Protein AF-0000000067282678 (afdb_homodimer)

Secondary structure (DSSP, 8-state):
---PEEEE-HHHHHHHTT--HHHHHHHHTS-HHHHHHHHHTSS---HHHHHHHHHHHTS-HHHHEEEE-PPPEEEEEESSPPPSSS-EEEEEEEETTEEEEEE--GGGGEEEEEPPPSEEEE--TT-SSEEEEESS-GGGGGGEEEEEES-HHHHHHHHHHHHHSTT-EEEEEE--HHHHHHHHHTTS-SEEEE--EETTTTEESHHHHHHHSTTS-EEEEEEEEEEEEEEE-TT-TT---SGGGGGSTT--EEEEPTT-HHHHHHHHHHHHTT--GGGSTTTT-EESSHHHHHHHHHTTS-SEEEEEHHHHHHTT-EEEEEEEEEEEEEEEGGGTTSHHHHHHHTTTTSHHHHHHHHHH-SEE-TTTT-EEEEE---------/---PEEEE-HHHHHHHTT--HHHHHHHHTS-HHHHHHHHHTSS---HHHHHHHHHHHTS-HHHHEEEE-PPPEEEEEESSPPPSSS-EEEEEEEETTEEEEEE--GGGGEEEEEPPPSEEEE--TT-SSEEEEESS-GGGGGGEEEEEES-HHHHHHHHHHHHHSTT-EEEEEE--HHHHHHHHHTTS-SEEEE--EETTTTEESHHHHHHHSTTS-EEEEEEEEEEEEEEE-TT-TT---SGGGGGSTT--EEEEPTT-HHHHHHHHHHHHTT--GGGSTTTT-EESSHHHHHHHHHTTS-SEEEEEHHHHHHTT-EEEEEEEEEEEEEEEGGGTTSHHHHHHHTTTTSHHHHHHHHHH-SEE-TTTT-EEEEE---------

InterPro domains:
  IPR001387 Cro/C1-type, helix-turn-helix domain [PF01381] (10-64)
  IPR001387 Cro/C1-type, helix-turn-helix domain [PS50943] (10-64)
  IPR001387 Cro/C1-type, helix-turn-helix domain [SM00530] (9-64)
  IPR001387 Cro/C1-type, helix-turn-helix domain [cd00093] (8-64)
  IPR010982 Lambda repressor-like, DNA-binding domain superfamily [G3DSA:1.10.260.40] (5-70)
  IPR010982 Lambda repressor-like, DNA-binding domain superfamily [SSF47413] (5-71)
  IPR024370 PBP domain [PF12727] (159-348)

Sequence (768 aa):
MKQEVLRNNLKQIRTRLGMNQQDLANLAGVTRQTISGVESGQYAPSTTISLRLAKALGCQVEDLFWLEEDLPEIAAVPAQNLPIGQDLRVILARVGGQWVAHPLIGTDAFRTEMIPADGAANHLSLMDTVLVKLLDDPKKLYNTAVLAGCSPALSLWARAAERWHPELRVHLTFANSMTALERLYRGEVHIAGMHLYCPQTKEHNTPFVHRVLKDKAAVLINLGVWEEGILVQPGNPKRLKTIADLAQPGVTIVNREQGSGSRELLERKLQEEKISFTAVQGFDQIVNGHQDVALAVATGKADAGVSSASIATAFGLEFIPLHQSRYDLVILKQYLEEAPVQRLLGTLGHRQVISQLQALGGYDTSLTGEVVATVEAVSNGKHNMKQEVLRNNLKQIRTRLGMNQQDLANLAGVTRQTISGVESGQYAPSTTISLRLAKALGCQVEDLFWLEEDLPEIAAVPAQNLPIGQDLRVILARVGGQWVAHPLIGTDAFRTEMIPADGAANHLSLMDTVLVKLLDDPKKLYNTAVLAGCSPALSLWARAAERWHPELRVHLTFANSMTALERLYRGEVHIAGMHLYCPQTKEHNTPFVHRVLKDKAAVLINLGVWEEGILVQPGNPKRLKTIADLAQPGVTIVNREQGSGSRELLERKLQEEKISFTAVQGFDQIVNGHQDVALAVATGKADAGVSSASIATAFGLEFIPLHQSRYDLVILKQYLEEAPVQRLLGTLGHRQVISQLQALGGYDTSLTGEVVATVEAVSNGKHN

Organism: NCBI:txid741277

Nearest PDB structures (foldseek):
  2xj3-assembly1_B  TM=9.365E-01  e=9.852E-05  Enterococcus faecalis
  2xj3-assembly1_A  TM=9.228E-01  e=1.239E-04  Enterococcus faecalis
  1utx-assembly1_B  TM=9.101E-01  e=1.170E-04  Enterococcus faecalis
  2lyk-assembly1_B  TM=8.660E-01  e=1.746E-04  Enterococcus faecalis
  2b5a-assembly1_A  TM=9.315E-01  e=1.030E-03  [Bacillus] caldolyticus

Structure (mmCIF, N/CA/C/O backbone):
data_AF-0000000067282678-model_v1
#
loop_
_entity.id
_entity.type
_entity.pdbx_description
1 polymer 'Transcriptional regulator of molybdate metabolism, XRE family'
#
loop_
_atom_site.group_PDB
_atom_site.id
_atom_site.type_symbol
_atom_site.label_atom_id
_atom_site.label_alt_id
_atom_site.label_comp_id
_atom_site.label_asym_id
_atom_site.label_entity_id
_atom_site.label_seq_id
_atom_site.pdbx_PDB_ins_code
_atom_site.Cartn_x
_atom_site.Cartn_y
_atom_site.Cartn_z
_atom_site.occupancy
_atom_site.B_iso_or_equiv
_atom_site.auth_seq_id
_atom_site.auth_comp_id
_atom_site.auth_asym_id
_atom_site.auth_atom_id
_atom_site.pdbx_PDB_model_num
ATOM 1 N N . MET A 1 1 ? -0.895 22.562 -30.75 1 38.31 1 MET A N 1
ATOM 2 C CA . MET A 1 1 ? 0.221 22.281 -29.859 1 38.31 1 MET A CA 1
ATOM 3 C C . MET A 1 1 ? -0.209 22.422 -28.406 1 38.31 1 MET A C 1
ATOM 5 O O . MET A 1 1 ? -0.728 23.453 -27.984 1 38.31 1 MET A O 1
ATOM 9 N N . LYS A 1 2 ? -0.539 21.359 -27.75 1 51.81 2 LYS A N 1
ATOM 10 C CA . LYS A 1 2 ? -1.084 21.5 -26.391 1 51.81 2 LYS A CA 1
ATOM 11 C C . LYS A 1 2 ? -0.24 22.453 -25.562 1 51.81 2 LYS A C 1
ATOM 13 O O . LYS A 1 2 ? 0.99 22.375 -25.562 1 51.81 2 LYS A O 1
ATOM 18 N N . GLN A 1 3 ? -0.689 23.625 -25.266 1 61.19 3 GLN A N 1
ATOM 19 C CA . GLN A 1 3 ? -0.014 24.719 -24.594 1 61.19 3 GLN A CA 1
ATOM 20 C C . GLN A 1 3 ? 0.533 24.281 -23.234 1 61.19 3 GLN A C 1
ATOM 22 O O . GLN A 1 3 ? -0.2 23.734 -22.406 1 61.19 3 GLN A O 1
ATOM 27 N N . GLU A 1 4 ? 1.836 24.047 -23.109 1 72.81 4 GLU A N 1
ATOM 28 C CA . GLU A 1 4 ? 2.533 23.766 -21.859 1 72.81 4 GLU A CA 1
ATOM 29 C C . GLU A 1 4 ? 2.715 25.031 -21.016 1 72.81 4 GLU A C 1
ATOM 31 O O . GLU A 1 4 ? 2.984 26.094 -21.562 1 72.81 4 GLU A O 1
ATOM 36 N N . VAL A 1 5 ? 2.207 25.031 -19.828 1 79.5 5 VAL A N 1
ATOM 37 C CA . VAL A 1 5 ? 2.375 26.141 -18.891 1 79.5 5 VAL A CA 1
ATOM 38 C C . VAL A 1 5 ? 3.475 25.797 -17.891 1 79.5 5 VAL A C 1
ATOM 40 O O . VAL A 1 5 ? 3.506 24.703 -17.344 1 79.5 5 VAL A O 1
ATOM 43 N N . LEU A 1 6 ? 4.422 26.734 -17.672 1 83.88 6 LEU A N 1
ATOM 44 C CA . LEU A 1 6 ? 5.488 26.547 -16.703 1 83.88 6 LEU A CA 1
ATOM 45 C C . LEU A 1 6 ? 4.965 26.781 -15.281 1 83.88 6 LEU A C 1
ATOM 47 O O . LEU A 1 6 ? 4.281 27.766 -15.016 1 83.88 6 LEU A O 1
ATOM 51 N N . ARG A 1 7 ? 5.227 25.781 -14.43 1 84.31 7 ARG A N 1
ATOM 52 C CA . ARG A 1 7 ? 4.875 25.875 -13.016 1 84.31 7 ARG A CA 1
ATOM 53 C C . ARG A 1 7 ? 6.113 25.797 -12.133 1 84.31 7 ARG A C 1
ATOM 55 O O . ARG A 1 7 ? 7.18 25.359 -12.586 1 84.31 7 ARG A O 1
ATOM 62 N N . ASN A 1 8 ? 6.031 26.406 -10.883 1 83.25 8 ASN A N 1
ATOM 63 C CA . ASN A 1 8 ? 7.176 26.328 -9.977 1 83.25 8 ASN A CA 1
ATOM 64 C C . ASN A 1 8 ? 6.738 26.266 -8.516 1 83.25 8 ASN A C 1
ATOM 66 O O . ASN A 1 8 ? 5.594 26.594 -8.195 1 83.25 8 ASN A O 1
ATOM 70 N N . ASN A 1 9 ? 7.598 25.797 -7.645 1 80.44 9 ASN A N 1
ATOM 71 C CA . ASN A 1 9 ? 7.359 25.766 -6.203 1 80.44 9 ASN A CA 1
ATOM 72 C C . ASN A 1 9 ? 8.422 26.562 -5.445 1 80.44 9 ASN A C 1
ATOM 74 O O . ASN A 1 9 ? 8.797 26.188 -4.332 1 80.44 9 ASN A O 1
ATOM 78 N N . LEU A 1 10 ? 8.914 27.547 -6.066 1 86.31 10 LEU A N 1
ATOM 79 C CA . LEU A 1 10 ? 9.992 28.344 -5.496 1 86.31 10 LEU A CA 1
ATOM 80 C C . LEU A 1 10 ? 9.57 28.969 -4.168 1 86.31 10 LEU A C 1
ATOM 82 O O . LEU A 1 10 ? 10.312 28.906 -3.186 1 86.31 10 LEU A O 1
ATOM 86 N N . LYS A 1 11 ? 8.414 29.516 -4.086 1 85.62 11 LYS A N 1
ATOM 87 C CA . LYS A 1 11 ? 7.91 30.141 -2.865 1 85.62 11 LYS A CA 1
ATOM 88 C C . LYS A 1 11 ? 7.832 29.141 -1.721 1 85.62 11 LYS A C 1
ATOM 90 O O . LYS A 1 11 ? 8.281 29.422 -0.608 1 85.62 11 LYS A O 1
ATOM 95 N N . GLN A 1 12 ? 7.301 28 -1.975 1 80.94 12 GLN A N 1
ATOM 96 C CA . GLN A 1 12 ? 7.129 26.969 -0.951 1 80.94 12 GLN A CA 1
ATOM 97 C C . GLN A 1 12 ? 8.477 26.516 -0.396 1 80.94 12 GLN A C 1
ATOM 99 O O . GLN A 1 12 ? 8.641 26.375 0.818 1 80.94 12 GLN A O 1
ATOM 104 N N . ILE A 1 13 ? 9.398 26.281 -1.298 1 81.62 13 ILE A N 1
ATOM 105 C CA . ILE A 1 13 ? 10.719 25.828 -0.873 1 81.62 13 ILE A CA 1
ATOM 106 C C . ILE A 1 13 ? 11.406 26.922 -0.065 1 81.62 13 ILE A C 1
ATOM 108 O O . ILE A 1 13 ? 11.961 26.656 1.002 1 81.62 13 ILE A O 1
ATOM 112 N N . ARG A 1 14 ? 11.32 28.125 -0.567 1 84.62 14 ARG A N 1
ATOM 113 C CA . ARG A 1 14 ? 11.922 29.281 0.102 1 84.62 14 ARG A CA 1
ATOM 114 C C . ARG A 1 14 ? 11.359 29.438 1.511 1 84.62 14 ARG A C 1
ATOM 116 O O . ARG A 1 14 ? 12.117 29.594 2.473 1 84.62 14 ARG A O 1
ATOM 123 N N . THR A 1 15 ? 10.055 29.344 1.641 1 82.56 15 THR A N 1
ATOM 124 C CA . THR A 1 15 ? 9.398 29.594 2.918 1 82.56 15 THR A CA 1
ATOM 125 C C . THR A 1 15 ? 9.664 28.453 3.893 1 82.56 15 THR A C 1
ATOM 127 O O . THR A 1 15 ? 9.828 28.672 5.094 1 82.56 15 THR A O 1
ATOM 130 N N . ARG A 1 16 ? 9.75 27.281 3.393 1 75.44 16 ARG A N 1
ATOM 131 C CA . ARG A 1 16 ? 10.031 26.125 4.246 1 75.44 16 ARG A CA 1
ATOM 132 C C . ARG A 1 16 ? 11.422 26.234 4.863 1 75.44 16 ARG A C 1
ATOM 134 O O . ARG A 1 16 ? 11.648 25.766 5.984 1 75.44 16 ARG A O 1
ATOM 141 N N . LEU A 1 17 ? 12.273 26.828 4.109 1 76.69 17 LEU A N 1
ATOM 142 C CA . LEU A 1 17 ? 13.656 26.984 4.562 1 76.69 17 LEU A CA 1
ATOM 143 C C . LEU A 1 17 ? 13.828 28.25 5.371 1 76.69 17 LEU A C 1
ATOM 145 O O . LEU A 1 17 ? 14.953 28.625 5.723 1 76.69 17 LEU A O 1
ATOM 149 N N . GLY A 1 18 ? 12.711 28.969 5.574 1 77.12 18 GLY A N 1
ATOM 150 C CA . GLY A 1 18 ? 12.711 30.141 6.434 1 77.12 18 GLY A CA 1
ATOM 151 C C . GLY A 1 18 ? 13.258 31.375 5.754 1 77.12 18 GLY A C 1
ATOM 152 O O . GLY A 1 18 ? 13.711 32.312 6.422 1 77.12 18 GLY A O 1
ATOM 153 N N . MET A 1 19 ? 13.328 31.422 4.492 1 85.62 19 MET A N 1
ATOM 154 C CA . MET A 1 19 ? 13.906 32.531 3.766 1 85.62 19 MET A CA 1
ATOM 155 C C . MET A 1 19 ? 12.812 33.469 3.26 1 85.62 19 MET A C 1
ATOM 157 O O . MET A 1 19 ? 11.758 33.031 2.822 1 85.62 19 MET A O 1
ATOM 161 N N . ASN A 1 20 ? 13.016 34.781 3.439 1 91.75 20 ASN A N 1
ATOM 162 C CA . ASN A 1 20 ? 12.195 35.719 2.697 1 91.75 20 ASN A CA 1
ATOM 163 C C . ASN A 1 20 ? 12.711 35.938 1.277 1 91.75 20 ASN A C 1
ATOM 165 O O . ASN A 1 20 ? 13.719 35.344 0.891 1 91.75 20 ASN A O 1
ATOM 169 N N . GLN A 1 21 ? 12.047 36.688 0.465 1 93.69 21 GLN A N 1
ATOM 170 C CA . GLN A 1 21 ? 12.398 36.844 -0.941 1 93.69 21 GLN A CA 1
ATOM 171 C C . GLN A 1 21 ? 13.766 37.5 -1.095 1 93.69 21 GLN A C 1
ATOM 173 O O . GLN A 1 21 ? 14.539 37.156 -1.981 1 93.69 21 GLN A O 1
ATOM 178 N N . GLN A 1 22 ? 14.07 38.438 -0.206 1 94.56 22 GLN A N 1
ATOM 179 C CA . GLN A 1 22 ? 15.359 39.125 -0.264 1 94.56 22 GLN A CA 1
ATOM 180 C C . GLN A 1 22 ? 16.5 38.188 0.077 1 94.56 22 GLN A C 1
ATOM 182 O O . GLN A 1 22 ? 17.562 38.219 -0.551 1 94.56 22 GLN A O 1
ATOM 187 N N . ASP A 1 23 ? 16.25 37.344 1.047 1 93.31 23 ASP A N 1
ATOM 188 C CA . ASP A 1 23 ? 17.266 36.344 1.437 1 93.31 23 ASP A CA 1
ATOM 189 C C . ASP A 1 23 ? 17.641 35.469 0.259 1 93.31 23 ASP A C 1
ATOM 191 O O . ASP A 1 23 ? 18.812 35.25 -0.018 1 93.31 23 ASP A O 1
ATOM 195 N N . LEU A 1 24 ? 16.641 34.969 -0.391 1 94.25 24 LEU A N 1
ATOM 196 C CA . LEU A 1 24 ? 16.891 34.062 -1.524 1 94.25 24 LEU A CA 1
ATOM 197 C C . LEU A 1 24 ? 17.562 34.844 -2.668 1 94.25 24 LEU A C 1
ATOM 199 O O . LEU A 1 24 ? 18.438 34.281 -3.346 1 94.25 24 LEU A O 1
ATOM 203 N N . ALA A 1 25 ? 17.125 36.031 -2.891 1 94.75 25 ALA A N 1
ATOM 204 C CA . ALA A 1 25 ? 17.719 36.875 -3.93 1 94.75 25 ALA A CA 1
ATOM 205 C C . ALA A 1 25 ? 19.219 37.031 -3.707 1 94.75 25 ALA A C 1
ATOM 207 O O . ALA A 1 25 ? 20 36.875 -4.641 1 94.75 25 ALA A O 1
ATOM 208 N N . ASN A 1 26 ? 19.531 37.25 -2.488 1 94.25 26 ASN A N 1
ATOM 209 C CA . ASN A 1 26 ? 20.938 37.438 -2.129 1 94.25 26 ASN A CA 1
ATOM 210 C C . ASN A 1 26 ? 21.719 36.156 -2.355 1 94.25 26 ASN A C 1
ATOM 212 O O . ASN A 1 26 ? 22.828 36.188 -2.916 1 94.25 26 ASN A O 1
ATOM 216 N N . LEU A 1 27 ? 21.203 35.125 -1.941 1 92.25 27 LEU A N 1
ATOM 217 C CA . LEU A 1 27 ? 21.875 33.844 -2.035 1 92.25 27 LEU A CA 1
ATOM 218 C C . LEU A 1 27 ? 22.062 33.438 -3.492 1 92.25 27 LEU A C 1
ATOM 220 O O . LEU A 1 27 ? 23.078 32.812 -3.842 1 92.25 27 LEU A O 1
ATOM 224 N N . ALA A 1 28 ? 21.062 33.688 -4.289 1 92.56 28 ALA A N 1
ATOM 225 C CA . ALA A 1 28 ? 21.062 33.25 -5.684 1 92.56 28 ALA A CA 1
ATOM 226 C C . ALA A 1 28 ? 21.75 34.281 -6.578 1 92.56 28 ALA A C 1
ATOM 228 O O . ALA A 1 28 ? 22.016 34.031 -7.754 1 92.56 28 ALA A O 1
ATOM 229 N N . GLY A 1 29 ? 22.016 35.406 -6.09 1 92.75 29 GLY A N 1
ATOM 230 C CA . GLY A 1 29 ? 22.641 36.469 -6.871 1 92.75 29 GLY A CA 1
ATOM 231 C C . GLY A 1 29 ? 21.703 37.094 -7.895 1 92.75 29 GLY A C 1
ATOM 232 O O . GLY A 1 29 ? 22.078 37.312 -9.047 1 92.75 29 GLY A O 1
ATOM 233 N N . VAL A 1 30 ? 20.5 37.281 -7.555 1 93.06 30 VAL A N 1
ATOM 234 C CA . VAL A 1 30 ? 19.5 37.906 -8.414 1 93.06 30 VAL A CA 1
ATOM 235 C C . VAL A 1 30 ? 18.766 39 -7.629 1 93.06 30 VAL A C 1
ATOM 237 O O . VAL A 1 30 ? 19.062 39.25 -6.461 1 93.06 30 VAL A O 1
ATOM 240 N N . THR A 1 31 ? 17.906 39.719 -8.312 1 93.31 31 THR A N 1
ATOM 241 C CA . THR A 1 31 ? 17.156 40.75 -7.637 1 93.31 31 THR A CA 1
ATOM 242 C C . THR A 1 31 ? 15.906 40.156 -6.969 1 93.31 31 THR A C 1
ATOM 244 O O . THR A 1 31 ? 15.43 39.094 -7.359 1 93.31 31 THR A O 1
ATOM 247 N N . ARG A 1 32 ? 15.445 40.906 -5.957 1 94.94 32 ARG A N 1
ATOM 248 C CA . ARG A 1 32 ? 14.203 40.5 -5.293 1 94.94 32 ARG A CA 1
ATOM 249 C C . ARG A 1 32 ? 13.039 40.5 -6.273 1 94.94 32 ARG A C 1
ATOM 251 O O . ARG A 1 32 ? 12.141 39.656 -6.168 1 94.94 32 ARG A O 1
ATOM 258 N N . GLN A 1 33 ? 13.039 41.375 -7.203 1 93.06 33 GLN A N 1
ATOM 259 C CA . GLN A 1 33 ? 12 41.438 -8.227 1 93.06 33 GLN A CA 1
ATOM 260 C C . GLN A 1 33 ? 11.992 40.188 -9.078 1 93.06 33 GLN A C 1
ATOM 262 O O . GLN A 1 33 ? 10.922 39.688 -9.461 1 93.06 33 GLN A O 1
ATOM 267 N N . THR A 1 34 ? 13.18 39.719 -9.312 1 92.31 34 THR A N 1
ATOM 268 C CA . THR A 1 34 ? 13.297 38.469 -10.07 1 92.31 34 THR A CA 1
ATOM 269 C C . THR A 1 34 ? 12.641 37.312 -9.32 1 92.31 34 THR A C 1
ATOM 271 O O . TH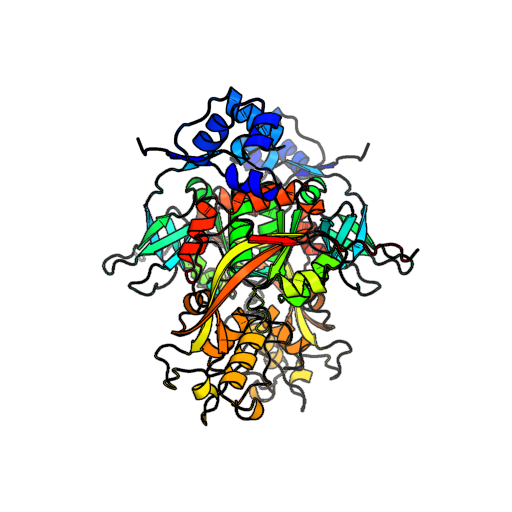R A 1 34 ? 11.891 36.531 -9.906 1 92.31 34 THR A O 1
ATOM 274 N N . ILE A 1 35 ? 12.898 37.219 -8.016 1 94.38 35 ILE A N 1
ATOM 275 C CA . ILE A 1 35 ? 12.328 36.156 -7.191 1 94.38 35 ILE A CA 1
ATOM 276 C C . ILE A 1 35 ? 10.797 36.25 -7.223 1 94.38 35 ILE A C 1
ATOM 278 O O . ILE A 1 35 ? 10.117 35.25 -7.465 1 94.38 35 ILE A O 1
ATOM 282 N N . SER A 1 36 ? 10.273 37.438 -7.008 1 94 36 SER A N 1
ATOM 283 C CA . SER A 1 36 ? 8.836 37.656 -6.988 1 94 36 SER A CA 1
ATOM 284 C C . SER A 1 36 ? 8.203 37.312 -8.328 1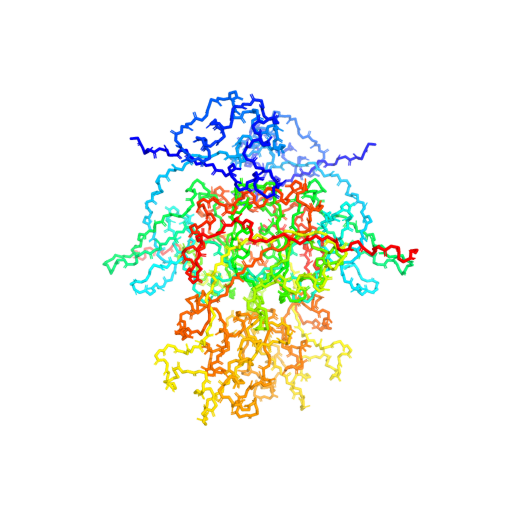 94 36 SER A C 1
ATOM 286 O O . SER A 1 36 ? 7.145 36.688 -8.375 1 94 36 SER A O 1
ATOM 288 N N . GLY A 1 37 ? 8.773 37.719 -9.398 1 92.12 37 GLY A N 1
ATOM 289 C CA . GLY A 1 37 ? 8.266 37.406 -10.727 1 92.12 37 GLY A CA 1
ATOM 290 C C . GLY A 1 37 ? 8.242 35.938 -11.055 1 92.12 37 GLY A C 1
ATOM 291 O O . GLY A 1 37 ? 7.297 35.438 -11.672 1 92.12 37 GLY A O 1
ATOM 292 N N . VAL A 1 38 ? 9.289 35.25 -10.672 1 91.69 38 VAL A N 1
ATOM 293 C CA . VAL A 1 38 ? 9.375 33.812 -10.93 1 91.69 38 VAL A CA 1
ATOM 294 C C . VAL A 1 38 ? 8.336 33.094 -10.086 1 91.69 38 VAL A C 1
ATOM 296 O O . VAL A 1 38 ? 7.629 32.219 -10.594 1 91.69 38 VAL A O 1
ATOM 299 N N . GLU A 1 39 ? 8.227 33.469 -8.828 1 92.31 39 GLU A N 1
ATOM 300 C CA . GLU A 1 39 ? 7.301 32.812 -7.914 1 92.31 39 GLU A CA 1
ATOM 301 C C . GLU A 1 39 ? 5.855 32.969 -8.375 1 92.31 39 GLU A C 1
ATOM 303 O O . GLU A 1 39 ? 5.047 32.062 -8.234 1 92.31 39 GLU A O 1
ATOM 308 N N . SER A 1 40 ? 5.551 34.156 -9.008 1 89.94 40 SER A N 1
ATOM 309 C CA . SER A 1 40 ? 4.184 34.438 -9.422 1 89.94 40 SER A CA 1
ATOM 310 C C . SER A 1 40 ? 3.898 33.875 -10.812 1 89.94 40 SER A C 1
ATOM 312 O O . SER A 1 40 ? 2.762 33.906 -11.289 1 89.94 40 SER A O 1
ATOM 314 N N . GLY A 1 41 ? 4.875 33.375 -11.445 1 86.5 41 GLY A N 1
ATOM 315 C CA . GLY A 1 41 ? 4.699 32.812 -12.773 1 86.5 41 GLY A CA 1
ATOM 316 C C . GLY A 1 41 ? 4.695 33.875 -13.875 1 86.5 41 GLY A C 1
ATOM 317 O O . GLY A 1 41 ? 4.367 33.562 -15.023 1 86.5 41 GLY A O 1
ATOM 318 N N . GLN A 1 42 ? 4.938 35.094 -13.531 1 83.88 42 GLN A N 1
ATOM 319 C CA . GLN A 1 42 ? 4.914 36.188 -14.492 1 83.88 42 GLN A CA 1
ATOM 320 C C . GLN A 1 42 ? 5.941 35.969 -15.594 1 83.88 42 GLN A C 1
ATOM 322 O O . GLN A 1 42 ? 5.68 36.281 -16.766 1 83.88 42 GLN A O 1
ATOM 327 N N . TYR A 1 43 ? 7.031 35.531 -15.289 1 79.38 43 TYR A N 1
ATOM 328 C CA . TYR A 1 43 ? 7.973 35.219 -16.359 1 79.38 43 TYR A CA 1
ATOM 329 C C . TYR A 1 43 ? 8.711 33.906 -16.078 1 79.38 43 TYR A C 1
ATOM 331 O O . TYR A 1 43 ? 8.953 33.562 -14.922 1 79.38 43 TYR A O 1
ATOM 339 N N . ALA A 1 44 ? 9.016 33.25 -17.188 1 85.69 44 ALA A N 1
ATOM 340 C CA . ALA A 1 44 ? 9.859 32.062 -17.172 1 85.69 44 ALA A CA 1
ATOM 341 C C . ALA A 1 44 ? 11.336 32.438 -17.094 1 85.69 44 ALA A C 1
ATOM 343 O O . ALA A 1 44 ? 11.867 33.094 -17.969 1 85.69 44 ALA A O 1
ATOM 344 N N . PRO A 1 45 ? 11.914 32.031 -15.953 1 89.5 45 PRO A N 1
ATOM 345 C CA . PRO A 1 45 ? 13.32 32.406 -15.805 1 89.5 45 PRO A CA 1
ATOM 346 C C . PRO A 1 45 ? 14.211 31.797 -16.859 1 89.5 45 PRO A C 1
ATOM 348 O O . PRO A 1 45 ? 13.852 30.781 -17.469 1 89.5 45 PRO A O 1
ATOM 351 N N . SER A 1 46 ? 15.367 32.469 -17.125 1 86.94 46 SER A N 1
ATOM 352 C CA . SER A 1 46 ? 16.375 31.922 -18.031 1 86.94 46 SER A CA 1
ATOM 353 C C . SER A 1 46 ? 17.047 30.703 -17.391 1 86.94 46 SER A C 1
ATOM 355 O O . SER A 1 46 ? 16.938 30.484 -16.188 1 86.94 46 SER A O 1
ATOM 357 N N . THR A 1 47 ? 17.688 29.938 -18.266 1 84.75 47 THR A N 1
ATOM 358 C CA . THR A 1 47 ? 18.422 28.766 -17.797 1 84.75 47 THR A CA 1
ATOM 359 C C . THR A 1 47 ? 19.438 29.156 -16.734 1 84.75 47 THR A C 1
ATOM 361 O O . THR A 1 47 ? 19.578 28.469 -15.711 1 84.75 47 THR A O 1
ATOM 364 N N . THR A 1 48 ? 20.078 30.234 -16.922 1 84.94 48 THR A N 1
ATOM 365 C CA . THR A 1 48 ? 21.078 30.703 -15.969 1 84.94 48 THR A CA 1
ATOM 366 C C . THR A 1 48 ? 20.438 30.984 -14.617 1 84.94 48 THR A C 1
ATOM 368 O O . THR A 1 48 ? 20.938 30.547 -13.578 1 84.94 48 THR A O 1
ATOM 371 N N . ILE A 1 49 ? 19.375 31.688 -14.562 1 89.38 49 ILE A N 1
ATOM 372 C CA . ILE A 1 49 ? 18.688 32.031 -13.328 1 89.38 49 ILE A CA 1
ATOM 373 C C . ILE A 1 49 ? 18.172 30.766 -12.648 1 89.38 49 ILE A C 1
ATOM 375 O O . ILE A 1 49 ? 18.281 30.609 -11.43 1 89.38 49 ILE A O 1
ATOM 379 N N . SER A 1 50 ? 17.625 29.859 -13.508 1 90.5 50 SER A N 1
ATOM 380 C CA . SER A 1 50 ? 17.109 28.594 -12.969 1 90.5 50 SER A CA 1
ATOM 381 C C . SER A 1 50 ? 18.219 27.812 -12.258 1 90.5 50 SER A C 1
ATOM 383 O O . SER A 1 50 ? 18 27.25 -11.18 1 90.5 50 SER A O 1
ATOM 385 N N . LEU A 1 51 ? 19.297 27.828 -12.812 1 84.81 51 LEU A N 1
ATOM 386 C CA . LEU A 1 51 ? 20.438 27.109 -12.242 1 84.81 51 LEU A CA 1
ATOM 387 C C . LEU A 1 51 ? 20.922 27.797 -10.961 1 84.81 51 LEU A C 1
ATOM 389 O O . LEU A 1 51 ? 21.281 27.125 -9.992 1 84.81 51 LEU A O 1
ATOM 393 N N . ARG A 1 52 ? 20.938 29.031 -10.883 1 87.19 52 ARG A N 1
ATOM 394 C CA . ARG A 1 52 ? 21.328 29.766 -9.688 1 87.19 52 ARG A CA 1
ATOM 395 C C . ARG A 1 52 ? 20.375 29.5 -8.539 1 87.19 52 ARG A C 1
ATOM 397 O O . ARG A 1 52 ? 20.797 29.297 -7.398 1 87.19 52 ARG A O 1
ATOM 404 N N . LEU A 1 53 ? 19.156 29.516 -8.883 1 90.75 53 LEU A N 1
ATOM 405 C CA . LEU A 1 53 ? 18.125 29.266 -7.875 1 90.75 53 LEU A CA 1
ATOM 406 C C . LEU A 1 53 ? 18.25 27.859 -7.32 1 90.75 53 LEU A C 1
ATOM 408 O O . LEU A 1 53 ? 18.203 27.656 -6.105 1 90.75 53 LEU A O 1
ATOM 412 N N . ALA A 1 54 ? 18.406 26.906 -8.258 1 86.94 54 ALA A N 1
ATOM 413 C CA . ALA A 1 54 ? 18.562 25.5 -7.852 1 86.94 54 ALA A CA 1
ATOM 414 C C . ALA A 1 54 ? 19.781 25.328 -6.957 1 86.94 54 ALA A C 1
ATOM 416 O O . ALA A 1 54 ? 19.719 24.641 -5.938 1 86.94 54 ALA A O 1
ATOM 417 N N . LYS A 1 55 ? 20.828 25.953 -7.281 1 83.19 55 LYS A N 1
ATOM 418 C CA . LYS A 1 55 ? 22.062 25.906 -6.492 1 83.19 55 LYS A CA 1
ATOM 419 C C . LYS A 1 55 ? 21.859 26.516 -5.117 1 83.19 55 LYS A C 1
ATOM 421 O O . LYS A 1 55 ? 22.266 25.953 -4.102 1 83.19 55 LYS A O 1
ATOM 426 N N . ALA A 1 56 ? 21.25 27.656 -5.062 1 87.81 56 ALA A N 1
ATOM 427 C CA . ALA A 1 56 ? 21 28.359 -3.812 1 87.81 56 ALA A CA 1
ATOM 428 C C . ALA A 1 56 ? 20.156 27.516 -2.861 1 87.81 56 ALA A C 1
ATOM 430 O O . ALA A 1 56 ? 20.344 27.578 -1.644 1 87.81 56 ALA A O 1
ATOM 431 N N . LEU A 1 57 ? 19.344 26.75 -3.418 1 86.06 57 LEU A N 1
ATOM 432 C CA . LEU A 1 57 ? 18.391 26 -2.613 1 86.06 57 LEU A CA 1
ATOM 433 C C . LEU A 1 57 ? 18.844 24.547 -2.451 1 86.06 57 LEU A C 1
ATOM 435 O O . LEU A 1 57 ? 18.156 23.75 -1.815 1 86.06 57 LEU A O 1
ATOM 439 N N . GLY A 1 58 ? 19.906 24.203 -3.131 1 74.19 58 GLY A N 1
ATOM 440 C CA . GLY A 1 58 ? 20.484 22.875 -2.996 1 74.19 58 GLY A CA 1
ATOM 441 C C . GLY A 1 58 ? 19.641 21.797 -3.654 1 74.19 58 GLY A C 1
ATOM 442 O O . GLY A 1 58 ? 19.484 20.703 -3.102 1 74.19 58 GLY A O 1
ATOM 443 N N . CYS A 1 59 ? 19.094 22.172 -4.73 1 76.56 59 CYS A N 1
ATOM 444 C CA . CYS A 1 59 ? 18.25 21.203 -5.426 1 76.56 59 CYS A CA 1
ATOM 445 C C . CYS A 1 59 ? 18.484 21.266 -6.934 1 76.56 59 CYS A C 1
ATOM 447 O O . CYS A 1 59 ? 19.422 21.922 -7.395 1 76.56 59 CYS A O 1
ATOM 449 N N . GLN A 1 60 ? 17.719 20.406 -7.723 1 76.25 60 GLN A N 1
ATOM 450 C CA . GLN A 1 60 ? 17.797 20.422 -9.18 1 76.25 60 GLN A CA 1
ATOM 451 C C . GLN A 1 60 ? 16.75 21.344 -9.781 1 76.25 60 GLN A C 1
ATOM 453 O O . GLN A 1 60 ? 15.758 21.672 -9.117 1 76.25 60 GLN A O 1
ATOM 458 N N . VAL A 1 61 ? 17.047 21.828 -10.992 1 79.88 61 VAL A N 1
ATOM 459 C CA . VAL A 1 61 ? 16.125 22.719 -11.68 1 79.88 61 VAL A CA 1
ATOM 460 C C . VAL A 1 61 ? 14.75 22.062 -11.789 1 79.88 61 VAL A C 1
ATOM 462 O O . VAL A 1 61 ? 13.719 22.719 -11.578 1 79.88 61 VAL A O 1
ATOM 465 N N . GLU A 1 62 ? 14.734 20.75 -11.977 1 77.38 62 GLU A N 1
ATOM 466 C CA . GLU A 1 62 ? 13.484 20.016 -12.164 1 77.38 62 GLU A CA 1
ATOM 467 C C . GLU A 1 62 ? 12.695 19.922 -10.859 1 77.38 62 GLU A C 1
ATOM 469 O O . GLU A 1 62 ? 11.508 19.609 -10.867 1 77.38 62 GLU A O 1
ATOM 474 N N . ASP A 1 63 ? 13.398 20.234 -9.789 1 76 63 ASP A N 1
ATOM 475 C CA . ASP A 1 63 ? 12.727 20.266 -8.492 1 76 63 ASP A CA 1
ATOM 476 C C . ASP A 1 63 ? 11.938 21.562 -8.32 1 76 63 ASP A C 1
ATOM 478 O O . ASP A 1 63 ? 10.984 21.609 -7.535 1 76 63 ASP A O 1
ATOM 482 N N . LEU A 1 64 ? 12.344 22.547 -9 1 82.38 64 LEU A N 1
ATOM 483 C CA . LEU A 1 64 ? 11.766 23.875 -8.844 1 82.38 64 LEU A CA 1
ATOM 484 C C . LEU A 1 64 ? 10.695 24.141 -9.898 1 82.38 64 LEU A C 1
ATOM 486 O O . LEU A 1 64 ? 9.695 24.797 -9.617 1 82.38 64 LEU A O 1
ATOM 490 N N . PHE A 1 65 ? 11.023 23.594 -11.133 1 82.88 65 PHE A N 1
ATOM 491 C CA . PHE A 1 65 ? 10.211 23.969 -12.281 1 82.88 65 PHE A CA 1
ATOM 492 C C . PHE A 1 65 ? 9.727 22.719 -13.023 1 82.88 65 PHE A C 1
ATOM 494 O O . PHE A 1 65 ? 10.453 21.734 -13.141 1 82.88 65 PHE A O 1
ATOM 501 N N . TRP A 1 66 ? 8.445 22.797 -13.539 1 74.44 66 TRP A N 1
ATOM 502 C CA . TRP A 1 66 ? 7.934 21.734 -14.406 1 74.44 66 TRP A CA 1
ATOM 503 C C . TRP A 1 66 ? 6.887 22.281 -15.375 1 74.44 66 TRP A C 1
ATOM 505 O O . TRP A 1 66 ? 6.344 23.375 -15.164 1 74.44 66 TRP A O 1
ATOM 515 N N . LEU A 1 67 ? 6.766 21.578 -16.5 1 74.38 67 LEU A N 1
ATOM 516 C CA . LEU A 1 67 ? 5.777 21.953 -17.5 1 74.38 67 LEU A CA 1
ATOM 517 C C . LEU A 1 67 ? 4.469 21.203 -17.281 1 74.38 67 LEU A C 1
ATOM 519 O O . LEU A 1 67 ? 4.48 20 -17.031 1 74.38 67 LEU A O 1
ATOM 523 N N . GLU A 1 68 ? 3.404 21.891 -17.219 1 73.31 68 GLU A N 1
ATOM 524 C CA . GLU A 1 68 ? 2.09 21.266 -17.109 1 73.31 68 GLU A CA 1
ATOM 525 C C . GLU A 1 68 ? 1.363 21.281 -18.453 1 73.31 68 GLU A C 1
ATOM 527 O O . GLU A 1 68 ? 1.38 22.297 -19.156 1 73.31 68 GLU A O 1
ATOM 532 N N . GLU A 1 69 ? 0.977 20.094 -18.922 1 72.56 69 GLU A N 1
ATOM 533 C CA . GLU A 1 69 ? 0.176 19.969 -20.141 1 72.56 69 GLU A CA 1
ATOM 534 C C . GLU A 1 69 ? -1.246 19.516 -19.812 1 72.56 69 GLU A C 1
ATOM 536 O O . GLU A 1 69 ? -1.499 18.969 -18.734 1 72.56 69 GLU A O 1
ATOM 541 N N . ASP A 1 70 ? -2.197 19.984 -20.719 1 75.44 70 ASP A N 1
ATOM 542 C CA . ASP A 1 70 ? -3.541 19.438 -20.578 1 75.44 70 ASP A CA 1
ATOM 543 C C . ASP A 1 70 ? -3.529 17.922 -20.734 1 75.44 70 ASP A C 1
ATOM 545 O O . ASP A 1 70 ? -2.812 17.391 -21.578 1 75.44 70 ASP A O 1
ATOM 549 N N . LEU A 1 71 ? -4.16 17.344 -19.812 1 76.38 71 LEU A N 1
ATOM 550 C CA . LEU A 1 71 ? -4.168 15.875 -19.859 1 76.38 71 LEU A CA 1
ATOM 551 C C . LEU A 1 71 ? -5.305 15.367 -20.734 1 76.38 71 LEU A C 1
ATOM 553 O O . LEU A 1 71 ? -6.402 15.93 -20.734 1 76.38 71 LEU A O 1
ATOM 557 N N . PRO A 1 72 ? -4.984 14.383 -21.5 1 80.06 72 PRO A N 1
ATOM 558 C CA . PRO A 1 72 ? -5.992 13.828 -22.422 1 80.06 72 PRO A CA 1
ATOM 559 C C . PRO A 1 72 ? -7.059 13.016 -21.688 1 80.06 72 PRO A C 1
ATOM 561 O O . PRO A 1 72 ? -6.961 12.805 -20.469 1 80.06 72 PRO A O 1
ATOM 564 N N . GLU A 1 73 ? -8.102 12.812 -22.469 1 86.75 73 GLU A N 1
ATOM 565 C CA . GLU A 1 73 ? -9.117 11.859 -22.031 1 86.75 73 GLU A CA 1
ATOM 566 C C . GLU A 1 73 ? -8.938 10.508 -22.719 1 86.75 73 GLU A C 1
ATOM 568 O O . GLU A 1 73 ? -8.586 10.453 -23.906 1 86.75 73 GLU A O 1
ATOM 573 N N . ILE A 1 74 ? -9.156 9.453 -21.953 1 88.31 74 ILE A N 1
ATOM 574 C CA . ILE A 1 74 ? -9.016 8.102 -22.484 1 88.31 74 ILE A CA 1
ATOM 575 C C . ILE A 1 74 ? -10.352 7.359 -22.344 1 88.31 74 ILE A C 1
ATOM 577 O O . ILE A 1 74 ? -10.992 7.402 -21.297 1 88.31 74 ILE A O 1
ATOM 581 N N . ALA A 1 75 ? -10.727 6.773 -23.438 1 87.94 75 ALA A N 1
ATOM 582 C CA . ALA A 1 75 ? -11.875 5.871 -23.375 1 87.94 75 ALA A CA 1
ATOM 583 C C . ALA A 1 75 ? -11.453 4.492 -22.875 1 87.94 75 ALA A C 1
ATOM 585 O O . ALA A 1 75 ? -10.484 3.914 -23.359 1 87.94 75 ALA A O 1
ATOM 586 N N . ALA A 1 76 ? -12.109 3.98 -21.844 1 90.5 76 ALA A N 1
ATOM 587 C CA . ALA A 1 76 ? -11.75 2.693 -21.25 1 90.5 76 ALA A CA 1
ATOM 588 C C . ALA A 1 76 ? -12.992 1.869 -20.938 1 90.5 76 ALA A C 1
ATOM 590 O O . ALA A 1 76 ? -14.086 2.42 -20.766 1 90.5 76 ALA A O 1
ATOM 591 N N . VAL A 1 77 ? -12.812 0.525 -20.922 1 88.88 77 VAL A N 1
ATOM 592 C CA . VAL A 1 77 ? -13.867 -0.384 -20.484 1 88.88 77 VAL A CA 1
ATOM 593 C C . VAL A 1 77 ? -13.82 -0.541 -18.969 1 88.88 77 VAL A C 1
ATOM 595 O O . VAL A 1 77 ? -12.758 -0.804 -18.391 1 88.88 77 VAL A O 1
ATOM 598 N N . PRO A 1 78 ? -14.961 -0.36 -18.312 1 87.5 78 PRO A N 1
ATOM 599 C CA . PRO A 1 78 ? -14.938 -0.562 -16.859 1 87.5 78 PRO A CA 1
ATOM 600 C C . PRO A 1 78 ? -14.773 -2.029 -16.484 1 87.5 78 PRO A C 1
ATOM 602 O O . PRO A 1 78 ? -15.398 -2.904 -17.078 1 87.5 78 PRO A O 1
ATOM 605 N N . ALA A 1 79 ? -13.836 -2.365 -15.562 1 84.81 79 ALA A N 1
ATOM 606 C CA . ALA A 1 79 ? -13.625 -3.727 -15.078 1 84.81 79 ALA A CA 1
ATOM 607 C C . ALA A 1 79 ? -14.844 -4.234 -14.312 1 84.81 79 ALA A C 1
ATOM 609 O O . ALA A 1 79 ? -15.055 -5.445 -14.211 1 84.81 79 ALA A O 1
ATOM 610 N N . GLN A 1 80 ? -15.539 -3.404 -13.703 1 77.56 80 GLN A N 1
ATOM 611 C CA . GLN A 1 80 ? -16.781 -3.715 -13 1 77.56 80 GLN A CA 1
ATOM 612 C C . GLN A 1 80 ? -17.844 -2.65 -13.266 1 77.56 80 GLN A C 1
ATOM 614 O O . GLN A 1 80 ? -17.547 -1.6 -13.836 1 77.56 80 GLN A O 1
ATOM 619 N N . ASN A 1 81 ? -19.016 -3.113 -12.953 1 68.25 81 ASN A N 1
ATOM 620 C CA . ASN A 1 81 ? -20.094 -2.152 -13.148 1 68.25 81 ASN A CA 1
ATOM 621 C C . ASN A 1 81 ? -19.875 -0.89 -12.312 1 68.25 81 ASN A C 1
ATOM 623 O O . ASN A 1 81 ? -19.578 -0.97 -11.125 1 68.25 81 ASN A O 1
ATOM 627 N N . LEU A 1 82 ? -19.828 0.151 -13.039 1 70.38 82 LEU A N 1
ATOM 628 C CA . LEU A 1 82 ? -19.609 1.433 -12.383 1 70.38 82 LEU A CA 1
ATOM 629 C C . LEU A 1 82 ? -20.938 2.111 -12.055 1 70.38 82 LEU A C 1
ATOM 631 O O . LEU A 1 82 ? -21.875 2.051 -12.852 1 70.38 82 LEU A O 1
ATOM 635 N N . PRO A 1 83 ? -20.969 2.631 -10.82 1 66.75 83 PRO A N 1
ATOM 636 C CA . PRO A 1 83 ? -22.141 3.467 -10.555 1 66.75 83 PRO A CA 1
ATOM 637 C C . PRO A 1 83 ? -22.25 4.656 -11.508 1 66.75 83 PRO A C 1
ATOM 639 O O . PRO A 1 83 ? -21.234 5.164 -11.984 1 66.75 83 PRO A O 1
ATOM 642 N N . ILE A 1 84 ? -23.469 5 -11.969 1 62.06 84 ILE A N 1
ATOM 643 C CA . ILE A 1 84 ? -23.734 6.09 -12.906 1 62.06 84 ILE A CA 1
ATOM 644 C C . ILE A 1 84 ? -23.641 7.426 -12.172 1 62.06 84 ILE A C 1
ATOM 646 O O . ILE A 1 84 ? -24.078 7.543 -11.023 1 62.06 84 ILE A O 1
ATOM 650 N N . GLY A 1 85 ? -23.094 8.562 -12.852 1 59.5 85 GLY A N 1
ATOM 651 C CA . GLY A 1 85 ? -23.25 9.961 -12.469 1 59.5 85 GLY A CA 1
ATOM 652 C C . GLY A 1 85 ? -22.031 10.531 -11.773 1 59.5 85 GLY A C 1
ATOM 653 O O . GLY A 1 85 ? -21.875 11.75 -11.68 1 59.5 85 GLY A O 1
ATOM 654 N N . GLN A 1 86 ? -21.281 9.852 -10.984 1 65.75 86 GLN A N 1
ATOM 655 C CA . GLN A 1 86 ? -20.219 10.484 -10.188 1 65.75 86 GLN A CA 1
ATOM 656 C C . GLN A 1 86 ? -18.844 10.172 -10.758 1 65.75 86 GLN A C 1
ATOM 658 O O . GLN A 1 86 ? -18.641 9.125 -11.383 1 65.75 86 GLN A O 1
ATOM 663 N N . ASP A 1 87 ? -18.094 11.383 -10.758 1 78.94 87 ASP A N 1
ATOM 664 C CA . ASP A 1 87 ? -16.688 11.164 -11.102 1 78.94 87 ASP A CA 1
ATOM 665 C C . ASP A 1 87 ? -16.047 10.148 -10.164 1 78.94 87 ASP A C 1
ATOM 667 O O . ASP A 1 87 ? -15.945 10.383 -8.961 1 78.94 87 ASP A O 1
ATOM 671 N N . LEU A 1 88 ? -15.781 9.078 -10.828 1 84.62 88 LEU A N 1
ATOM 672 C CA . LEU A 1 88 ? -15.203 7.996 -10.039 1 84.62 88 LEU A CA 1
ATOM 673 C C . LEU A 1 88 ? -13.695 7.906 -10.25 1 84.62 88 LEU A C 1
ATOM 675 O O . LEU A 1 88 ? -13.219 7.973 -11.391 1 84.62 88 LEU A O 1
ATOM 679 N N . ARG A 1 89 ? -13.031 7.902 -9.156 1 89 89 ARG A N 1
ATOM 680 C CA . ARG A 1 89 ? -11.594 7.648 -9.234 1 89 89 ARG A CA 1
ATOM 681 C C . ARG A 1 89 ? -11.312 6.266 -9.82 1 89 89 ARG A C 1
ATOM 683 O O . ARG A 1 89 ? -11.945 5.281 -9.422 1 89 89 ARG A O 1
ATOM 690 N N . VAL A 1 90 ? -10.391 6.227 -10.844 1 89.56 90 VAL A N 1
ATOM 691 C CA . VAL A 1 90 ? -10.117 4.934 -11.469 1 89.56 90 VAL A CA 1
ATOM 692 C C . VAL A 1 90 ? -8.609 4.781 -11.688 1 89.56 90 VAL A C 1
ATOM 694 O O . VAL A 1 90 ? -7.887 5.773 -11.758 1 89.56 90 VAL A O 1
ATOM 697 N N . ILE A 1 91 ? -8.211 3.482 -11.727 1 90.62 91 ILE A N 1
ATOM 698 C CA . ILE A 1 91 ? -6.91 3.113 -12.258 1 90.62 91 ILE A CA 1
ATOM 699 C C . ILE A 1 91 ? -7.066 2.592 -13.688 1 90.62 91 ILE A C 1
ATOM 701 O O . ILE A 1 91 ? -8.039 1.904 -14 1 90.62 91 ILE A O 1
ATOM 705 N N . LEU A 1 92 ? -6.09 2.99 -14.523 1 91.31 92 LEU A N 1
ATOM 706 C CA . LEU A 1 92 ? -6.129 2.555 -15.914 1 91.31 92 LEU A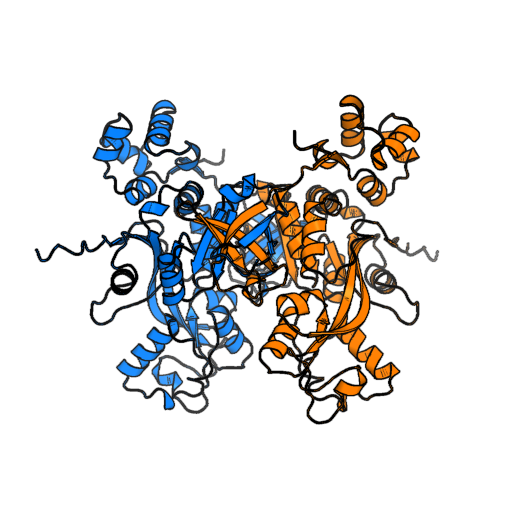 CA 1
ATOM 707 C C . LEU A 1 92 ? -4.992 1.586 -16.219 1 91.31 92 LEU A C 1
ATOM 709 O O . LEU A 1 92 ? -3.869 1.775 -15.742 1 91.31 92 LEU A O 1
ATOM 713 N N . ALA A 1 93 ? -5.301 0.542 -16.891 1 92.75 93 ALA A N 1
ATOM 714 C CA . ALA A 1 93 ? -4.305 -0.379 -17.438 1 92.75 93 ALA A CA 1
ATOM 715 C C . ALA A 1 93 ? -4.703 -0.858 -18.828 1 92.75 93 ALA A C 1
ATOM 717 O O . ALA A 1 93 ? -5.891 -1.002 -19.125 1 92.75 93 ALA A O 1
ATOM 718 N N . ARG A 1 94 ? -3.691 -0.997 -19.641 1 92.94 94 ARG A N 1
ATOM 719 C CA . ARG A 1 94 ? -3.943 -1.567 -20.953 1 92.94 94 ARG A CA 1
ATOM 720 C C . ARG A 1 94 ? -3.77 -3.082 -20.938 1 92.94 94 ARG A C 1
ATOM 722 O O . ARG A 1 94 ? -2.65 -3.584 -20.812 1 92.94 94 ARG A O 1
ATOM 729 N N . VAL A 1 95 ? -4.902 -3.791 -21.062 1 92.69 95 VAL A N 1
ATOM 730 C CA . VAL A 1 95 ? -4.898 -5.25 -21.016 1 92.69 95 VAL A CA 1
ATOM 731 C C . VAL A 1 95 ? -5.367 -5.809 -22.359 1 92.69 95 VAL A C 1
ATOM 733 O O . VAL A 1 95 ? -6.496 -5.551 -22.781 1 92.69 95 VAL A O 1
ATOM 736 N N . GLY A 1 96 ? -4.512 -6.617 -22.969 1 90.56 96 GLY A N 1
ATOM 737 C CA . GLY A 1 96 ? -4.871 -7.16 -24.266 1 90.56 96 GLY A CA 1
ATOM 738 C C . GLY A 1 96 ? -5.188 -6.086 -25.297 1 90.56 96 GLY A C 1
ATOM 739 O O . GLY A 1 96 ? -6.156 -6.207 -26.047 1 90.56 96 GLY A O 1
ATOM 740 N N . GLY A 1 97 ? -4.551 -5.043 -25.219 1 88 97 GLY A N 1
ATOM 741 C CA . GLY A 1 97 ? -4.719 -3.967 -26.188 1 88 97 GLY A CA 1
ATOM 742 C C . GLY A 1 97 ? -5.875 -3.043 -25.844 1 88 97 GLY A C 1
ATOM 743 O O . GLY A 1 97 ? -6.102 -2.051 -26.547 1 88 97 GLY A O 1
ATOM 744 N N . GLN A 1 98 ? -6.555 -3.281 -24.781 1 89.62 98 GLN A N 1
ATOM 745 C CA . GLN A 1 98 ? -7.711 -2.479 -24.391 1 89.62 98 GLN A CA 1
ATOM 746 C C . GLN A 1 98 ? -7.488 -1.797 -23.047 1 89.62 98 GLN A C 1
ATOM 748 O O . GLN A 1 98 ? -6.957 -2.406 -22.125 1 89.62 98 GLN A O 1
ATOM 753 N N . TRP A 1 99 ? -7.949 -0.489 -23.078 1 91.5 99 TRP A N 1
ATOM 754 C CA . TRP A 1 99 ? -7.898 0.205 -21.797 1 91.5 99 TRP A CA 1
ATOM 755 C C . TRP A 1 99 ? -9.008 -0.281 -20.859 1 91.5 99 TRP A C 1
ATOM 757 O O . TRP A 1 99 ? -10.18 -0.329 -21.25 1 91.5 99 TRP A O 1
ATOM 767 N N . VAL A 1 100 ? -8.609 -0.653 -19.75 1 92.38 100 VAL A N 1
ATOM 768 C CA . VAL A 1 100 ? -9.539 -1.104 -18.719 1 92.38 100 VAL A CA 1
ATOM 769 C C . VAL A 1 100 ? -9.492 -0.155 -17.531 1 92.38 100 VAL A C 1
ATOM 771 O O . VAL A 1 100 ? -8.406 0.18 -17.031 1 92.38 100 VAL A O 1
ATOM 774 N N . ALA A 1 101 ? -10.641 0.349 -17.094 1 91.06 101 ALA A N 1
ATOM 775 C CA . ALA A 1 101 ? -10.742 1.221 -15.922 1 91.06 101 ALA A CA 1
ATOM 776 C C . ALA A 1 101 ? -11.18 0.435 -14.688 1 91.06 101 ALA A C 1
ATOM 778 O O . ALA A 1 101 ? -12.234 -0.201 -14.695 1 91.06 101 ALA A O 1
ATOM 779 N N . HIS A 1 102 ? -10.336 0.41 -13.688 1 90.06 102 HIS A N 1
ATOM 780 C CA . HIS A 1 102 ? -10.656 -0.218 -12.414 1 90.06 102 HIS A CA 1
ATOM 781 C C . HIS A 1 102 ? -11.133 0.812 -11.398 1 90.06 102 HIS A C 1
ATOM 783 O O . HIS A 1 102 ? -10.352 1.66 -10.953 1 90.06 102 HIS A O 1
ATOM 789 N N . PRO A 1 103 ? -12.391 0.742 -11 1 87.25 103 PRO A N 1
ATOM 790 C CA . PRO A 1 103 ? -12.898 1.73 -10.047 1 87.25 103 PRO A CA 1
ATOM 791 C C . PRO A 1 103 ? -12.25 1.606 -8.664 1 87.25 103 PRO A C 1
ATOM 793 O O . PRO A 1 103 ? -11.992 0.495 -8.203 1 87.25 103 PRO A O 1
ATOM 796 N N . LEU A 1 104 ? -12 2.758 -8.094 1 87.5 104 LEU A N 1
ATOM 797 C CA . LEU A 1 104 ? -11.453 2.836 -6.746 1 87.5 104 LEU A CA 1
ATOM 798 C C . LEU A 1 104 ? -12.539 3.18 -5.734 1 87.5 104 LEU A C 1
ATOM 800 O O . LEU A 1 104 ? -12.578 4.297 -5.215 1 87.5 104 LEU A O 1
ATOM 804 N N . ILE A 1 105 ? -13.297 2.184 -5.414 1 79.75 105 ILE A N 1
ATOM 805 C CA . ILE A 1 105 ? -14.43 2.365 -4.516 1 79.75 105 ILE A CA 1
ATOM 806 C C . ILE A 1 105 ? -14.367 1.342 -3.387 1 79.75 105 ILE A C 1
ATOM 808 O O . ILE A 1 105 ? -13.906 0.214 -3.588 1 79.75 105 ILE A O 1
ATOM 812 N N . GLY A 1 106 ? -14.867 1.829 -2.215 1 77.44 106 GLY A N 1
ATOM 813 C CA . GLY A 1 106 ? -14.867 0.92 -1.08 1 77.44 106 GLY A CA 1
ATOM 814 C C . GLY A 1 106 ? -13.492 0.408 -0.718 1 77.44 106 GLY A C 1
ATOM 815 O O . GLY A 1 106 ? -12.547 1.191 -0.583 1 77.44 106 GLY A O 1
ATOM 816 N N . THR A 1 107 ? -13.406 -0.929 -0.544 1 74.44 107 THR A N 1
ATOM 817 C CA . THR A 1 107 ? -12.141 -1.534 -0.149 1 74.44 107 THR A CA 1
ATOM 818 C C . THR A 1 107 ? -11.133 -1.486 -1.298 1 74.44 107 THR A C 1
ATOM 820 O O . THR A 1 107 ? -9.922 -1.474 -1.07 1 74.44 107 THR A O 1
ATOM 823 N N . ASP A 1 108 ? -11.727 -1.312 -2.537 1 78.75 108 ASP A N 1
ATOM 824 C CA . ASP A 1 108 ? -10.852 -1.266 -3.705 1 78.75 108 ASP A CA 1
ATOM 825 C C . ASP A 1 108 ? -10.164 0.09 -3.82 1 78.75 108 ASP A C 1
ATOM 827 O O . ASP A 1 108 ? -9.219 0.247 -4.594 1 78.75 108 ASP A O 1
ATOM 831 N N . ALA A 1 109 ? -10.648 0.989 -3.027 1 83.44 109 ALA A N 1
ATOM 832 C CA . ALA A 1 109 ? -9.977 2.287 -3.002 1 83.44 109 ALA A CA 1
ATOM 833 C C . ALA A 1 109 ? -8.695 2.223 -2.184 1 83.44 109 ALA A C 1
ATOM 835 O O . ALA A 1 109 ? -7.863 3.135 -2.248 1 83.44 109 ALA A O 1
ATOM 836 N N . PHE A 1 110 ? -8.625 1.155 -1.431 1 81.31 110 PHE A N 1
ATOM 837 C CA . PHE A 1 110 ? -7.473 0.968 -0.556 1 81.31 110 PHE A CA 1
ATOM 838 C C . PHE A 1 110 ? -6.734 -0.319 -0.902 1 81.31 110 PHE A C 1
ATOM 840 O O . PHE A 1 110 ? -7.344 -1.289 -1.354 1 81.31 110 PHE A O 1
ATOM 847 N N . ARG A 1 111 ? -5.453 -0.241 -0.762 1 79.88 111 ARG A N 1
ATOM 848 C CA . ARG A 1 111 ? -4.621 -1.417 -0.992 1 79.88 111 ARG A CA 1
ATOM 849 C C . ARG A 1 111 ? -3.891 -1.829 0.281 1 79.88 111 ARG A C 1
ATOM 851 O O . ARG A 1 111 ? -3.238 -1.003 0.923 1 79.88 111 ARG A O 1
ATOM 858 N N . THR A 1 112 ? -4.227 -3.053 0.689 1 77.81 112 THR A N 1
ATOM 859 C CA . THR A 1 112 ? -3.436 -3.635 1.768 1 77.81 112 THR A CA 1
ATOM 860 C C . THR A 1 112 ? -2.322 -4.516 1.207 1 77.81 112 THR A C 1
ATOM 862 O O . THR A 1 112 ? -2.592 -5.488 0.499 1 77.81 112 THR A O 1
ATOM 865 N N . GLU A 1 113 ? -1.16 -4.125 1.437 1 84.25 113 GLU A N 1
ATOM 866 C CA . GLU A 1 113 ? -0.023 -4.855 0.886 1 84.25 113 GLU A CA 1
ATOM 867 C C . GLU A 1 113 ? 1.001 -5.18 1.97 1 84.25 113 GLU A C 1
ATOM 869 O O . GLU A 1 113 ? 1.238 -4.371 2.869 1 84.25 113 GLU A O 1
ATOM 874 N N . MET A 1 114 ? 1.466 -6.367 1.856 1 84.94 114 MET A N 1
ATOM 875 C CA . MET A 1 114 ? 2.615 -6.684 2.699 1 84.94 114 MET A CA 1
ATOM 876 C C . MET A 1 114 ? 3.842 -5.887 2.275 1 84.94 114 MET A C 1
ATOM 878 O O . MET A 1 114 ? 4.121 -5.754 1.082 1 84.94 114 MET A O 1
ATOM 882 N N . ILE A 1 115 ? 4.547 -5.359 3.221 1 87.25 115 ILE A N 1
ATOM 883 C CA . ILE A 1 115 ? 5.672 -4.465 2.965 1 87.25 115 ILE A CA 1
ATOM 884 C C . ILE A 1 115 ? 6.945 -5.281 2.762 1 87.25 115 ILE A C 1
ATOM 886 O O . ILE A 1 115 ? 7.301 -6.113 3.602 1 87.25 115 ILE A O 1
ATOM 890 N N . PRO A 1 116 ? 7.602 -5.074 1.614 1 88 116 PRO A N 1
ATOM 891 C CA . PRO A 1 116 ? 8.906 -5.719 1.475 1 88 116 PRO A CA 1
ATOM 892 C C . PRO A 1 116 ? 9.922 -5.238 2.514 1 88 116 PRO A C 1
ATOM 894 O O . PRO A 1 116 ? 9.93 -4.059 2.867 1 88 116 PRO A O 1
ATOM 897 N N . ALA A 1 117 ? 10.688 -6.152 2.957 1 88.38 117 ALA A N 1
ATOM 898 C CA . ALA A 1 117 ? 11.672 -5.812 3.979 1 88.38 117 ALA A CA 1
ATOM 899 C C . ALA A 1 117 ? 12.969 -5.305 3.344 1 88.38 117 ALA A C 1
ATOM 901 O O . ALA A 1 117 ? 13.336 -5.73 2.248 1 88.38 117 ALA A O 1
ATOM 902 N N . ASP A 1 118 ? 13.578 -4.387 4.043 1 89.75 118 ASP A N 1
ATOM 903 C CA . ASP A 1 118 ? 14.922 -3.967 3.658 1 89.75 118 ASP A CA 1
ATOM 904 C C . ASP A 1 118 ? 15.977 -4.941 4.184 1 89.75 118 ASP A C 1
ATOM 906 O O . ASP A 1 118 ? 17.078 -5.039 3.629 1 89.75 118 ASP A O 1
ATOM 910 N N . GLY A 1 119 ? 15.617 -5.57 5.227 1 88.25 119 GLY A N 1
ATOM 911 C CA . GLY A 1 119 ? 16.547 -6.512 5.824 1 88.25 119 GLY A CA 1
ATOM 912 C C . GLY A 1 119 ? 15.945 -7.336 6.941 1 88.25 119 GLY A C 1
ATOM 913 O O . GLY A 1 119 ? 14.758 -7.18 7.254 1 88.25 119 GLY A O 1
ATOM 914 N N . ALA A 1 120 ? 16.75 -8.242 7.352 1 86.06 120 ALA A N 1
ATOM 915 C CA . ALA A 1 120 ? 16.422 -9.086 8.5 1 86.06 120 ALA A CA 1
ATOM 916 C C . ALA A 1 120 ? 17.25 -8.703 9.719 1 86.06 120 ALA A C 1
ATOM 918 O O . ALA A 1 120 ? 18.484 -8.695 9.664 1 86.06 120 ALA A O 1
ATOM 919 N N . ALA A 1 121 ? 16.516 -8.328 10.719 1 85.81 121 ALA A N 1
ATOM 920 C CA . ALA A 1 121 ? 17.188 -7.891 11.938 1 85.81 121 ALA A CA 1
ATOM 921 C C . ALA A 1 121 ? 17.344 -9.039 12.93 1 85.81 121 ALA A C 1
ATOM 923 O O . ALA A 1 121 ? 16.391 -9.789 13.164 1 85.81 121 ALA A O 1
ATOM 924 N N . ASN A 1 122 ? 18.516 -9.258 13.352 1 75.81 122 ASN A N 1
ATOM 925 C CA . ASN A 1 122 ? 18.781 -10.219 14.422 1 75.81 122 ASN A CA 1
ATOM 926 C C . ASN A 1 122 ? 19.141 -9.508 15.727 1 75.81 122 ASN A C 1
ATOM 928 O O . ASN A 1 122 ? 20.016 -8.656 15.758 1 75.81 122 ASN A O 1
ATOM 932 N N . HIS A 1 123 ? 18.094 -9.43 16.656 1 64.44 123 HIS A N 1
ATOM 933 C CA . HIS A 1 123 ? 18.344 -8.758 17.922 1 64.44 123 HIS A CA 1
ATOM 934 C C . HIS A 1 123 ? 19.406 -9.492 18.734 1 64.44 123 HIS A C 1
ATOM 936 O O . HIS A 1 123 ? 19.234 -10.664 19.078 1 64.44 123 HIS A O 1
ATOM 942 N N . LEU A 1 124 ? 20.562 -8.891 18.719 1 56.91 124 LEU A N 1
ATOM 943 C CA . LEU A 1 124 ? 21.516 -9.398 19.688 1 56.91 124 LEU A CA 1
ATOM 944 C C . LEU A 1 124 ? 21.344 -8.711 21.047 1 56.91 124 LEU A C 1
ATOM 946 O O . LEU A 1 124 ? 20.953 -7.543 21.094 1 56.91 124 LEU A O 1
ATOM 950 N N . SER A 1 125 ? 20.875 -9.305 22.109 1 53.12 125 SER A N 1
ATOM 951 C CA . SER A 1 125 ? 20.578 -8.961 23.5 1 53.12 125 SER A CA 1
ATOM 952 C C . SER A 1 125 ? 21.266 -7.656 23.906 1 53.12 125 SER A C 1
ATOM 954 O O . SER A 1 125 ? 20.781 -6.957 24.797 1 53.12 125 SER A O 1
ATOM 956 N N . LEU A 1 126 ? 22.531 -7.418 23.562 1 50.78 126 LEU A N 1
ATOM 957 C CA . LEU A 1 126 ? 23.297 -6.598 24.5 1 50.78 126 LEU A CA 1
ATOM 958 C C . LEU A 1 126 ? 23.172 -5.121 24.141 1 50.78 126 LEU A C 1
ATOM 960 O O . LEU A 1 126 ? 23.578 -4.258 24.922 1 50.78 126 LEU A O 1
ATOM 964 N N . MET A 1 127 ? 22.75 -4.746 22.875 1 57.69 127 MET A N 1
ATOM 965 C CA . MET A 1 127 ? 22.969 -3.334 22.578 1 57.69 127 MET A CA 1
ATOM 966 C C . MET A 1 127 ? 21.688 -2.666 22.109 1 57.69 127 MET A C 1
ATOM 968 O O . MET A 1 127 ? 20.719 -3.346 21.75 1 57.69 127 MET A O 1
ATOM 972 N N . ASP A 1 128 ? 21.562 -1.267 22.375 1 73.69 128 ASP A N 1
ATOM 973 C CA . ASP A 1 128 ? 20.5 -0.361 21.938 1 73.69 128 ASP A CA 1
ATOM 974 C C . ASP A 1 128 ? 20.359 -0.362 20.422 1 73.69 128 ASP A C 1
ATOM 976 O O . ASP A 1 128 ? 19.531 0.348 19.859 1 73.69 128 ASP A O 1
ATOM 980 N N . THR A 1 129 ? 21.188 -1.213 19.812 1 82.19 129 THR A N 1
ATOM 981 C CA . THR A 1 129 ? 21.188 -1.249 18.359 1 82.19 129 THR A CA 1
ATOM 982 C C . THR A 1 129 ? 20.984 -2.674 17.859 1 82.19 129 THR A C 1
ATOM 984 O O . THR A 1 129 ? 21.203 -3.637 18.594 1 82.19 129 THR A O 1
ATOM 987 N N . VAL A 1 130 ? 20.422 -2.818 16.688 1 84.81 130 VAL A N 1
ATOM 988 C CA . VAL A 1 130 ? 20.234 -4.109 16.047 1 84.81 130 VAL A CA 1
ATOM 989 C C . VAL A 1 130 ? 21.047 -4.16 14.75 1 84.81 130 VAL A C 1
ATOM 991 O O . VAL A 1 130 ? 21.266 -3.131 14.109 1 84.81 130 VAL A O 1
ATOM 994 N N . LEU A 1 131 ? 21.516 -5.352 14.508 1 86.44 131 LEU A N 1
ATOM 995 C CA . LEU A 1 131 ? 22.203 -5.57 13.234 1 86.44 131 LEU A CA 1
ATOM 996 C C . LEU A 1 131 ? 21.219 -6.074 12.18 1 86.44 131 LEU A C 1
ATOM 998 O O . LEU A 1 131 ? 20.531 -7.078 12.391 1 86.44 131 LEU A O 1
ATOM 1002 N N . VAL A 1 132 ? 21.172 -5.336 11.055 1 88.44 132 VAL A N 1
ATOM 1003 C CA . VAL A 1 132 ? 20.234 -5.668 9.992 1 88.44 132 VAL A CA 1
ATOM 1004 C C . VAL A 1 132 ? 20.984 -6.211 8.781 1 88.44 132 VAL A C 1
ATOM 1006 O O . VAL A 1 132 ? 21.812 -5.508 8.195 1 88.44 132 VAL A O 1
ATOM 1009 N N . LYS A 1 133 ? 20.766 -7.434 8.484 1 87.31 133 LYS A N 1
ATOM 1010 C CA . LYS A 1 133 ? 21.25 -8 7.23 1 87.31 133 LYS A CA 1
ATOM 1011 C C . LYS A 1 133 ? 20.391 -7.562 6.051 1 87.31 133 LYS A C 1
ATOM 1013 O O . LYS A 1 133 ? 19.219 -7.934 5.957 1 87.31 133 LYS A O 1
ATOM 1018 N N . LEU A 1 134 ? 20.984 -6.867 5.16 1 87.94 134 LEU A N 1
ATOM 1019 C CA . LEU A 1 134 ? 20.219 -6.258 4.074 1 87.94 134 LEU A CA 1
ATOM 1020 C C . LEU A 1 134 ? 19.766 -7.309 3.068 1 87.94 134 LEU A C 1
ATOM 1022 O O . LEU A 1 134 ? 20.469 -8.305 2.842 1 87.94 134 LEU A O 1
ATOM 1026 N N . LEU A 1 135 ? 18.625 -7.027 2.527 1 82.44 135 LEU A N 1
ATOM 1027 C CA . LEU A 1 135 ? 18.062 -7.898 1.501 1 82.44 135 LEU A CA 1
ATOM 1028 C C . LEU A 1 135 ? 18.062 -7.207 0.142 1 82.44 135 LEU A C 1
ATOM 1030 O O . LEU A 1 135 ? 17.797 -7.844 -0.882 1 82.44 135 LEU A O 1
ATOM 1034 N N . ASP A 1 136 ? 18.266 -5.891 0.23 1 76.62 136 ASP A N 1
ATOM 1035 C CA . ASP A 1 136 ? 18.188 -5.098 -0.994 1 76.62 136 ASP A CA 1
ATOM 1036 C C . ASP A 1 136 ? 19.359 -4.117 -1.081 1 76.62 136 ASP A C 1
ATOM 1038 O O . ASP A 1 136 ? 20.156 -4.004 -0.144 1 76.62 136 ASP A O 1
ATOM 1042 N N . ASP A 1 137 ? 19.391 -3.447 -2.232 1 73.81 137 ASP A N 1
ATOM 1043 C CA . ASP A 1 137 ? 20.438 -2.471 -2.498 1 73.81 137 ASP A CA 1
ATOM 1044 C C . ASP A 1 137 ? 20.406 -1.331 -1.482 1 73.81 137 ASP A C 1
ATOM 1046 O O . ASP A 1 137 ? 19.391 -0.626 -1.37 1 73.81 137 ASP A O 1
ATOM 1050 N N . PRO A 1 138 ? 21.5 -1.17 -0.841 1 76.31 138 PRO A N 1
ATOM 1051 C CA . PRO A 1 138 ? 21.562 -0.121 0.181 1 76.31 138 PRO A CA 1
ATOM 1052 C C . PRO A 1 138 ? 21.406 1.281 -0.406 1 76.31 138 PRO A C 1
ATOM 1054 O O . PRO A 1 138 ? 21 2.207 0.296 1 76.31 138 PRO A O 1
ATOM 1057 N N . LYS A 1 139 ? 21.75 1.459 -1.652 1 76.25 139 LYS A N 1
ATOM 1058 C CA . LYS A 1 139 ? 21.703 2.787 -2.254 1 76.25 139 LYS A CA 1
ATOM 1059 C C . LYS A 1 139 ? 20.281 3.357 -2.215 1 76.25 139 LYS A C 1
ATOM 1061 O O . LYS A 1 139 ? 20.094 4.566 -2.055 1 76.25 139 LYS A O 1
ATOM 1066 N N . LYS A 1 140 ? 19.375 2.543 -2.232 1 81.31 140 LYS A N 1
ATOM 1067 C CA . LYS A 1 140 ? 17.984 2.979 -2.25 1 81.31 140 LYS A CA 1
ATOM 1068 C C . LYS A 1 140 ? 17.516 3.375 -0.854 1 81.31 140 LYS A C 1
ATOM 1070 O O . LYS A 1 140 ? 16.562 4.148 -0.708 1 81.31 140 LYS A O 1
ATOM 1075 N N . LEU A 1 141 ? 18.219 2.91 0.101 1 86.62 141 LEU A N 1
ATOM 1076 C CA . LEU A 1 141 ? 17.812 3.137 1.481 1 86.62 141 LEU A CA 1
ATOM 1077 C C . LEU A 1 141 ? 18.047 4.586 1.889 1 86.62 141 LEU A C 1
ATOM 1079 O O . LEU A 1 141 ? 17.312 5.133 2.719 1 86.62 141 LEU A O 1
ATOM 1083 N N . TYR A 1 142 ? 19.016 5.277 1.196 1 86.56 142 TYR A N 1
ATOM 1084 C CA . TYR A 1 142 ? 19.375 6.648 1.54 1 86.56 142 TYR A CA 1
ATOM 1085 C C . TYR A 1 142 ? 18.312 7.629 1.058 1 86.56 142 TYR A C 1
ATOM 1087 O O . TYR A 1 142 ? 18.297 8.797 1.46 1 86.56 142 TYR A O 1
ATOM 1095 N N . ASN A 1 143 ? 17.438 7.176 0.248 1 90.44 143 ASN A N 1
ATOM 1096 C CA . ASN A 1 143 ? 16.406 8.031 -0.323 1 90.44 143 ASN A CA 1
ATOM 1097 C C . ASN A 1 143 ? 15.039 7.754 0.296 1 90.44 143 ASN A C 1
ATOM 1099 O O . ASN A 1 143 ? 14.008 7.969 -0.344 1 90.44 143 ASN A O 1
ATOM 1103 N N . THR A 1 144 ? 15.062 7.352 1.569 1 92.88 144 THR A N 1
ATOM 1104 C CA . THR A 1 144 ? 13.82 6.957 2.221 1 92.88 144 THR A CA 1
ATOM 1105 C C . THR A 1 144 ? 13.344 8.047 3.178 1 92.88 144 THR A C 1
ATOM 1107 O O . THR A 1 144 ? 14.102 8.508 4.031 1 92.88 144 THR A O 1
ATOM 1110 N N . ALA A 1 145 ? 12.156 8.57 2.994 1 95.31 145 ALA A N 1
ATOM 1111 C CA . ALA A 1 145 ? 11.453 9.414 3.957 1 95.31 145 ALA A CA 1
ATOM 1112 C C . ALA A 1 145 ? 10.398 8.625 4.723 1 95.31 145 ALA A C 1
ATOM 1114 O O . ALA A 1 145 ? 9.672 7.82 4.137 1 95.31 145 ALA A O 1
ATOM 1115 N N . VAL A 1 146 ? 10.32 8.758 6.035 1 95.62 146 VAL A N 1
ATOM 1116 C CA . VAL A 1 146 ? 9.367 8.031 6.867 1 95.62 146 VAL A CA 1
ATOM 1117 C C . VAL A 1 146 ? 8.336 9 7.441 1 95.62 146 VAL A C 1
ATOM 1119 O O . VAL A 1 146 ? 8.688 10.016 8.031 1 95.62 146 VAL A O 1
ATOM 1122 N N . LEU A 1 147 ? 7.086 8.633 7.262 1 96.06 147 LEU A N 1
ATOM 1123 C CA . LEU A 1 147 ? 5.961 9.422 7.742 1 96.06 147 LEU A CA 1
ATOM 1124 C C . LEU A 1 147 ? 5.094 8.617 8.703 1 96.06 147 LEU A C 1
ATOM 1126 O O . LEU A 1 147 ? 4.961 7.398 8.555 1 96.06 147 LEU A O 1
ATOM 1130 N N . ALA A 1 148 ? 4.559 9.258 9.703 1 94.31 148 ALA A N 1
ATOM 1131 C CA . ALA A 1 148 ? 3.521 8.695 10.562 1 94.31 148 ALA A CA 1
ATOM 1132 C C . ALA A 1 148 ? 2.281 9.586 10.578 1 94.31 148 ALA A C 1
ATOM 1134 O O . ALA A 1 148 ? 2.389 10.812 10.695 1 94.31 148 ALA A O 1
ATOM 1135 N N . GLY A 1 149 ? 1.15 9.023 10.367 1 93.31 149 GLY A N 1
ATOM 1136 C CA . GLY A 1 149 ? -0.086 9.789 10.406 1 93.31 149 GLY A CA 1
ATOM 1137 C C . GLY A 1 149 ? -1.314 8.953 10.102 1 93.31 149 GLY A C 1
ATOM 1138 O O . GLY A 1 149 ? -1.209 7.742 9.875 1 93.31 149 GLY A O 1
ATOM 1139 N N . CYS A 1 150 ? -2.457 9.578 10.094 1 90.12 150 CYS A N 1
ATOM 1140 C CA . CYS A 1 150 ? -3.689 8.805 10.016 1 90.12 150 CYS A CA 1
ATOM 1141 C C . CYS A 1 150 ? -4.469 9.148 8.75 1 90.12 150 CYS A C 1
ATOM 1143 O O . CYS A 1 150 ? -5.449 8.477 8.414 1 90.12 150 CYS A O 1
ATOM 1145 N N . SER A 1 151 ? -4.078 10.172 8.047 1 89.62 151 SER A N 1
ATOM 1146 C CA . SER A 1 151 ? -4.859 10.625 6.902 1 89.62 151 SER A CA 1
ATOM 1147 C C . SER A 1 151 ? -4.566 9.781 5.668 1 89.62 151 SER A C 1
ATOM 1149 O O . SER A 1 151 ? -3.406 9.539 5.336 1 89.62 151 SER A O 1
ATOM 1151 N N . PRO A 1 152 ? -5.582 9.422 4.926 1 86.31 152 PRO A N 1
ATOM 1152 C CA . PRO A 1 152 ? -5.355 8.734 3.648 1 86.31 152 PRO A CA 1
ATOM 1153 C C . PRO A 1 152 ? -4.637 9.617 2.629 1 86.31 152 PRO A C 1
ATOM 1155 O O . PRO A 1 152 ? -3.975 9.109 1.724 1 86.31 152 PRO A O 1
ATOM 1158 N N . ALA A 1 153 ? -4.742 10.898 2.771 1 89.5 153 ALA A N 1
ATOM 1159 C CA . ALA A 1 153 ? -4.09 11.836 1.862 1 89.5 153 ALA A CA 1
ATOM 1160 C C . ALA A 1 153 ? -2.574 11.664 1.896 1 89.5 153 ALA A C 1
ATOM 1162 O O . ALA A 1 153 ? -1.887 11.984 0.924 1 89.5 153 ALA A O 1
ATOM 1163 N N . LEU A 1 154 ? -2.055 11.18 2.998 1 92.75 154 LEU A N 1
ATOM 1164 C CA . LEU A 1 154 ? -0.613 11 3.123 1 92.75 154 LEU A CA 1
ATOM 1165 C C . LEU A 1 154 ? -0.114 9.945 2.135 1 92.75 154 LEU A C 1
ATOM 1167 O O . LEU A 1 154 ? 0.939 10.125 1.517 1 92.75 154 LEU A O 1
ATOM 1171 N N . SER A 1 155 ? -0.884 8.906 2.031 1 90.25 155 SER A N 1
ATOM 1172 C CA . SER A 1 155 ? -0.48 7.871 1.086 1 90.25 155 SER A CA 1
ATOM 1173 C C . SER A 1 155 ? -0.583 8.367 -0.353 1 90.25 155 SER A C 1
ATOM 1175 O O . SER A 1 155 ? 0.274 8.055 -1.184 1 90.25 155 SER A O 1
ATOM 1177 N N . LEU A 1 156 ? -1.633 9.102 -0.68 1 89.38 156 LEU A N 1
ATOM 1178 C CA . LEU A 1 156 ? -1.77 9.68 -2.012 1 89.38 156 LEU A CA 1
ATOM 1179 C C . LEU A 1 156 ? -0.582 10.578 -2.34 1 89.38 156 LEU A C 1
ATOM 1181 O O . LEU A 1 156 ? 0.004 10.477 -3.42 1 89.38 156 LEU A O 1
ATOM 1185 N N . TRP A 1 157 ? -0.264 11.391 -1.368 1 92 157 TRP A N 1
ATOM 1186 C CA . TRP A 1 157 ? 0.875 12.289 -1.522 1 92 157 TRP A CA 1
ATOM 1187 C C . TRP A 1 157 ? 2.168 11.5 -1.703 1 92 157 TRP A C 1
ATOM 1189 O O . TRP A 1 157 ? 2.945 11.773 -2.623 1 92 157 TRP A O 1
ATOM 1199 N N . ALA A 1 158 ? 2.385 10.516 -0.887 1 92 158 ALA A N 1
ATOM 1200 C CA . ALA A 1 158 ? 3.596 9.695 -0.928 1 92 158 ALA A CA 1
ATOM 1201 C C . ALA A 1 158 ? 3.764 9.031 -2.291 1 92 158 ALA A C 1
ATOM 1203 O O . ALA A 1 158 ? 4.832 9.109 -2.898 1 92 158 ALA A O 1
ATOM 1204 N N . ARG A 1 159 ? 2.717 8.453 -2.785 1 88.31 159 ARG A N 1
ATOM 1205 C CA . ARG A 1 159 ? 2.793 7.73 -4.051 1 88.31 159 ARG A CA 1
ATOM 1206 C C . ARG A 1 159 ? 2.951 8.695 -5.223 1 88.31 159 ARG A C 1
ATOM 1208 O O . ARG A 1 159 ? 3.701 8.414 -6.16 1 88.31 159 ARG A O 1
ATOM 1215 N N . ALA A 1 160 ? 2.244 9.766 -5.168 1 85.12 160 ALA A N 1
ATOM 1216 C CA . ALA A 1 160 ? 2.416 10.781 -6.203 1 85.12 160 ALA A CA 1
ATOM 1217 C C . ALA A 1 160 ? 3.852 11.297 -6.23 1 85.12 160 ALA A C 1
ATOM 1219 O O . ALA A 1 160 ? 4.434 11.477 -7.305 1 85.12 160 ALA A O 1
ATOM 1220 N N . ALA A 1 161 ? 4.387 11.516 -5.062 1 88.5 161 ALA A N 1
ATOM 1221 C CA . ALA A 1 161 ? 5.762 12.008 -4.961 1 88.5 161 ALA A CA 1
ATOM 1222 C C . ALA A 1 161 ? 6.746 11 -5.543 1 88.5 161 ALA A C 1
ATOM 1224 O O . ALA A 1 161 ? 7.695 11.375 -6.238 1 88.5 161 ALA A O 1
ATOM 1225 N N . GLU A 1 162 ? 6.508 9.711 -5.277 1 87.25 162 GLU A N 1
ATOM 1226 C CA . GLU A 1 162 ? 7.383 8.664 -5.789 1 87.25 162 GLU A CA 1
ATOM 1227 C C . GLU A 1 162 ? 7.305 8.57 -7.309 1 87.25 162 GLU A C 1
ATOM 1229 O O . GLU A 1 162 ? 8.266 8.164 -7.965 1 87.25 162 GLU A O 1
ATOM 1234 N N . ARG A 1 163 ? 6.168 8.922 -7.816 1 79.88 163 ARG A N 1
ATOM 1235 C CA . ARG A 1 163 ? 6.035 8.938 -9.273 1 79.88 163 ARG A CA 1
ATOM 1236 C C . ARG A 1 163 ? 6.863 10.062 -9.883 1 79.88 163 ARG A C 1
ATOM 1238 O O . ARG A 1 163 ? 7.426 9.906 -10.969 1 79.88 163 ARG A O 1
ATOM 1245 N N . TRP A 1 164 ? 6.895 11.117 -9.227 1 77.19 164 TRP A N 1
ATOM 1246 C CA . TRP A 1 164 ? 7.645 12.273 -9.695 1 77.19 164 TRP A CA 1
ATOM 1247 C C . TRP A 1 164 ? 9.141 12.07 -9.492 1 77.19 164 TRP A C 1
ATOM 1249 O O . TRP A 1 164 ? 9.953 12.477 -10.328 1 77.19 164 TRP A O 1
ATOM 1259 N N . HIS A 1 165 ? 9.469 11.555 -8.344 1 82.56 165 HIS A N 1
ATOM 1260 C CA . HIS A 1 165 ? 10.844 11.188 -8.008 1 82.56 165 HIS A CA 1
ATOM 1261 C C . HIS A 1 165 ? 10.984 9.672 -7.867 1 82.56 165 HIS A C 1
ATOM 1263 O O . HIS A 1 165 ? 10.875 9.133 -6.766 1 82.56 165 HIS A O 1
ATOM 1269 N N . PRO A 1 166 ? 11.414 8.992 -8.898 1 79.38 166 PRO A N 1
ATOM 1270 C CA . PRO A 1 166 ? 11.422 7.527 -8.875 1 79.38 166 PRO A CA 1
ATOM 1271 C C . PRO A 1 166 ? 12.422 6.965 -7.871 1 79.38 166 PRO A C 1
ATOM 1273 O O . PRO A 1 166 ? 12.305 5.805 -7.461 1 79.38 166 PRO A O 1
ATOM 1276 N N . GLU A 1 167 ? 13.398 7.754 -7.488 1 82.88 167 GLU A N 1
ATOM 1277 C CA . GLU A 1 167 ? 14.383 7.262 -6.527 1 82.88 167 GLU A CA 1
ATOM 1278 C C . GLU A 1 167 ? 13.891 7.441 -5.094 1 82.88 167 GLU A C 1
ATOM 1280 O O . GLU A 1 167 ? 14.445 6.855 -4.164 1 82.88 167 GLU A O 1
ATOM 1285 N N . LEU A 1 168 ? 12.891 8.289 -4.961 1 89.12 168 LEU A N 1
ATOM 1286 C CA . LEU A 1 168 ? 12.344 8.555 -3.631 1 89.12 168 LEU A CA 1
ATOM 1287 C C . LEU A 1 168 ? 11.531 7.363 -3.129 1 89.12 168 LEU A C 1
ATOM 1289 O O . LEU A 1 168 ? 10.758 6.773 -3.885 1 89.12 168 LEU A O 1
ATOM 1293 N N . ARG A 1 169 ? 11.828 7.023 -1.878 1 90.81 169 ARG A N 1
ATOM 1294 C CA . ARG A 1 169 ? 11.039 6.02 -1.178 1 90.81 169 ARG A CA 1
ATOM 1295 C C . ARG A 1 169 ? 10.344 6.617 0.038 1 90.81 169 ARG A C 1
ATOM 1297 O O . ARG A 1 169 ? 10.977 7.289 0.855 1 90.81 169 ARG A O 1
ATOM 1304 N N . VAL A 1 170 ? 9.039 6.395 0.105 1 93.25 170 VAL A N 1
ATOM 1305 C CA . VAL A 1 170 ? 8.305 6.922 1.25 1 93.25 170 VAL A CA 1
ATOM 1306 C C . VAL A 1 170 ? 7.676 5.77 2.031 1 93.25 170 VAL A C 1
ATOM 1308 O O . VAL A 1 170 ? 6.906 4.984 1.476 1 93.25 170 VAL A O 1
ATOM 1311 N N . HIS A 1 171 ? 8.07 5.613 3.266 1 91.94 171 HIS A N 1
ATOM 1312 C CA . HIS A 1 171 ? 7.457 4.645 4.168 1 91.94 171 HIS A CA 1
ATOM 1313 C C . HIS A 1 171 ? 6.453 5.316 5.102 1 91.94 171 HIS A C 1
ATOM 1315 O O . HIS A 1 171 ? 6.824 6.176 5.902 1 91.94 171 HIS A O 1
ATOM 1321 N N . LEU A 1 172 ? 5.266 4.926 4.922 1 91.75 172 LEU A N 1
ATOM 1322 C CA . LEU A 1 172 ? 4.184 5.5 5.715 1 91.75 172 LEU A CA 1
ATOM 1323 C C . LEU A 1 172 ? 3.691 4.508 6.766 1 91.75 172 LEU A C 1
ATOM 1325 O O . LEU A 1 172 ? 3.438 3.344 6.449 1 91.75 172 LEU A O 1
ATOM 1329 N N . THR A 1 173 ? 3.646 4.938 8.008 1 87.62 173 THR A N 1
ATOM 1330 C CA . THR A 1 173 ? 3.057 4.145 9.086 1 87.62 173 THR A CA 1
ATOM 1331 C C . THR A 1 173 ? 1.831 4.848 9.664 1 87.62 173 THR A C 1
ATOM 1333 O O . THR A 1 173 ? 1.819 6.07 9.805 1 87.62 173 THR A O 1
ATOM 1336 N N . PHE A 1 174 ? 0.918 4.043 9.922 1 85.62 174 PHE A N 1
ATOM 1337 C CA . PHE A 1 174 ? -0.278 4.594 10.547 1 85.62 174 PHE A CA 1
ATOM 1338 C C . PHE A 1 174 ? -0.008 4.953 12 1 85.62 174 PHE A C 1
ATOM 1340 O O . PHE A 1 174 ? 0.563 4.156 12.75 1 85.62 174 PHE A O 1
ATOM 1347 N N . ALA A 1 175 ? -0.51 6.117 12.375 1 89.75 175 ALA A N 1
ATOM 1348 C CA . ALA A 1 175 ? -0.506 6.566 13.766 1 89.75 175 ALA A CA 1
ATOM 1349 C C . ALA A 1 175 ? -1.507 7.699 13.977 1 89.75 175 ALA A C 1
ATOM 1351 O O . ALA A 1 175 ? -1.7 8.539 13.094 1 89.75 175 ALA A O 1
ATOM 1352 N N . ASN A 1 176 ? -2.154 7.625 15.109 1 91 176 ASN A N 1
ATOM 1353 C CA . ASN A 1 176 ? -2.961 8.797 15.438 1 91 176 ASN A CA 1
ATOM 1354 C C . ASN A 1 176 ? -2.092 10.031 15.664 1 91 176 ASN A C 1
ATOM 1356 O O . ASN A 1 176 ? -0.864 9.93 15.695 1 91 176 ASN A O 1
ATOM 1360 N N . SER A 1 177 ? -2.689 11.164 15.875 1 93.94 177 SER A N 1
ATOM 1361 C CA . SER A 1 177 ? -1.985 12.445 15.891 1 93.94 177 SER A CA 1
ATOM 1362 C C . SER A 1 177 ? -0.942 12.484 17 1 93.94 177 SER A C 1
ATOM 1364 O O . SER A 1 177 ? 0.222 12.812 16.75 1 93.94 177 SER A O 1
ATOM 1366 N N . MET A 1 178 ? -1.332 12.133 18.188 1 93.38 178 MET A N 1
ATOM 1367 C CA . MET A 1 178 ? -0.421 12.219 19.328 1 93.38 178 MET A CA 1
ATOM 1368 C C . MET A 1 178 ? 0.699 11.195 19.203 1 93.38 178 MET A C 1
ATOM 1370 O O . MET A 1 178 ? 1.86 11.5 19.484 1 93.38 178 MET A O 1
ATOM 1374 N N . THR A 1 179 ? 0.369 10.031 18.797 1 93 179 THR A N 1
ATOM 1375 C CA . THR A 1 179 ? 1.375 8.992 18.609 1 93 179 THR A CA 1
ATOM 1376 C C . THR A 1 179 ? 2.367 9.391 17.516 1 93 179 THR A C 1
ATOM 1378 O O . THR A 1 179 ? 3.574 9.188 17.656 1 93 179 THR A O 1
ATOM 1381 N N . ALA A 1 180 ? 1.854 9.945 16.453 1 95.5 180 ALA A N 1
ATOM 1382 C CA . ALA A 1 180 ? 2.725 10.414 15.383 1 95.5 180 ALA A CA 1
ATOM 1383 C C . ALA A 1 180 ? 3.713 11.461 15.898 1 95.5 180 ALA A C 1
ATOM 1385 O O . ALA A 1 180 ? 4.906 11.398 15.602 1 95.5 180 ALA A O 1
ATOM 1386 N N . LEU A 1 181 ? 3.209 12.352 16.656 1 96.38 181 LEU A N 1
ATOM 1387 C CA . LEU A 1 181 ? 4.043 13.414 17.203 1 96.38 181 LEU A CA 1
ATOM 1388 C C . LEU A 1 181 ? 5.094 12.844 18.156 1 96.38 181 LEU A C 1
ATOM 1390 O O . LEU A 1 181 ? 6.25 13.273 18.141 1 96.38 181 LEU A O 1
ATOM 1394 N N . GLU A 1 182 ? 4.738 11.938 18.984 1 95.62 182 GLU A N 1
ATOM 1395 C CA . GLU A 1 182 ? 5.668 11.305 19.906 1 95.62 182 GLU A CA 1
ATOM 1396 C C . GLU A 1 182 ? 6.766 10.547 19.172 1 95.62 182 GLU A C 1
ATOM 1398 O O . GLU A 1 182 ? 7.93 10.562 19.578 1 95.62 182 GLU A O 1
ATOM 1403 N N . ARG A 1 183 ? 6.383 9.898 18.125 1 94.62 183 ARG A N 1
ATOM 1404 C CA . ARG A 1 183 ? 7.367 9.188 17.297 1 94.62 183 ARG A CA 1
ATOM 1405 C C . ARG A 1 183 ? 8.359 10.164 16.672 1 94.62 183 ARG A C 1
ATOM 1407 O O . ARG A 1 183 ? 9.539 9.852 16.531 1 94.62 183 ARG A O 1
ATOM 1414 N N . LEU A 1 184 ? 7.883 11.305 16.25 1 96.62 184 LEU A N 1
ATOM 1415 C CA . LEU A 1 184 ? 8.766 12.352 15.75 1 96.62 184 LEU A CA 1
ATOM 1416 C C . LEU A 1 184 ? 9.734 12.812 16.828 1 96.62 184 LEU A C 1
ATOM 1418 O O . LEU A 1 184 ? 10.93 12.953 16.578 1 96.62 184 LEU A O 1
ATOM 1422 N N . TYR A 1 185 ? 9.195 12.984 18.016 1 96.19 185 TYR A N 1
ATOM 1423 C CA . TYR A 1 185 ? 10.016 13.414 19.141 1 96.19 185 TYR A CA 1
ATOM 1424 C C . TYR A 1 185 ? 11.133 12.414 19.422 1 96.19 185 TYR A C 1
ATOM 1426 O O . TYR A 1 185 ? 12.266 12.812 19.734 1 96.19 185 TYR A O 1
ATOM 1434 N N . ARG A 1 186 ? 10.859 11.141 19.297 1 93.06 186 ARG A N 1
ATOM 1435 C CA . ARG A 1 186 ? 11.82 10.078 19.578 1 93.06 186 ARG A CA 1
ATOM 1436 C C . ARG A 1 186 ? 12.773 9.891 18.406 1 93.06 186 ARG A C 1
ATOM 1438 O O . ARG A 1 186 ? 13.672 9.047 18.469 1 93.06 186 ARG A O 1
ATOM 1445 N N . GLY A 1 187 ? 12.539 10.602 17.312 1 92.75 187 GLY A N 1
ATOM 1446 C CA . GLY A 1 187 ? 13.43 10.523 16.172 1 92.75 187 GLY A CA 1
ATOM 1447 C C . GLY A 1 187 ? 13.18 9.305 15.305 1 92.75 187 GLY A C 1
ATOM 1448 O O . GLY A 1 187 ? 14.078 8.836 14.602 1 92.75 187 GLY A O 1
ATOM 1449 N N . GLU A 1 188 ? 12 8.758 15.305 1 92.56 188 GLU A N 1
ATOM 1450 C CA . GLU A 1 188 ? 11.672 7.539 14.562 1 92.56 188 GLU A CA 1
ATOM 1451 C C . GLU A 1 188 ? 11.18 7.863 13.156 1 92.56 188 GLU A C 1
ATOM 1453 O O . GLU A 1 188 ? 11.266 7.027 12.25 1 92.56 188 GLU A O 1
ATOM 1458 N N . VAL A 1 189 ? 10.617 9.023 13.023 1 96.19 189 VAL A N 1
ATOM 1459 C CA . VAL A 1 189 ? 10.047 9.398 11.734 1 96.19 189 VAL A CA 1
ATOM 1460 C C . VAL A 1 189 ? 10.516 10.797 11.344 1 96.19 189 VAL A C 1
ATOM 1462 O O . VAL A 1 189 ? 10.961 11.57 12.195 1 96.19 189 VAL A O 1
ATOM 1465 N N . HIS A 1 190 ? 10.445 11.117 10.039 1 97.25 190 HIS A N 1
ATOM 1466 C CA . HIS A 1 190 ? 10.812 12.438 9.539 1 97.25 190 HIS A CA 1
ATOM 1467 C C . HIS A 1 190 ? 9.664 13.422 9.703 1 97.25 190 HIS A C 1
ATOM 1469 O O . HIS A 1 190 ? 9.883 14.609 9.961 1 97.25 190 HIS A O 1
ATOM 1475 N N . ILE A 1 191 ? 8.445 12.906 9.484 1 97.81 191 ILE A N 1
ATOM 1476 C CA . ILE A 1 191 ? 7.27 13.773 9.406 1 97.81 191 ILE A CA 1
ATOM 1477 C C . ILE A 1 191 ? 6.121 13.156 10.195 1 97.81 191 ILE A C 1
ATOM 1479 O O . ILE A 1 191 ? 5.852 11.953 10.086 1 97.81 191 ILE A O 1
ATOM 1483 N N . ALA A 1 192 ? 5.465 13.938 10.984 1 97.81 192 ALA A N 1
ATOM 1484 C CA . ALA A 1 192 ? 4.27 13.539 11.719 1 97.81 192 ALA A CA 1
ATOM 1485 C C . ALA A 1 192 ? 3.043 14.305 11.234 1 97.81 192 ALA A C 1
ATOM 1487 O O . ALA A 1 192 ? 3.043 15.539 11.203 1 97.81 192 ALA A O 1
ATOM 1488 N N . GLY A 1 193 ? 2.025 13.602 10.836 1 96.94 193 GLY A N 1
ATOM 1489 C CA . GLY A 1 193 ? 0.75 14.219 10.5 1 96.94 193 GLY A CA 1
ATOM 1490 C C . GLY A 1 193 ? -0.188 14.328 11.688 1 96.94 193 GLY A C 1
ATOM 1491 O O . GLY A 1 193 ? -0.274 13.406 12.508 1 96.94 193 GLY A O 1
ATOM 1492 N N . MET A 1 194 ? -0.88 15.469 11.727 1 95.25 194 MET A N 1
ATOM 1493 C CA . MET A 1 194 ? -1.772 15.625 12.875 1 95.25 194 MET A CA 1
ATOM 1494 C C . MET A 1 194 ? -2.906 16.594 12.547 1 95.25 194 MET A C 1
ATOM 1496 O O . MET A 1 194 ? -2.789 17.406 11.625 1 95.25 194 MET A O 1
ATOM 1500 N N . HIS A 1 195 ? -4.004 16.453 13.297 1 95 195 HIS A N 1
ATOM 1501 C CA . HIS A 1 195 ? -5.172 17.328 13.172 1 95 195 HIS A CA 1
ATOM 1502 C C . HIS A 1 195 ? -5.867 17.5 14.516 1 95 195 HIS A C 1
ATOM 1504 O O . HIS A 1 195 ? -7.07 17.266 14.633 1 95 195 HIS A O 1
ATOM 1510 N N . LEU A 1 196 ? -5.18 18.047 15.461 1 92.62 196 LEU A N 1
ATOM 1511 C CA . LEU A 1 196 ? -5.73 18.281 16.797 1 92.62 196 LEU A CA 1
ATOM 1512 C C . LEU A 1 196 ? -6.172 19.734 16.938 1 92.62 196 LEU A C 1
ATOM 1514 O O . LEU A 1 196 ? -5.664 20.625 16.25 1 92.62 196 LEU A O 1
ATOM 1518 N N . TYR A 1 197 ? -7.156 19.891 17.812 1 90.56 197 TYR A N 1
ATOM 1519 C CA . TYR A 1 197 ? -7.68 21.234 18.109 1 90.56 197 TYR A CA 1
ATOM 1520 C C . TYR A 1 197 ? -7.707 21.484 19.609 1 90.56 197 TYR A C 1
ATOM 1522 O O . TYR A 1 197 ? -8.164 20.641 20.375 1 90.56 197 TYR A O 1
ATOM 1530 N N . CYS A 1 198 ? -7.184 22.656 20 1 89 198 CYS A N 1
ATOM 1531 C CA . CYS A 1 198 ? -7.215 23.078 21.406 1 89 198 CYS A CA 1
ATOM 1532 C C . CYS A 1 198 ? -8.289 24.125 21.625 1 89 198 CYS A C 1
ATOM 1534 O O . CYS A 1 198 ? -8.133 25.281 21.234 1 89 198 CYS A O 1
ATOM 1536 N N . PRO A 1 199 ? -9.305 23.75 22.328 1 85.5 199 PRO A N 1
ATOM 1537 C CA . PRO A 1 199 ? -10.398 24.688 22.547 1 85.5 199 PRO A CA 1
ATOM 1538 C C . PRO A 1 199 ? -9.984 25.891 23.375 1 85.5 199 PRO A C 1
ATOM 1540 O O . PRO A 1 199 ? -10.531 26.984 23.203 1 85.5 199 PRO A O 1
ATOM 1543 N N . GLN A 1 200 ? -9.094 25.719 24.281 1 88.31 200 GLN A N 1
ATOM 1544 C CA . GLN A 1 200 ? -8.664 26.781 25.172 1 88.31 200 GLN A CA 1
ATOM 1545 C C . GLN A 1 200 ? -7.969 27.906 24.391 1 88.31 200 GLN A C 1
ATOM 1547 O O . GLN A 1 200 ? -8.242 29.078 24.609 1 88.31 200 GLN A O 1
ATOM 1552 N N . THR A 1 201 ? -7.086 27.562 23.438 1 90.81 201 THR A N 1
ATOM 1553 C CA . THR A 1 201 ? -6.309 28.531 22.688 1 90.81 201 THR A CA 1
ATOM 1554 C C . THR A 1 201 ? -6.934 28.781 21.312 1 90.81 201 THR A C 1
ATOM 1556 O O . THR A 1 201 ? -6.555 29.719 20.609 1 90.81 201 THR A O 1
ATOM 1559 N N . LYS A 1 202 ? -7.91 27.922 20.953 1 90 202 LYS A N 1
ATOM 1560 C CA . LYS A 1 202 ? -8.578 27.969 19.656 1 90 202 LYS A CA 1
ATOM 1561 C C . LYS A 1 202 ? -7.582 27.797 18.516 1 90 202 LYS A C 1
ATOM 1563 O O . LYS A 1 202 ? -7.688 28.469 17.484 1 90 202 LYS A O 1
ATOM 1568 N N . GLU A 1 203 ? -6.547 27.094 18.75 1 91.94 203 GLU A N 1
ATOM 1569 C CA . GLU A 1 203 ? -5.504 26.844 17.766 1 91.94 203 GLU A CA 1
ATOM 1570 C C . GLU A 1 203 ? -5.48 25.375 17.359 1 91.94 203 GLU A C 1
ATOM 1572 O O . GLU A 1 203 ? -5.871 24.5 18.125 1 91.94 203 GLU A O 1
ATOM 1577 N N . HIS A 1 204 ? -5.031 25.25 16.141 1 92.38 204 HIS A N 1
ATOM 1578 C CA . HIS A 1 204 ? -4.844 23.891 15.641 1 92.38 204 HIS A CA 1
ATOM 1579 C C . HIS A 1 204 ? -3.402 23.438 15.828 1 92.38 204 HIS A C 1
ATOM 1581 O O . HIS A 1 204 ? -2.463 24.188 15.547 1 92.38 204 HIS A O 1
ATOM 1587 N N . ASN A 1 205 ? -3.178 22.266 16.344 1 95.06 205 ASN A N 1
ATOM 1588 C CA . ASN A 1 205 ? -1.973 21.438 16.344 1 95.06 205 ASN A CA 1
ATOM 1589 C C . ASN A 1 205 ? -0.861 22.078 17.172 1 95.06 205 ASN A C 1
ATOM 1591 O O . ASN A 1 205 ? -0.224 21.406 17.984 1 95.06 205 ASN A O 1
ATOM 1595 N N . THR A 1 206 ? -0.647 23.438 17.156 1 95.12 206 THR A N 1
ATOM 1596 C CA . THR A 1 206 ? 0.538 24.125 17.656 1 95.12 206 THR A CA 1
ATOM 1597 C C . THR A 1 206 ? 0.685 23.906 19.156 1 95.12 206 THR A C 1
ATOM 1599 O O . THR A 1 206 ? 1.78 23.609 19.641 1 95.12 206 THR A O 1
ATOM 1602 N N . PRO A 1 207 ? -0.396 24.047 19.953 1 94.31 207 PRO A N 1
ATOM 1603 C CA . PRO A 1 207 ? -0.244 23.828 21.391 1 94.31 207 PRO A CA 1
ATOM 1604 C C . PRO A 1 207 ? 0.265 22.422 21.734 1 94.31 207 PRO A C 1
ATOM 1606 O O . PRO A 1 207 ? 1.041 22.25 22.672 1 94.31 207 PRO A O 1
ATOM 1609 N N . PHE A 1 208 ? -0.14 21.469 21 1 94 208 PHE A N 1
ATOM 1610 C CA . PHE A 1 208 ? 0.265 20.094 21.234 1 94 208 PHE A CA 1
ATOM 1611 C C . PHE A 1 208 ? 1.719 19.875 20.828 1 94 208 PHE A C 1
ATOM 1613 O O . PHE A 1 208 ? 2.461 19.172 21.516 1 94 208 PHE A O 1
ATOM 1620 N N . VAL A 1 209 ? 2.086 20.484 19.703 1 96.19 209 VAL A N 1
ATOM 1621 C CA . VAL A 1 209 ? 3.467 20.406 19.234 1 96.19 209 VAL A CA 1
ATOM 1622 C C . VAL A 1 209 ? 4.402 21.031 20.266 1 96.19 209 VAL A C 1
ATOM 1624 O O . VAL A 1 209 ? 5.43 20.438 20.609 1 96.19 209 VAL A O 1
ATOM 1627 N N . HIS A 1 210 ? 4.016 22.172 20.844 1 94.25 210 HIS A N 1
ATOM 1628 C CA . HIS A 1 210 ? 4.801 22.844 21.859 1 94.25 210 HIS A CA 1
ATOM 1629 C C . HIS A 1 210 ? 4.969 21.969 23.094 1 94.25 210 HIS A C 1
ATOM 1631 O O . HIS A 1 210 ? 6.035 21.953 23.719 1 94.25 210 HIS A O 1
ATOM 1637 N N . ARG A 1 211 ? 3.965 21.297 23.438 1 93.25 211 ARG A N 1
ATOM 1638 C CA . ARG A 1 211 ? 3.965 20.469 24.625 1 93.25 211 ARG A CA 1
ATOM 1639 C C . ARG A 1 211 ? 4.867 19.25 24.453 1 93.25 211 ARG A C 1
ATOM 1641 O O . ARG A 1 211 ? 5.641 18.922 25.344 1 93.25 211 ARG A O 1
ATOM 1648 N N . VAL A 1 212 ? 4.781 18.625 23.297 1 95.25 212 VAL A N 1
ATOM 1649 C CA . VAL A 1 212 ? 5.484 17.359 23.078 1 95.25 212 VAL A CA 1
ATOM 1650 C C . VAL A 1 212 ? 6.922 17.641 22.656 1 95.25 212 VAL A C 1
ATOM 1652 O O . VAL A 1 212 ? 7.855 16.969 23.109 1 95.25 212 VAL A O 1
ATOM 1655 N N . LEU A 1 213 ? 7.133 18.672 21.75 1 95 213 LEU A N 1
ATOM 1656 C CA . LEU A 1 213 ? 8.453 18.984 21.219 1 95 213 LEU A CA 1
ATOM 1657 C C . LEU A 1 213 ? 9.086 20.156 21.953 1 95 213 LEU A C 1
ATOM 1659 O O . LEU A 1 213 ? 9.633 21.062 21.344 1 95 213 LEU A O 1
ATOM 1663 N N . LYS A 1 214 ? 9.023 20.219 23.188 1 87.75 214 LYS A N 1
ATOM 1664 C CA . LYS A 1 214 ? 9.406 21.359 24.031 1 87.75 214 LYS A CA 1
ATOM 1665 C C . LYS A 1 214 ? 10.852 21.766 23.781 1 87.75 214 LYS A C 1
ATOM 1667 O O . LYS A 1 214 ? 11.164 22.969 23.75 1 87.75 214 LYS A O 1
ATOM 1672 N N . ASP A 1 215 ? 11.75 20.891 23.484 1 92.62 215 ASP A N 1
ATOM 1673 C CA . ASP A 1 215 ? 13.172 21.172 23.375 1 92.62 215 ASP A CA 1
ATOM 1674 C C . ASP A 1 215 ? 13.633 21.094 21.906 1 92.62 215 ASP A C 1
ATOM 1676 O O . ASP A 1 215 ? 14.828 21.031 21.641 1 92.62 215 ASP A O 1
ATOM 1680 N N . LYS A 1 216 ? 12.734 21.047 21.031 1 94.94 216 LYS A N 1
ATOM 1681 C CA . LYS A 1 216 ? 13.086 20.922 19.609 1 94.94 216 LYS A CA 1
ATOM 1682 C C . LYS A 1 216 ? 12.352 21.953 18.766 1 94.94 216 LYS A C 1
ATOM 1684 O O . LYS A 1 216 ? 11.203 22.312 19.062 1 94.94 216 LYS A O 1
ATOM 1689 N N . ALA A 1 217 ? 13.062 22.453 17.719 1 94.81 217 ALA A N 1
ATOM 1690 C CA . ALA A 1 217 ? 12.453 23.359 16.766 1 94.81 217 ALA A CA 1
ATOM 1691 C C . ALA A 1 217 ? 11.758 22.594 15.641 1 94.81 217 ALA A C 1
ATOM 1693 O O . ALA A 1 217 ? 12.273 21.578 15.164 1 94.81 217 ALA A O 1
ATOM 1694 N N . ALA A 1 218 ? 10.578 23.094 15.281 1 95.69 218 ALA A N 1
ATOM 1695 C CA . ALA A 1 218 ? 9.805 22.391 14.266 1 95.69 218 ALA A CA 1
ATOM 1696 C C . ALA A 1 218 ? 9.016 23.375 13.406 1 95.69 218 ALA A C 1
ATOM 1698 O O . ALA A 1 218 ? 8.836 24.531 13.781 1 95.69 218 ALA A O 1
ATOM 1699 N N . VAL A 1 219 ? 8.68 22.969 12.25 1 94.19 219 VAL A N 1
ATOM 1700 C CA . VAL A 1 219 ? 7.805 23.719 11.352 1 94.19 219 VAL A CA 1
ATOM 1701 C C . VAL A 1 219 ? 6.535 22.922 11.07 1 94.19 219 VAL A C 1
ATOM 1703 O O . VAL A 1 219 ? 6.57 21.688 11.047 1 94.19 219 VAL A O 1
ATOM 1706 N N . LEU A 1 220 ? 5.441 23.594 10.977 1 95.94 220 LEU A N 1
ATOM 1707 C CA . LEU A 1 220 ? 4.168 23 10.578 1 95.94 220 LEU A CA 1
ATOM 1708 C C . LEU A 1 220 ? 3.795 23.422 9.156 1 95.94 220 LEU A C 1
ATOM 1710 O O . LEU A 1 220 ? 3.711 24.609 8.859 1 95.94 220 LEU A O 1
ATOM 1714 N N . ILE A 1 221 ? 3.643 22.422 8.305 1 94.38 221 ILE A N 1
ATOM 1715 C CA . ILE A 1 221 ? 3.258 22.625 6.918 1 94.38 221 ILE A CA 1
ATOM 1716 C C . ILE A 1 221 ? 1.856 22.078 6.68 1 94.38 221 ILE A C 1
ATOM 1718 O O . ILE A 1 221 ? 1.564 20.938 7.043 1 94.38 221 ILE A O 1
ATOM 1722 N N . ASN A 1 222 ? 1.054 22.859 6.051 1 94.62 222 ASN A N 1
ATOM 1723 C CA . ASN A 1 222 ? -0.335 22.453 5.855 1 94.62 222 ASN A CA 1
ATOM 1724 C C . ASN A 1 222 ? -0.466 21.422 4.734 1 94.62 222 ASN A C 1
ATOM 1726 O O . ASN A 1 222 ? 0.102 21.594 3.654 1 94.62 222 ASN A O 1
ATOM 1730 N N . LEU A 1 223 ? -1.098 20.312 5.008 1 94.38 223 LEU A N 1
ATOM 1731 C CA . LEU A 1 223 ? -1.458 19.344 3.979 1 94.38 223 LEU A CA 1
ATOM 1732 C C . LEU A 1 223 ? -2.803 19.688 3.35 1 94.38 223 LEU A C 1
ATOM 1734 O O . LEU A 1 223 ? -2.973 19.578 2.135 1 94.38 223 LEU A O 1
ATOM 1738 N N . GLY A 1 224 ? -3.707 20.094 4.195 1 92.44 224 GLY A N 1
ATOM 1739 C CA . GLY A 1 224 ? -5.039 20.516 3.783 1 92.44 224 GLY A CA 1
ATOM 1740 C C . GLY A 1 224 ? -5.984 20.719 4.949 1 92.44 224 GLY A C 1
ATOM 1741 O O . GLY A 1 224 ? -5.656 20.391 6.09 1 92.44 224 GLY A O 1
ATOM 1742 N N . VAL A 1 225 ? -7.062 21.406 4.594 1 92.06 225 VAL A N 1
ATOM 1743 C CA . VAL A 1 225 ? -8.164 21.5 5.551 1 92.06 225 VAL A CA 1
ATOM 1744 C C . VAL A 1 225 ? -9.242 20.484 5.211 1 92.06 225 VAL A C 1
ATOM 1746 O O . VAL A 1 225 ? -9.805 20.5 4.109 1 92.06 225 VAL A O 1
ATOM 1749 N N . TRP A 1 226 ? -9.375 19.578 6.172 1 90.81 226 TRP A N 1
ATOM 1750 C CA . TRP A 1 226 ? -10.359 18.547 5.855 1 90.81 226 TRP A CA 1
ATOM 1751 C C . TRP A 1 226 ? -11.57 18.656 6.773 1 90.81 226 TRP A C 1
ATOM 1753 O O . TRP A 1 226 ? -11.578 19.453 7.715 1 90.81 226 TRP A O 1
ATOM 1763 N N . GLU A 1 227 ? -12.57 17.953 6.379 1 90.81 227 GLU A N 1
ATOM 1764 C CA . GLU A 1 227 ? -13.836 17.984 7.113 1 90.81 227 GLU A CA 1
ATOM 1765 C C . GLU A 1 227 ? -14.078 16.672 7.844 1 90.81 227 GLU A C 1
ATOM 1767 O O . GLU A 1 227 ? -13.945 15.594 7.258 1 90.81 227 GLU A O 1
ATOM 1772 N N . GLU A 1 228 ? -14.359 16.812 9.102 1 93.31 228 GLU A N 1
ATOM 1773 C CA . GLU A 1 228 ? -14.75 15.656 9.906 1 93.31 228 GLU A CA 1
ATOM 1774 C C . GLU A 1 228 ? -16.234 15.711 10.266 1 93.31 228 GLU A C 1
ATOM 1776 O O . GLU A 1 228 ? -16.797 16.797 10.406 1 93.31 228 GLU A O 1
ATOM 1781 N N . GLY A 1 229 ? -16.844 14.578 10.352 1 95.88 229 GLY A N 1
ATOM 1782 C CA . GLY A 1 229 ? -18.266 14.492 10.648 1 95.88 229 GLY A CA 1
ATOM 1783 C C . GLY A 1 229 ? -18.734 13.078 10.914 1 95.88 229 GLY A C 1
ATOM 1784 O O . GLY A 1 229 ? -17.922 12.188 11.188 1 95.88 229 GLY A O 1
ATOM 1785 N N . ILE A 1 230 ? -20.047 12.969 10.875 1 97.44 230 ILE A N 1
ATOM 1786 C CA . ILE A 1 230 ? -20.688 11.688 11.172 1 97.44 230 ILE A CA 1
ATOM 1787 C C . ILE A 1 230 ? -20.922 10.922 9.875 1 97.44 230 ILE A C 1
ATOM 1789 O O . ILE A 1 230 ? -21.5 11.461 8.922 1 97.44 230 ILE A O 1
ATOM 1793 N N . LEU A 1 231 ? -20.375 9.711 9.875 1 97.06 231 LEU A N 1
ATOM 1794 C CA . LEU A 1 231 ? -20.688 8.797 8.781 1 97.06 231 LEU A CA 1
ATOM 1795 C C . LEU A 1 231 ? -21.953 8.008 9.07 1 97.06 231 LEU A C 1
ATOM 1797 O O . LEU A 1 231 ? -22.141 7.508 10.188 1 97.06 231 LEU A O 1
ATOM 1801 N N . VAL A 1 232 ? -22.828 7.898 8.008 1 97.25 232 VAL A N 1
ATOM 1802 C CA . VAL A 1 232 ? -24.031 7.07 8.117 1 97.25 232 VAL A CA 1
ATOM 1803 C C . VAL A 1 232 ? -24.266 6.316 6.812 1 97.25 232 VAL A C 1
ATOM 1805 O O . VAL A 1 232 ? -23.672 6.652 5.785 1 97.25 232 VAL A O 1
ATOM 1808 N N . GLN A 1 233 ? -25.062 5.254 6.93 1 95.81 233 GLN A N 1
ATOM 1809 C CA . GLN A 1 233 ? -25.375 4.504 5.719 1 95.81 233 GLN A CA 1
ATOM 1810 C C . GLN A 1 233 ? -26.141 5.367 4.723 1 95.81 233 GLN A C 1
ATOM 1812 O O . GLN A 1 233 ? -26.781 6.352 5.105 1 95.81 233 GLN A O 1
ATOM 1817 N N . PRO A 1 234 ? -26.047 4.969 3.42 1 92.94 234 PRO A N 1
ATOM 1818 C CA . PRO A 1 234 ? -26.781 5.73 2.406 1 92.94 234 PRO A CA 1
ATOM 1819 C C . PRO A 1 234 ? -28.266 5.848 2.725 1 92.94 234 PRO A C 1
ATOM 1821 O O . PRO A 1 234 ? -28.891 4.871 3.141 1 92.94 234 PRO A O 1
ATOM 1824 N N . GLY A 1 235 ? -28.766 7.043 2.531 1 94.31 235 GLY A N 1
ATOM 1825 C CA . GLY A 1 235 ? -30.172 7.309 2.838 1 94.31 235 GLY A CA 1
ATOM 1826 C C . GLY A 1 235 ? -30.391 7.738 4.277 1 94.31 235 GLY A C 1
ATOM 1827 O O . GLY A 1 235 ? -31.484 8.164 4.641 1 94.31 235 GLY A O 1
ATOM 1828 N N . ASN A 1 236 ? -29.406 7.527 5.141 1 96.19 236 ASN A N 1
ATOM 1829 C CA . ASN A 1 236 ? -29.469 7.93 6.543 1 96.19 236 ASN A CA 1
ATOM 1830 C C . ASN A 1 236 ? -30.688 7.32 7.238 1 96.19 236 ASN A C 1
ATOM 1832 O O . ASN A 1 236 ? -31.562 8.047 7.727 1 96.19 236 ASN A O 1
ATOM 1836 N N . PRO A 1 237 ? -30.719 6.086 7.336 1 96.06 237 PRO A N 1
ATOM 1837 C CA . PRO A 1 237 ? -31.906 5.379 7.812 1 96.06 237 PRO A CA 1
ATOM 1838 C C . PRO A 1 237 ? -32.375 5.848 9.195 1 96.06 237 PRO A C 1
ATOM 1840 O O . PRO A 1 237 ? -33.562 5.781 9.516 1 96.06 237 PRO A O 1
ATOM 1843 N N . LYS A 1 238 ? -31.5 6.258 9.992 1 96.44 238 LYS A N 1
ATOM 1844 C CA . LYS A 1 238 ? -31.844 6.699 11.344 1 96.44 238 LYS A CA 1
ATOM 1845 C C . LYS A 1 238 ? -32.125 8.203 11.375 1 96.44 238 LYS A C 1
ATOM 1847 O O . LYS A 1 238 ? -32.375 8.766 12.438 1 96.44 238 LYS A O 1
ATOM 1852 N N . ARG A 1 239 ? -31.969 8.906 10.289 1 96.06 239 ARG A N 1
ATOM 1853 C CA . ARG A 1 239 ? -32.281 10.328 10.109 1 96.06 239 ARG A CA 1
ATOM 1854 C C . ARG A 1 239 ? -31.484 11.18 11.102 1 96.06 239 ARG A C 1
ATOM 1856 O O . ARG A 1 239 ? -32.062 12.039 11.781 1 96.06 239 ARG A O 1
ATOM 1863 N N . LEU A 1 240 ? -30.266 10.836 11.234 1 96.56 240 LEU A N 1
ATOM 1864 C CA . LEU A 1 240 ? -29.391 11.594 12.117 1 96.56 240 LEU A CA 1
ATOM 1865 C C . LEU A 1 240 ? -29.031 12.945 11.508 1 96.56 240 LEU A C 1
ATOM 1867 O O . LEU A 1 240 ? -28.797 13.039 10.297 1 96.56 240 LEU A O 1
ATOM 1871 N N . LYS A 1 241 ? -28.984 14.008 12.344 1 94.19 241 LYS A N 1
ATOM 1872 C CA . LYS A 1 241 ? -28.688 15.344 11.836 1 94.19 241 LYS A CA 1
ATOM 1873 C C . LYS A 1 241 ? -27.594 16.016 12.672 1 94.19 241 LYS A C 1
ATOM 1875 O O . LYS A 1 241 ? -26.812 16.812 12.156 1 94.19 241 LYS A O 1
ATOM 1880 N N . THR A 1 242 ? -27.656 15.703 13.922 1 93.44 242 THR A N 1
ATOM 1881 C CA . THR A 1 242 ? -26.719 16.359 14.828 1 93.44 242 THR A CA 1
ATOM 1882 C C . THR A 1 242 ? -26.031 15.328 15.727 1 93.44 242 THR A C 1
ATOM 1884 O O . THR A 1 242 ? -26.406 14.148 15.734 1 93.44 242 THR A O 1
ATOM 1887 N N . ILE A 1 243 ? -25.047 15.812 16.438 1 94.31 243 ILE A N 1
ATOM 1888 C CA . ILE A 1 243 ? -24.312 14.969 17.375 1 94.31 243 ILE A CA 1
ATOM 1889 C C . ILE A 1 243 ? -25.25 14.461 18.469 1 94.31 243 ILE A C 1
ATOM 1891 O O . ILE A 1 243 ? -25.094 13.336 18.953 1 94.31 243 ILE A O 1
ATOM 1895 N N . ALA A 1 244 ? -26.234 15.242 18.828 1 94.69 244 ALA A N 1
ATOM 1896 C CA . ALA A 1 244 ? -27.188 14.875 19.859 1 94.69 244 ALA A CA 1
ATOM 1897 C C . ALA A 1 244 ? -27.984 13.641 19.453 1 94.69 244 ALA A C 1
ATOM 1899 O O . ALA A 1 244 ? -28.391 12.844 20.312 1 94.69 244 ALA A O 1
ATOM 1900 N N . ASP A 1 245 ? -28.172 13.477 18.234 1 96.19 245 ASP A N 1
ATOM 1901 C CA . ASP A 1 245 ? -28.969 12.367 17.703 1 96.19 245 ASP A CA 1
ATOM 1902 C C . ASP A 1 245 ? -28.266 11.031 17.953 1 96.19 245 ASP A C 1
ATOM 1904 O O . ASP A 1 245 ? -28.891 9.969 17.875 1 96.19 245 ASP A O 1
ATOM 1908 N N . LEU A 1 246 ? -26.969 11.062 18.219 1 96.44 246 LEU A N 1
ATOM 1909 C CA . LEU A 1 246 ? -26.219 9.836 18.453 1 96.44 246 LEU A CA 1
ATOM 1910 C C . LEU A 1 246 ? -26.656 9.188 19.766 1 96.44 246 LEU A C 1
ATOM 1912 O O . LEU A 1 246 ? -26.406 8 20 1 96.44 246 LEU A O 1
ATOM 1916 N N . ALA A 1 247 ? -27.312 9.961 20.625 1 95.81 247 ALA A N 1
ATOM 1917 C CA . ALA A 1 247 ? -27.719 9.461 21.938 1 95.81 247 ALA A CA 1
ATOM 1918 C C . ALA A 1 247 ? -29.156 8.922 21.875 1 95.81 247 ALA A C 1
ATOM 1920 O O . ALA A 1 247 ? -29.672 8.445 22.891 1 95.81 247 ALA A O 1
ATOM 1921 N N . GLN A 1 248 ? -29.781 8.961 20.828 1 94.56 248 GLN A N 1
ATOM 1922 C CA . GLN A 1 248 ? -31.125 8.438 20.672 1 94.56 248 GLN A CA 1
ATOM 1923 C C . GLN A 1 248 ? -31.156 6.926 20.844 1 94.56 248 GLN A C 1
ATOM 1925 O O . GLN A 1 248 ? -30.203 6.238 20.469 1 94.56 248 GLN A O 1
ATOM 1930 N N . PRO A 1 249 ? -32.281 6.43 21.312 1 94.06 249 PRO A N 1
ATOM 1931 C CA . PRO A 1 249 ? -32.438 4.977 21.438 1 94.06 249 PRO A CA 1
ATOM 1932 C C . PRO A 1 249 ? -32.375 4.262 20.094 1 94.06 249 PRO A C 1
ATOM 1934 O O . PRO A 1 249 ? -32.969 4.75 19.109 1 94.06 249 PRO A O 1
ATOM 1937 N N . GLY A 1 250 ? -31.672 3.188 20.078 1 94.94 250 GLY A N 1
ATOM 1938 C CA . GLY A 1 250 ? -31.609 2.387 18.859 1 94.94 250 GLY A CA 1
ATOM 1939 C C . GLY A 1 250 ? -30.453 2.775 17.953 1 94.94 250 GLY A C 1
ATOM 1940 O O . GLY A 1 250 ? -30.219 2.129 16.922 1 94.94 250 GLY A O 1
ATOM 1941 N N . VAL A 1 251 ? -29.797 3.844 18.297 1 97.25 251 VAL A N 1
ATOM 1942 C CA . VAL A 1 251 ? -28.641 4.27 17.516 1 97.25 251 VAL A CA 1
ATOM 1943 C C . VAL A 1 251 ? -27.359 3.754 18.156 1 97.25 251 VAL A C 1
ATOM 1945 O O . VAL A 1 251 ? -27.141 3.961 19.344 1 97.25 251 VAL A O 1
ATOM 1948 N N . THR A 1 252 ? -26.578 3.068 17.406 1 97.69 252 THR A N 1
ATOM 1949 C CA . THR A 1 252 ? -25.297 2.555 17.875 1 97.69 252 THR A CA 1
ATOM 1950 C C . THR A 1 252 ? -24.141 3.162 17.094 1 97.69 252 THR A C 1
ATOM 1952 O O . THR A 1 252 ? -24.25 3.338 15.867 1 97.69 252 THR A O 1
ATOM 1955 N N . ILE A 1 253 ? -23.016 3.461 17.828 1 97.62 253 ILE A N 1
ATOM 1956 C CA . ILE A 1 253 ? -21.875 4.047 17.141 1 97.62 253 ILE A CA 1
ATOM 1957 C C . ILE A 1 253 ? -20.641 3.168 17.328 1 97.62 253 ILE A C 1
ATOM 1959 O O . ILE A 1 253 ? -20.656 2.24 18.141 1 97.62 253 ILE A O 1
ATOM 1963 N N . VAL A 1 254 ? -19.625 3.424 16.516 1 96.12 254 VAL A N 1
ATOM 1964 C CA . VAL A 1 254 ? -18.25 3.033 16.828 1 96.12 254 VAL A CA 1
ATOM 1965 C C . VAL A 1 254 ? -17.406 4.277 17.094 1 96.12 254 VAL A C 1
ATOM 1967 O O . VAL A 1 254 ? -17.656 5.34 16.516 1 96.12 254 VAL A O 1
ATOM 1970 N N . ASN A 1 255 ? -16.547 4.113 18.047 1 94.94 255 ASN A N 1
ATOM 1971 C CA . ASN A 1 255 ? -15.703 5.227 18.469 1 94.94 255 ASN A CA 1
ATOM 1972 C C . ASN A 1 255 ? -14.234 4.988 18.125 1 94.94 255 ASN A C 1
ATOM 1974 O O . ASN A 1 255 ? -13.859 3.887 17.734 1 94.94 255 ASN A O 1
ATOM 1978 N N . ARG A 1 256 ? -13.453 6.047 18.156 1 92.31 256 ARG A N 1
ATOM 1979 C CA . ARG A 1 256 ? -12.023 5.996 17.875 1 92.31 256 ARG A CA 1
ATOM 1980 C C . ARG A 1 256 ? -11.227 5.891 19.172 1 92.31 256 ARG A C 1
ATOM 1982 O O . ARG A 1 256 ? -11.766 6.109 20.266 1 92.31 256 ARG A O 1
ATOM 1989 N N . GLU A 1 257 ? -9.992 5.504 19.062 1 90.06 257 GLU A N 1
ATOM 1990 C CA . GLU A 1 257 ? -9.109 5.316 20.203 1 90.06 257 GLU A CA 1
ATOM 1991 C C . GLU A 1 257 ? -8.734 6.656 20.828 1 90.06 257 GLU A C 1
ATOM 1993 O O . GLU A 1 257 ? -8.82 7.699 20.188 1 90.06 257 GLU A O 1
ATOM 1998 N N . GLN A 1 258 ? -8.266 6.617 22.109 1 88.56 258 GLN A N 1
ATOM 1999 C CA . GLN A 1 258 ? -7.785 7.809 22.797 1 88.56 258 GLN A CA 1
ATOM 2000 C C . GLN A 1 258 ? -6.574 8.406 22.078 1 88.56 258 GLN A C 1
ATOM 2002 O O . GLN A 1 258 ? -5.68 7.68 21.656 1 88.56 258 GLN A O 1
ATOM 2007 N N . GLY A 1 259 ? -6.609 9.711 21.953 1 84.88 259 GLY A N 1
ATOM 2008 C CA . GLY A 1 259 ? -5.504 10.375 21.297 1 84.88 259 GLY A CA 1
ATOM 2009 C C . GLY A 1 259 ? -5.801 10.719 19.844 1 84.88 259 GLY A C 1
ATOM 2010 O O . GLY A 1 259 ? -5.09 11.523 19.234 1 84.88 259 GLY A O 1
ATOM 2011 N N . SER A 1 260 ? -6.902 10.156 19.344 1 89.69 260 SER A N 1
ATOM 2012 C CA . SER A 1 260 ? -7.285 10.484 17.984 1 89.69 260 SER A CA 1
ATOM 2013 C C . SER A 1 260 ? -8.078 11.789 17.938 1 89.69 260 SER A C 1
ATOM 2015 O O . SER A 1 260 ? -8.812 12.109 18.859 1 89.69 260 SER A O 1
ATOM 2017 N N . GLY A 1 261 ? -7.902 12.469 16.891 1 87.81 261 GLY A N 1
ATOM 2018 C CA . GLY A 1 261 ? -8.617 13.719 16.719 1 87.81 261 GLY A CA 1
ATOM 2019 C C . GLY A 1 261 ? -10.125 13.539 16.625 1 87.81 261 GLY A C 1
ATOM 2020 O O . GLY A 1 261 ? -10.883 14.352 17.156 1 87.81 261 GLY A O 1
ATOM 2021 N N . SER A 1 262 ? -10.578 12.484 15.984 1 91.62 262 SER A N 1
ATOM 2022 C CA . SER A 1 262 ? -12.008 12.234 15.812 1 91.62 262 SER A CA 1
ATOM 2023 C C . SER A 1 262 ? -12.68 11.945 17.141 1 91.62 262 SER A C 1
ATOM 2025 O O . SER A 1 262 ? -13.82 12.359 17.375 1 91.62 262 SER A O 1
ATOM 2027 N N . ARG A 1 263 ? -12.008 11.242 17.969 1 92.44 263 ARG A N 1
ATOM 2028 C CA . ARG A 1 263 ? -12.555 11.008 19.312 1 92.44 263 ARG A CA 1
ATOM 2029 C C . ARG A 1 263 ? -12.656 12.312 20.094 1 92.44 263 ARG A C 1
ATOM 2031 O O . ARG A 1 263 ? -13.672 12.57 20.75 1 92.44 263 ARG A O 1
ATOM 2038 N N . GLU A 1 264 ? -11.602 13.062 20.078 1 89.94 264 GLU A N 1
ATOM 2039 C CA . GLU A 1 264 ? -11.609 14.352 20.766 1 89.94 264 GLU A CA 1
ATOM 2040 C C . GLU A 1 264 ? -12.758 15.234 20.281 1 89.94 264 GLU A C 1
ATOM 2042 O O . GLU A 1 264 ? -13.398 15.922 21.078 1 89.94 264 GLU A O 1
ATOM 2047 N N . LEU A 1 265 ? -12.945 15.211 19.016 1 92.38 265 LEU A N 1
ATOM 2048 C CA . LEU A 1 265 ? -14.039 15.977 18.438 1 92.38 265 LEU A CA 1
ATOM 2049 C C . LEU A 1 265 ? -15.383 15.5 18.953 1 92.38 265 LEU A C 1
ATOM 2051 O O . LEU A 1 265 ? -16.234 16.312 19.359 1 92.38 265 LEU A O 1
ATOM 2055 N N . LEU A 1 266 ? -15.617 14.211 18.922 1 95.06 266 LEU A N 1
ATOM 2056 C CA . LEU A 1 266 ? -16.859 13.633 19.406 1 95.06 266 LEU A CA 1
ATOM 2057 C C . LEU A 1 266 ? -17.109 14.023 20.859 1 95.06 266 LEU A C 1
ATOM 2059 O O . LEU A 1 266 ? -18.188 14.492 21.219 1 95.06 266 LEU A O 1
ATOM 2063 N N . GLU A 1 267 ? -16.094 13.844 21.656 1 94.81 267 GLU A N 1
ATOM 2064 C CA . GLU A 1 267 ? -16.203 14.141 23.078 1 94.81 267 GLU A CA 1
ATOM 2065 C C . GLU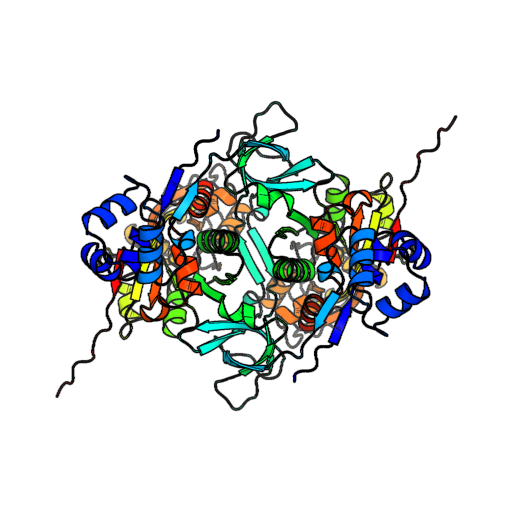 A 1 267 ? -16.516 15.617 23.312 1 94.81 267 GLU A C 1
ATOM 2067 O O . GLU A 1 267 ? -17.391 15.953 24.109 1 94.81 267 GLU A O 1
ATOM 2072 N N . ARG A 1 268 ? -15.82 16.438 22.688 1 92.94 268 ARG A N 1
ATOM 2073 C CA . ARG A 1 268 ? -16.016 17.875 22.828 1 92.94 268 ARG A CA 1
ATOM 2074 C C . ARG A 1 268 ? -17.438 18.266 22.422 1 92.94 268 ARG A C 1
ATOM 2076 O O . ARG A 1 268 ? -18.094 19.031 23.125 1 92.94 268 ARG A O 1
ATOM 2083 N N . LYS A 1 269 ? -17.906 17.75 21.312 1 94.38 269 LYS A N 1
ATOM 2084 C CA . LYS A 1 269 ? -19.234 18.094 20.828 1 94.38 269 LYS A CA 1
ATOM 2085 C C . LYS A 1 269 ? -20.328 17.578 21.75 1 94.38 269 LYS A C 1
ATOM 2087 O O . LYS A 1 269 ? -21.328 18.25 21.969 1 94.38 269 LYS A O 1
ATOM 2092 N N . LEU A 1 270 ? -20.125 16.422 22.266 1 95.5 270 LEU A N 1
ATOM 2093 C CA . LEU A 1 270 ? -21.078 15.883 23.234 1 95.5 270 LEU A CA 1
ATOM 2094 C C . LEU A 1 270 ? -21.109 16.734 24.5 1 95.5 270 LEU A C 1
ATOM 2096 O O . LEU A 1 270 ? -22.188 17.016 25.047 1 95.5 270 LEU A O 1
ATOM 2100 N N . GLN A 1 271 ? -19.969 17.141 24.938 1 94.25 271 GLN A N 1
ATOM 2101 C CA . GLN A 1 271 ? -19.875 17.984 26.125 1 94.25 271 GLN A CA 1
ATOM 2102 C C . GLN A 1 271 ? -20.562 19.344 25.891 1 94.25 271 GLN A C 1
ATOM 2104 O O . GLN A 1 271 ? -21.25 19.859 26.781 1 94.25 271 GLN A O 1
ATOM 2109 N N . GLU A 1 272 ? -20.297 19.875 24.781 1 92.75 272 GLU A N 1
ATOM 2110 C CA . GLU A 1 272 ? -20.938 21.125 24.422 1 92.75 272 GLU A CA 1
ATOM 2111 C C . GLU A 1 272 ? -22.453 21.031 24.484 1 92.75 272 GLU A C 1
ATOM 2113 O O . GLU A 1 272 ? -23.141 21.984 24.844 1 92.75 272 GLU A O 1
ATOM 2118 N N . GLU A 1 273 ? -23 19.875 24.172 1 94.31 273 GLU A N 1
ATOM 2119 C CA . GLU A 1 273 ? -24.438 19.641 24.172 1 94.31 273 GLU A CA 1
ATOM 2120 C C . GLU A 1 273 ? -24.891 19.062 25.516 1 94.31 273 GLU A C 1
ATOM 2122 O O . GLU A 1 273 ? -26.078 18.734 25.672 1 94.31 273 GLU A O 1
ATOM 2127 N N . LYS A 1 274 ? -23.984 18.906 26.391 1 95.62 274 LYS A N 1
ATOM 2128 C CA . LYS A 1 274 ? -24.25 18.391 27.734 1 95.62 274 LYS A CA 1
ATOM 2129 C C . LYS A 1 274 ? -24.828 16.984 27.688 1 95.62 274 LYS A C 1
ATOM 2131 O O . LYS A 1 274 ? -25.781 16.672 28.406 1 95.62 274 LYS A O 1
ATOM 2136 N N . ILE A 1 275 ? -24.328 16.219 26.812 1 96.12 275 ILE A N 1
ATOM 2137 C CA . ILE A 1 275 ? -24.719 14.82 26.688 1 96.12 275 ILE A CA 1
ATOM 2138 C C . ILE A 1 275 ? -23.656 13.922 27.312 1 96.12 275 ILE A C 1
ATOM 2140 O O . ILE A 1 275 ? -22.469 14.062 27.016 1 96.12 275 ILE A O 1
ATOM 2144 N N . SER A 1 276 ? -24.125 13 28.125 1 95.94 276 SER A N 1
ATOM 2145 C CA . SER A 1 276 ? -23.188 12.062 28.75 1 95.94 276 SER A CA 1
ATOM 2146 C C . SER A 1 276 ? -22.688 11.031 27.75 1 95.94 276 SER A C 1
ATOM 2148 O O . SER A 1 276 ? -23.438 10.578 26.891 1 95.94 276 SER A O 1
ATOM 2150 N N . PHE A 1 277 ? -21.469 10.641 27.938 1 95.88 277 PHE A N 1
ATOM 2151 C CA . PHE A 1 277 ? -20.875 9.633 27.062 1 95.88 277 PHE A CA 1
ATOM 2152 C C . PHE A 1 277 ? -21.594 8.297 27.203 1 95.88 277 PHE A C 1
ATOM 2154 O O . PHE A 1 277 ? -21.703 7.535 26.25 1 95.88 277 PHE A O 1
ATOM 2161 N N . THR A 1 278 ? -22.141 8.023 28.344 1 94.5 278 THR A N 1
ATOM 2162 C CA . THR A 1 278 ? -22.812 6.762 28.641 1 94.5 278 THR A CA 1
ATOM 2163 C C . THR A 1 278 ? -24.141 6.672 27.906 1 94.5 278 THR A C 1
ATOM 2165 O O . THR A 1 278 ? -24.703 5.586 27.75 1 94.5 278 THR A O 1
ATOM 2168 N N . ALA A 1 279 ? -24.656 7.773 27.516 1 95.5 279 ALA A N 1
ATOM 2169 C CA . ALA A 1 279 ? -25.922 7.816 26.812 1 95.5 279 ALA A CA 1
ATOM 2170 C C . ALA A 1 279 ? -25.75 7.379 25.359 1 95.5 279 ALA A C 1
ATOM 2172 O O . ALA A 1 279 ? -26.734 7.082 24.672 1 95.5 279 ALA A O 1
ATOM 2173 N N . VAL A 1 280 ? -24.594 7.391 24.906 1 96.56 280 VAL A N 1
ATOM 2174 C CA . VAL A 1 280 ? -24.312 7.039 23.531 1 96.56 280 VAL A CA 1
ATOM 2175 C C . VAL A 1 280 ? -23.969 5.551 23.422 1 96.56 280 VAL A C 1
ATOM 2177 O O . VAL A 1 280 ? -22.891 5.125 23.844 1 96.56 280 VAL A O 1
ATOM 2180 N N . GLN A 1 281 ? -24.828 4.832 22.844 1 96.69 281 GLN A N 1
ATOM 2181 C CA . GLN A 1 281 ? -24.594 3.396 22.703 1 96.69 281 GLN A CA 1
ATOM 2182 C C . GLN A 1 281 ? -23.422 3.115 21.75 1 96.69 281 GLN A C 1
ATOM 2184 O O . GLN A 1 281 ? -23.391 3.637 20.641 1 96.69 281 GLN A O 1
ATOM 2189 N N . GLY A 1 282 ? -22.453 2.307 22.266 1 95.69 282 GLY A N 1
ATOM 2190 C CA . GLY A 1 282 ? -21.297 1.963 21.453 1 95.69 282 GLY A CA 1
ATOM 2191 C C . GLY A 1 282 ? -20.109 2.895 21.672 1 95.69 282 GLY A C 1
ATOM 2192 O O . GLY A 1 282 ? -19.094 2.779 20.984 1 95.69 282 GLY A O 1
ATOM 2193 N N . PHE A 1 283 ? -20.25 3.775 22.578 1 95.88 283 PHE A N 1
ATOM 2194 C CA . PHE A 1 283 ? -19.203 4.75 22.859 1 95.88 283 PHE A CA 1
ATOM 2195 C C . PHE A 1 283 ? -17.891 4.055 23.156 1 95.88 283 PHE A C 1
ATOM 2197 O O . PHE A 1 283 ? -16.812 4.555 22.812 1 95.88 283 PHE A O 1
ATOM 2204 N N . ASP A 1 284 ? -17.938 2.887 23.719 1 93.69 284 ASP A N 1
ATOM 2205 C CA . ASP A 1 284 ? -16.719 2.189 24.141 1 93.69 284 ASP A CA 1
ATOM 2206 C C . ASP A 1 284 ? -16.328 1.12 23.109 1 93.69 284 ASP A C 1
ATOM 2208 O O . ASP A 1 284 ? -15.391 0.345 23.344 1 93.69 284 ASP A O 1
ATOM 2212 N N . GLN A 1 285 ? -17.047 1.049 22.109 1 93.62 285 GLN A N 1
ATOM 2213 C CA . GLN A 1 285 ? -16.625 0.201 21 1 93.62 285 GLN A CA 1
ATOM 2214 C C . GLN A 1 285 ? -15.594 0.906 20.125 1 93.62 285 GLN A C 1
ATOM 2216 O O . GLN A 1 285 ? -15.945 1.724 19.281 1 93.62 285 GLN A O 1
ATOM 2221 N N . ILE A 1 286 ? -14.375 0.439 20.297 1 93.06 286 ILE A N 1
ATOM 2222 C CA . ILE A 1 286 ? -13.266 1.215 19.75 1 93.06 286 ILE A CA 1
ATOM 2223 C C . ILE A 1 286 ? -12.75 0.548 18.484 1 93.06 286 ILE A C 1
ATOM 2225 O O . ILE A 1 286 ? -12.602 -0.676 18.422 1 93.06 286 ILE A O 1
ATOM 2229 N N . VAL A 1 287 ? -12.586 1.32 17.438 1 88 287 VAL A N 1
ATOM 2230 C CA . VAL A 1 287 ? -11.875 0.899 16.234 1 88 287 VAL A CA 1
ATOM 2231 C C . VAL A 1 287 ? -10.68 1.82 16 1 88 287 VAL A C 1
ATOM 2233 O O . VAL A 1 287 ? -10.656 2.957 16.484 1 88 287 VAL A O 1
ATOM 2236 N N . ASN A 1 288 ? -9.672 1.221 15.219 1 83.31 288 ASN A N 1
ATOM 2237 C CA . ASN A 1 288 ? -8.422 1.957 15.07 1 83.31 288 ASN A CA 1
ATOM 2238 C C . ASN A 1 288 ? -8.25 2.482 13.648 1 83.31 288 ASN A C 1
ATOM 2240 O O . ASN A 1 288 ? -7.746 1.773 12.773 1 83.31 288 ASN A O 1
ATOM 2244 N N . GLY A 1 289 ? -8.789 3.633 13.359 1 86.69 289 GLY A N 1
ATOM 2245 C CA . GLY A 1 289 ? -8.562 4.27 12.07 1 86.69 289 GLY A CA 1
ATOM 2246 C C . GLY A 1 289 ? -9.836 4.785 11.422 1 86.69 289 GLY A C 1
ATOM 2247 O O . GLY A 1 289 ? -10.93 4.328 11.75 1 86.69 289 GLY A O 1
ATOM 2248 N N . HIS A 1 290 ? -9.672 5.711 10.523 1 89.25 290 HIS A N 1
ATOM 2249 C CA . HIS A 1 290 ? -10.797 6.289 9.797 1 89.25 290 HIS A CA 1
ATOM 2250 C C . HIS A 1 290 ? -11.469 5.25 8.906 1 89.25 290 HIS A C 1
ATOM 2252 O O . HIS A 1 290 ? -12.703 5.203 8.82 1 89.25 290 HIS A O 1
ATOM 2258 N N . GLN A 1 291 ? -10.719 4.441 8.32 1 85.56 291 GLN A N 1
ATOM 2259 C CA . GLN A 1 291 ? -11.242 3.393 7.453 1 85.56 291 GLN A CA 1
ATOM 2260 C C . GLN A 1 291 ? -12.078 2.391 8.242 1 85.56 291 GLN A C 1
ATOM 2262 O O . GLN A 1 291 ? -13.094 1.901 7.746 1 85.56 291 GLN A O 1
ATOM 2267 N N . ASP A 1 292 ? -11.609 2.07 9.367 1 87.06 292 ASP A N 1
ATOM 2268 C CA . ASP A 1 292 ? -12.32 1.107 10.211 1 87.06 292 ASP A CA 1
ATOM 2269 C C . ASP A 1 292 ? -13.695 1.633 10.609 1 87.06 292 ASP A C 1
ATOM 2271 O O . ASP A 1 292 ? -14.656 0.867 10.695 1 87.06 292 ASP A O 1
ATOM 2275 N N . VAL A 1 293 ? -13.758 2.895 10.844 1 93.19 293 VAL A N 1
ATOM 2276 C CA . VAL A 1 293 ? -15.047 3.51 11.141 1 93.19 293 VAL A CA 1
ATOM 2277 C C . VAL A 1 293 ? -15.984 3.342 9.945 1 93.19 293 VAL A C 1
ATOM 2279 O O . VAL A 1 293 ? -17.125 2.895 10.102 1 93.19 293 VAL A O 1
ATOM 2282 N N . ALA A 1 294 ? -15.508 3.676 8.797 1 91.75 294 ALA A N 1
ATOM 2283 C CA . ALA A 1 294 ? -16.312 3.594 7.578 1 91.75 294 ALA A CA 1
ATOM 2284 C C . ALA A 1 294 ? -16.766 2.162 7.316 1 91.75 294 ALA A C 1
ATOM 2286 O O . ALA A 1 294 ? -17.922 1.928 6.945 1 91.75 294 ALA A O 1
ATOM 2287 N N . LEU A 1 295 ? -15.891 1.245 7.512 1 86.38 295 LEU A N 1
ATOM 2288 C CA . LEU A 1 295 ? -16.219 -0.159 7.293 1 86.38 295 LEU A CA 1
ATOM 2289 C C . LEU A 1 295 ? -17.312 -0.62 8.25 1 86.38 295 LEU A C 1
ATOM 2291 O O . LEU A 1 295 ? -18.25 -1.314 7.848 1 86.38 295 LEU A O 1
ATOM 2295 N N . ALA A 1 296 ? -17.234 -0.274 9.5 1 91.38 296 ALA A N 1
ATOM 2296 C CA . ALA A 1 296 ? -18.234 -0.641 10.5 1 91.38 296 ALA A CA 1
ATOM 2297 C C . ALA A 1 296 ? -19.609 -0.096 10.125 1 91.38 296 ALA A C 1
ATOM 2299 O O . ALA A 1 296 ? -20.625 -0.799 10.242 1 91.38 296 ALA A O 1
ATOM 2300 N N . VAL A 1 297 ? -19.625 1.104 9.648 1 95.12 297 VAL A N 1
ATOM 2301 C CA . VAL A 1 297 ? -20.891 1.735 9.281 1 95.12 297 VAL A CA 1
ATOM 2302 C C . VAL A 1 297 ? -21.406 1.126 7.98 1 95.12 297 VAL A C 1
ATOM 2304 O O . VAL A 1 297 ? -22.594 0.811 7.871 1 95.12 297 VAL A O 1
ATOM 2307 N N . ALA A 1 298 ? -20.547 0.95 7.039 1 90.69 298 ALA A N 1
ATOM 2308 C CA . ALA A 1 298 ? -20.938 0.421 5.734 1 90.69 298 ALA A CA 1
ATOM 2309 C C . ALA A 1 298 ? -21.5 -0.988 5.859 1 90.69 298 ALA A C 1
ATOM 2311 O O . ALA A 1 298 ? -22.438 -1.356 5.129 1 90.69 298 ALA A O 1
ATOM 2312 N N . THR A 1 299 ? -21 -1.778 6.746 1 87.25 299 THR A N 1
ATOM 2313 C CA . THR A 1 299 ? -21.406 -3.17 6.902 1 87.25 299 THR A CA 1
ATOM 2314 C C . THR A 1 299 ? -22.594 -3.281 7.863 1 87.25 299 THR A C 1
ATOM 2316 O O . THR A 1 299 ? -23.141 -4.367 8.062 1 87.25 299 THR A O 1
ATOM 2319 N N . GLY A 1 300 ? -22.938 -2.238 8.531 1 90.44 300 GLY A N 1
ATOM 2320 C CA . GLY A 1 300 ? -24.078 -2.221 9.422 1 90.44 300 GLY A CA 1
ATOM 2321 C C . GLY A 1 300 ? -23.75 -2.623 10.844 1 90.44 300 GLY A C 1
ATOM 2322 O O . GLY A 1 300 ? -24.641 -2.801 11.672 1 90.44 300 GLY A O 1
ATOM 2323 N N . LYS A 1 301 ? -22.531 -2.842 11.141 1 90.75 301 LYS A N 1
ATOM 2324 C CA . LYS A 1 301 ? -22.125 -3.152 12.508 1 90.75 301 LYS A CA 1
ATOM 2325 C C . LYS A 1 301 ? -22.438 -2 13.453 1 90.75 301 LYS A C 1
ATOM 2327 O O . LYS A 1 301 ? -22.656 -2.217 14.648 1 90.75 301 LYS A O 1
ATOM 2332 N N . ALA A 1 302 ? -22.391 -0.805 12.969 1 96.5 302 ALA A N 1
ATOM 2333 C CA . ALA A 1 302 ? -22.781 0.41 13.688 1 96.5 302 ALA A CA 1
ATOM 2334 C C . ALA A 1 302 ? -23.609 1.325 12.797 1 96.5 302 ALA A C 1
ATOM 2336 O O . ALA A 1 302 ? -23.516 1.271 11.57 1 96.5 302 ALA A O 1
ATOM 2337 N N . ASP A 1 303 ? -24.344 2.121 13.453 1 96.88 303 ASP A N 1
ATOM 2338 C CA . ASP A 1 303 ? -25.203 3.035 12.711 1 96.88 303 ASP A CA 1
ATOM 2339 C C . ASP A 1 303 ? -24.438 4.285 12.289 1 96.88 303 ASP A C 1
ATOM 2341 O O . ASP A 1 303 ? -24.766 4.918 11.281 1 96.88 303 ASP A O 1
ATOM 2345 N N . ALA A 1 304 ? -23.469 4.59 13.117 1 97.69 304 ALA A N 1
ATOM 2346 C CA . ALA A 1 304 ? -22.766 5.836 12.844 1 97.69 304 ALA A CA 1
ATOM 2347 C C . ALA A 1 304 ? -21.359 5.82 13.461 1 97.69 304 ALA A C 1
ATOM 2349 O O . ALA A 1 304 ? -21.062 4.969 14.297 1 97.69 304 ALA A O 1
ATOM 2350 N N . GLY A 1 305 ? -20.531 6.762 13.023 1 96.88 305 GLY A N 1
ATOM 2351 C CA . GLY A 1 305 ? -19.203 7.023 13.555 1 96.88 305 GLY A CA 1
ATOM 2352 C C . GLY A 1 305 ? -18.594 8.297 13.008 1 96.88 305 GLY A C 1
ATOM 2353 O O . GLY A 1 305 ? -18.969 8.766 11.938 1 96.88 305 GLY A O 1
ATOM 2354 N N . VAL A 1 306 ? -17.641 8.859 13.789 1 96.12 306 VAL A N 1
ATOM 2355 C CA . VAL A 1 306 ? -17.016 10.102 13.375 1 96.12 306 VAL A CA 1
ATOM 2356 C C . VAL A 1 306 ? -15.766 9.805 12.547 1 96.12 306 VAL A C 1
ATOM 2358 O O . VAL A 1 306 ? -14.906 9.031 12.977 1 96.12 306 VAL A O 1
ATOM 2361 N N . SER A 1 307 ? -15.68 10.336 11.406 1 94.25 307 SER A N 1
ATOM 2362 C CA . SER A 1 307 ? -14.547 10.195 10.492 1 94.25 307 SER A CA 1
ATOM 2363 C C . SER A 1 307 ? -14.477 11.359 9.508 1 94.25 307 SER A C 1
ATOM 2365 O O . SER A 1 307 ? -14.898 12.469 9.828 1 94.25 307 SER A O 1
ATOM 2367 N N . SER A 1 308 ? -13.891 11.188 8.391 1 92.56 308 SER A N 1
ATOM 2368 C CA . SER A 1 308 ? -13.664 12.289 7.457 1 92.56 308 SER A CA 1
ATOM 2369 C C . SER A 1 308 ? -14.562 12.164 6.23 1 92.56 308 SER A C 1
ATOM 2371 O O . SER A 1 308 ? -15.031 11.07 5.898 1 92.56 308 SER A O 1
ATOM 2373 N N . ALA A 1 309 ? -14.773 13.32 5.566 1 91.75 309 ALA A N 1
ATOM 2374 C CA . ALA A 1 309 ? -15.594 13.375 4.363 1 91.75 309 ALA A CA 1
ATOM 2375 C C . ALA A 1 309 ? -14.992 12.531 3.244 1 91.75 309 ALA A C 1
ATOM 2377 O O . ALA A 1 309 ? -15.719 11.898 2.475 1 91.75 309 ALA A O 1
ATOM 2378 N N . SER A 1 310 ? -13.742 12.562 3.104 1 86.38 310 SER A N 1
ATOM 2379 C CA . SER A 1 310 ? -13.055 11.812 2.059 1 86.38 310 SER A CA 1
ATOM 2380 C C . SER A 1 310 ? -13.297 10.312 2.203 1 86.38 310 SER A C 1
ATOM 2382 O O . SER A 1 310 ? -13.523 9.617 1.212 1 86.38 310 SER A O 1
ATOM 2384 N N . ILE A 1 311 ? -13.242 9.828 3.387 1 88.56 311 ILE A N 1
ATOM 2385 C CA . ILE A 1 311 ? -13.469 8.414 3.664 1 88.56 311 ILE A CA 1
ATOM 2386 C C . ILE A 1 311 ? -14.922 8.062 3.375 1 88.56 311 ILE A C 1
ATOM 2388 O O . ILE A 1 311 ? -15.211 6.992 2.838 1 88.56 311 ILE A O 1
ATOM 2392 N N . ALA A 1 312 ? -15.812 8.969 3.742 1 90.06 312 ALA A N 1
ATOM 2393 C CA . ALA A 1 312 ? -17.219 8.766 3.426 1 90.06 312 ALA A CA 1
ATOM 2394 C C . ALA A 1 312 ? -17.422 8.578 1.925 1 90.06 312 ALA A C 1
ATOM 2396 O O . ALA A 1 312 ? -18.141 7.668 1.497 1 90.06 312 ALA A O 1
ATOM 2397 N N . THR A 1 313 ? -16.797 9.383 1.205 1 83.56 313 THR A N 1
ATOM 2398 C CA . THR A 1 313 ? -16.906 9.336 -0.249 1 83.56 313 THR A CA 1
ATOM 2399 C C . THR A 1 313 ? -16.359 8.016 -0.783 1 83.56 313 THR A C 1
ATOM 2401 O O . THR A 1 313 ? -16.984 7.371 -1.624 1 83.56 313 THR A O 1
ATOM 2404 N N . ALA A 1 314 ? -15.305 7.652 -0.338 1 81.75 314 ALA A N 1
ATOM 2405 C CA . ALA A 1 314 ? -14.656 6.426 -0.798 1 81.75 314 ALA A CA 1
ATOM 2406 C C . ALA A 1 314 ? -15.539 5.207 -0.542 1 81.75 314 ALA A C 1
ATOM 2408 O O . ALA A 1 314 ? -15.531 4.258 -1.326 1 81.75 314 ALA A O 1
ATOM 2409 N N . PHE A 1 315 ? -16.297 5.234 0.518 1 86.38 315 PHE A N 1
ATOM 2410 C CA . PHE A 1 315 ? -17.109 4.078 0.892 1 86.38 315 PHE A CA 1
ATOM 2411 C C . PHE A 1 315 ? -18.562 4.273 0.466 1 86.38 315 PHE A C 1
ATOM 2413 O O . PHE A 1 315 ? -19.406 3.432 0.756 1 86.38 315 PHE A O 1
ATOM 2420 N N . GLY A 1 316 ? -18.844 5.41 -0.202 1 85.06 316 GLY A N 1
ATOM 2421 C CA . GLY A 1 316 ? -20.203 5.695 -0.632 1 85.06 316 GLY A CA 1
ATOM 2422 C C . GLY A 1 316 ? -21.156 5.918 0.523 1 85.06 316 GLY A C 1
ATOM 2423 O O . GLY A 1 316 ? -22.312 5.492 0.469 1 85.06 316 GLY A O 1
ATOM 2424 N N . LEU A 1 317 ? -20.688 6.422 1.577 1 92.19 317 LEU A N 1
ATOM 2425 C CA . LEU A 1 317 ? -21.5 6.691 2.76 1 92.19 317 LEU A CA 1
ATOM 2426 C C . LEU A 1 317 ? -21.984 8.133 2.764 1 92.19 317 LEU A C 1
ATOM 2428 O O . LEU A 1 317 ? -21.422 8.992 2.092 1 92.19 317 LEU A O 1
ATOM 2432 N N . GLU A 1 318 ? -23.094 8.266 3.434 1 95.62 318 GLU A N 1
ATOM 2433 C CA . GLU A 1 318 ? -23.562 9.633 3.658 1 95.62 318 GLU A CA 1
ATOM 2434 C C . GLU A 1 318 ? -22.766 10.312 4.773 1 95.62 318 GLU A C 1
ATOM 2436 O O . GLU A 1 318 ? -22.312 9.648 5.715 1 95.62 318 GLU A O 1
ATOM 2441 N N . PHE A 1 319 ? -22.672 11.641 4.633 1 95.31 319 PHE A N 1
ATOM 2442 C CA . PHE A 1 319 ? -21.781 12.398 5.508 1 95.31 319 PHE A CA 1
ATOM 2443 C C . PHE A 1 319 ? -22.516 13.594 6.117 1 95.31 319 PHE A C 1
ATOM 2445 O O . PHE A 1 319 ? -23.109 14.391 5.402 1 95.31 319 PHE A O 1
ATOM 2452 N N . ILE A 1 320 ? -22.453 13.711 7.465 1 96.81 320 ILE A N 1
ATOM 2453 C CA . ILE A 1 320 ? -23 14.859 8.195 1 96.81 320 ILE A CA 1
ATOM 2454 C C . ILE A 1 320 ? -21.844 15.703 8.75 1 96.81 320 ILE A C 1
ATOM 2456 O O . ILE A 1 320 ? -21.203 15.32 9.727 1 96.81 320 ILE A O 1
ATOM 2460 N N . PRO A 1 321 ? -21.641 16.859 8.203 1 94.5 321 PRO A N 1
ATOM 2461 C CA . PRO A 1 321 ? -20.484 17.672 8.594 1 94.5 321 PRO A CA 1
ATOM 2462 C C . PRO A 1 321 ? -20.578 18.172 10.031 1 94.5 321 PRO A C 1
ATOM 2464 O O . PRO A 1 321 ? -21.656 18.562 10.492 1 94.5 321 PRO A O 1
ATOM 2467 N N . LEU A 1 322 ? -19.422 18.141 10.75 1 93 322 LEU A N 1
ATOM 2468 C CA . LEU A 1 322 ? -19.375 18.625 12.125 1 93 322 LEU A CA 1
ATOM 2469 C C . LEU A 1 322 ? -18.328 19.734 12.273 1 93 322 LEU A C 1
ATOM 2471 O O . LEU A 1 322 ? -18.562 20.703 13.008 1 93 322 LEU A O 1
ATOM 2475 N N . HIS A 1 323 ? -17.172 19.484 11.711 1 90.56 323 HIS A N 1
ATOM 2476 C CA . HIS A 1 323 ? -16.047 20.391 11.992 1 90.56 323 HIS A CA 1
ATOM 2477 C C . HIS A 1 323 ? -15.031 20.359 10.859 1 90.56 323 HIS A C 1
ATOM 2479 O O . HIS A 1 323 ? -14.766 19.297 10.273 1 90.56 323 HIS A O 1
ATOM 2485 N N . GLN A 1 324 ? -14.5 21.531 10.578 1 90.31 324 GLN A N 1
ATOM 2486 C CA . GLN A 1 324 ? -13.336 21.625 9.703 1 90.31 324 GLN A CA 1
ATOM 2487 C C . GLN A 1 324 ? -12.047 21.719 10.508 1 90.31 324 GLN A C 1
ATOM 2489 O O . GLN A 1 324 ? -11.977 22.438 11.508 1 90.31 324 GLN A O 1
ATOM 2494 N N . SER A 1 325 ? -11.062 20.922 10.117 1 89 325 SER A N 1
ATOM 2495 C CA . SER A 1 325 ? -9.797 20.922 10.852 1 89 325 SER A CA 1
ATOM 2496 C C . SER A 1 325 ? -8.609 20.984 9.898 1 89 325 SER A C 1
ATOM 2498 O O . SER A 1 325 ? -8.641 20.406 8.812 1 89 325 SER A O 1
ATOM 2500 N N . ARG A 1 326 ? -7.641 21.703 10.367 1 92.88 326 ARG A N 1
ATOM 2501 C CA . ARG A 1 326 ? -6.383 21.688 9.625 1 92.88 326 ARG A CA 1
ATOM 2502 C C . ARG A 1 326 ? -5.629 20.391 9.844 1 92.88 326 ARG A C 1
ATOM 2504 O O . ARG A 1 326 ? -5.52 19.906 10.977 1 92.88 326 ARG A O 1
ATOM 2511 N N . TYR A 1 327 ? -5.215 19.781 8.797 1 95.5 327 TYR A N 1
ATOM 2512 C CA . TYR A 1 327 ? -4.254 18.688 8.875 1 95.5 327 TYR A CA 1
ATOM 2513 C C . TYR A 1 327 ? -2.854 19.172 8.516 1 95.5 327 TYR A C 1
ATOM 2515 O O . TYR A 1 327 ? -2.594 19.562 7.379 1 95.5 327 TYR A O 1
ATOM 2523 N N . ASP A 1 328 ? -1.975 19.125 9.477 1 96.88 328 ASP A N 1
ATOM 2524 C CA . ASP A 1 328 ? -0.633 19.656 9.273 1 96.88 328 ASP A CA 1
ATOM 2525 C C . ASP A 1 328 ? 0.421 18.562 9.375 1 96.88 328 ASP A C 1
ATOM 2527 O O . ASP A 1 328 ? 0.199 17.531 10.023 1 96.88 328 ASP A O 1
ATOM 2531 N N . LEU A 1 329 ? 1.496 18.859 8.656 1 97.56 329 LEU A N 1
ATOM 2532 C 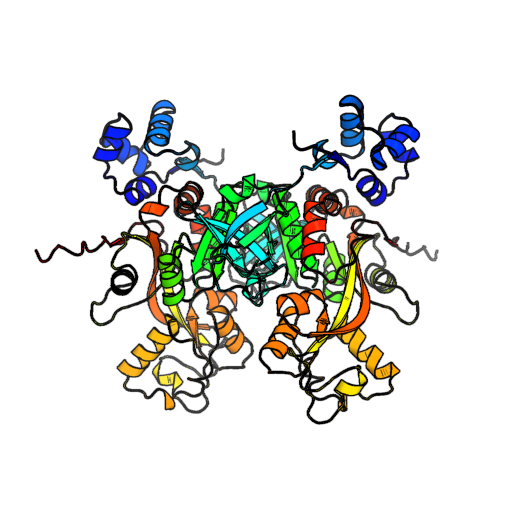CA . LEU A 1 329 ? 2.715 18.062 8.742 1 97.56 329 LEU A CA 1
ATOM 2533 C C . LEU A 1 329 ? 3.736 18.719 9.664 1 97.56 329 LEU A C 1
ATOM 2535 O O . LEU A 1 329 ? 4.125 19.875 9.438 1 97.56 329 LEU A O 1
ATOM 2539 N N . VAL A 1 330 ? 4.121 18.016 10.664 1 98.06 330 VAL A N 1
ATOM 2540 C CA . VAL A 1 330 ? 5.125 18.531 11.586 1 98.06 330 VAL A CA 1
ATOM 2541 C C . VAL A 1 330 ? 6.492 17.938 11.258 1 98.06 330 VAL A C 1
ATOM 2543 O O . VAL A 1 330 ? 6.633 16.719 11.148 1 98.06 330 VAL A O 1
ATOM 2546 N N . ILE A 1 331 ? 7.469 18.797 11.07 1 96.69 331 ILE A N 1
ATOM 2547 C CA . ILE A 1 331 ? 8.828 18.391 10.734 1 96.69 331 ILE A CA 1
ATOM 2548 C C . ILE A 1 331 ? 9.828 19.109 11.617 1 96.69 331 ILE A C 1
ATOM 2550 O O . ILE A 1 331 ? 9.742 20.344 11.789 1 96.69 331 ILE A O 1
ATOM 2554 N N . LEU A 1 332 ? 10.758 18.375 12.18 1 96 332 LEU A N 1
ATOM 2555 C CA . LEU A 1 332 ? 11.844 19.047 12.891 1 96 332 LEU A CA 1
ATOM 2556 C C . LEU A 1 332 ? 12.703 19.859 11.922 1 96 332 LEU A C 1
ATOM 2558 O O . LEU A 1 332 ? 12.977 19.406 10.805 1 96 332 LEU A O 1
ATOM 2562 N N . LYS A 1 333 ? 13.133 20.984 12.336 1 91.75 333 LYS A N 1
ATOM 2563 C CA . LYS A 1 333 ? 13.93 21.859 11.484 1 91.75 333 LYS A CA 1
ATOM 2564 C C . LYS A 1 333 ? 15.18 21.156 10.984 1 91.75 333 LYS A C 1
ATOM 2566 O O . LYS A 1 333 ? 15.578 21.328 9.828 1 91.75 333 LYS A O 1
ATOM 2571 N N . GLN A 1 334 ? 15.75 20.375 11.797 1 90.69 334 GLN A N 1
ATOM 2572 C CA . GLN A 1 334 ? 16.984 19.688 11.43 1 90.69 334 GLN A CA 1
ATOM 2573 C C . GLN A 1 334 ? 16.734 18.688 10.312 1 90.69 334 GLN A C 1
ATOM 2575 O O . GLN A 1 334 ? 17.672 18.297 9.602 1 90.69 334 GLN A O 1
ATOM 2580 N N . TYR A 1 335 ? 15.523 18.156 10.141 1 93.62 335 TYR A N 1
ATOM 2581 C CA . TYR A 1 335 ? 15.227 17.172 9.117 1 93.62 335 TYR A CA 1
ATOM 2582 C C . TYR A 1 335 ? 14.969 17.844 7.77 1 93.62 335 TYR A C 1
ATOM 2584 O O . TYR A 1 335 ? 14.992 17.188 6.727 1 93.62 335 TYR A O 1
ATOM 2592 N N . LEU A 1 336 ? 14.727 19.156 7.719 1 87.12 336 LEU A N 1
ATOM 2593 C CA . LEU A 1 336 ? 14.312 19.875 6.52 1 87.12 336 LEU A CA 1
ATOM 2594 C C . LEU A 1 336 ? 15.422 19.859 5.473 1 87.12 336 LEU A C 1
ATOM 2596 O O . LEU A 1 336 ? 15.148 19.984 4.273 1 87.12 336 LEU A O 1
ATOM 2600 N N . GLU A 1 337 ? 16.594 19.609 5.906 1 82.44 337 GLU A N 1
ATOM 2601 C CA . GLU A 1 337 ? 17.719 19.641 4.98 1 82.44 337 GLU A CA 1
ATOM 2602 C C . GLU A 1 337 ? 18 18.266 4.395 1 82.44 337 GLU A C 1
ATOM 2604 O O . GLU A 1 337 ? 18.844 18.109 3.508 1 82.44 337 GLU A O 1
ATOM 2609 N N . GLU A 1 338 ? 17.391 17.297 4.922 1 89.06 338 GLU A N 1
ATOM 2610 C CA . GLU A 1 338 ? 17.594 15.953 4.395 1 89.06 338 GLU A CA 1
ATOM 2611 C C . GLU A 1 338 ? 17 15.812 2.996 1 89.06 338 GLU A C 1
ATOM 2613 O O . GLU A 1 338 ? 15.867 16.219 2.752 1 89.06 338 GLU A O 1
ATOM 2618 N N . ALA A 1 339 ? 17.703 15.195 2.109 1 85.88 339 ALA A N 1
ATOM 2619 C CA . ALA A 1 339 ? 17.375 15.141 0.685 1 85.88 339 ALA A CA 1
ATOM 2620 C C . ALA A 1 339 ? 16.016 14.484 0.453 1 85.88 339 ALA A C 1
ATOM 2622 O O . ALA A 1 339 ? 15.172 15.039 -0.248 1 85.88 339 ALA A O 1
ATOM 2623 N N . PRO A 1 340 ? 15.75 13.258 1.038 1 91.56 340 PRO A N 1
ATOM 2624 C CA . PRO A 1 340 ? 14.445 12.648 0.777 1 91.56 340 PRO A CA 1
ATOM 2625 C C . PRO A 1 340 ? 13.281 13.492 1.293 1 91.56 340 PRO A C 1
ATOM 2627 O O . PRO A 1 340 ? 12.211 13.516 0.678 1 91.56 340 PRO A O 1
ATOM 2630 N N . VAL A 1 341 ? 13.508 14.219 2.383 1 92.19 341 VAL A N 1
ATOM 2631 C CA . VAL A 1 341 ? 12.469 15.07 2.953 1 92.19 341 VAL A CA 1
ATOM 2632 C C . VAL A 1 341 ? 12.219 16.266 2.035 1 92.19 341 VAL A C 1
ATOM 2634 O O . VAL A 1 341 ? 11.07 16.609 1.748 1 92.19 341 VAL A O 1
ATOM 2637 N N . GLN A 1 342 ? 13.234 16.812 1.512 1 84.69 342 GLN A N 1
ATOM 2638 C CA . GLN A 1 342 ? 13.125 17.938 0.587 1 84.69 342 GLN A CA 1
ATOM 2639 C C . GLN A 1 342 ? 12.383 17.531 -0.683 1 84.69 342 GLN A C 1
ATOM 2641 O O . GLN A 1 342 ? 11.492 18.25 -1.146 1 84.69 342 GLN A O 1
ATOM 2646 N N . ARG A 1 343 ? 12.781 16.438 -1.199 1 86.12 343 ARG A N 1
ATOM 2647 C CA . ARG A 1 343 ? 12.133 15.945 -2.412 1 86.12 343 ARG A CA 1
ATOM 2648 C C . ARG A 1 343 ? 10.641 15.703 -2.176 1 86.12 343 ARG A C 1
ATOM 2650 O O . ARG A 1 343 ? 9.805 16.062 -3.008 1 86.12 343 ARG A O 1
ATOM 2657 N N . LEU A 1 344 ? 10.328 15.086 -1.051 1 92.44 344 LEU A N 1
ATOM 2658 C CA . LEU A 1 344 ? 8.938 14.797 -0.717 1 92.44 344 LEU A CA 1
ATOM 2659 C C . LEU A 1 344 ? 8.141 16.078 -0.544 1 92.44 344 LEU A C 1
ATOM 2661 O O . LEU A 1 344 ? 7.121 16.281 -1.21 1 92.44 344 LEU A O 1
ATOM 2665 N N . LEU A 1 345 ? 8.648 17.016 0.248 1 89.5 345 LEU A N 1
ATOM 2666 C CA . LEU A 1 345 ? 7.949 18.266 0.541 1 89.5 345 LEU A CA 1
ATOM 2667 C C . LEU A 1 345 ? 7.84 19.125 -0.708 1 89.5 345 LEU A C 1
ATOM 2669 O O . LEU A 1 345 ? 6.859 19.859 -0.884 1 89.5 345 LEU A O 1
ATOM 2673 N N . GLY A 1 346 ? 8.766 19.031 -1.549 1 83.94 346 GLY A N 1
ATOM 2674 C CA . GLY A 1 346 ? 8.789 19.828 -2.771 1 83.94 346 GLY A CA 1
ATOM 2675 C C . GLY A 1 346 ? 7.656 19.484 -3.719 1 83.94 346 GLY A C 1
ATOM 2676 O O . GLY A 1 346 ? 7.352 20.266 -4.629 1 83.94 346 GLY A O 1
ATOM 2677 N N . THR A 1 347 ? 7.027 18.328 -3.498 1 87 347 THR A N 1
ATOM 2678 C CA . THR A 1 347 ? 5.984 17.891 -4.422 1 87 347 THR A CA 1
ATOM 2679 C C . THR A 1 347 ? 4.613 18.359 -3.949 1 87 347 THR A C 1
ATOM 2681 O O . THR A 1 347 ? 3.635 18.297 -4.695 1 87 347 THR A O 1
ATOM 2684 N N . LEU A 1 348 ? 4.387 18.859 -2.779 1 86 348 LEU A N 1
ATOM 2685 C CA . LEU A 1 348 ? 3.088 19.203 -2.203 1 86 348 LEU A CA 1
ATOM 2686 C C . LEU A 1 348 ? 2.359 20.234 -3.068 1 86 348 LEU A C 1
ATOM 2688 O O . LEU A 1 348 ? 1.136 20.172 -3.207 1 86 348 LEU A O 1
ATOM 2692 N N . GLY A 1 349 ? 3.062 21.125 -3.682 1 76.38 349 GLY A N 1
ATOM 2693 C CA . GLY A 1 349 ? 2.436 22.156 -4.484 1 76.38 349 GLY A CA 1
ATOM 2694 C C . GLY A 1 349 ? 2.242 21.766 -5.934 1 76.38 349 GLY A C 1
ATOM 2695 O O . GLY A 1 349 ? 1.674 22.516 -6.723 1 76.38 349 GLY A O 1
ATOM 2696 N N . HIS A 1 350 ? 2.658 20.562 -6.234 1 77.62 350 HIS A N 1
ATOM 2697 C CA . HIS A 1 350 ? 2.553 20.109 -7.617 1 77.62 350 HIS A CA 1
ATOM 2698 C C . HIS A 1 350 ? 1.114 19.75 -7.969 1 77.62 350 HIS A C 1
ATOM 2700 O O . HIS A 1 350 ? 0.386 19.203 -7.137 1 77.62 350 HIS A O 1
ATOM 2706 N N . ARG A 1 351 ? 0.81 19.984 -9.18 1 76.12 351 ARG A N 1
ATOM 2707 C CA . ARG A 1 351 ? -0.544 19.75 -9.672 1 76.12 351 ARG A CA 1
ATOM 2708 C C . ARG A 1 351 ? -0.937 18.281 -9.508 1 76.12 351 ARG A C 1
ATOM 2710 O O . ARG A 1 351 ? -2.094 17.969 -9.203 1 76.12 351 ARG A O 1
ATOM 2717 N N . GLN A 1 352 ? 0.017 17.391 -9.734 1 77.5 352 GLN A N 1
ATOM 2718 C CA . GLN A 1 352 ? -0.281 15.969 -9.648 1 77.5 352 GLN A CA 1
ATOM 2719 C C . GLN A 1 352 ? -0.731 15.586 -8.242 1 77.5 352 GLN A C 1
ATOM 2721 O O . GLN A 1 352 ? -1.595 14.719 -8.078 1 77.5 352 GLN A O 1
ATOM 2726 N N . VAL A 1 353 ? -0.123 16.234 -7.301 1 83.94 353 VAL A N 1
ATOM 2727 C CA . VAL A 1 353 ? -0.504 15.969 -5.918 1 83.94 353 VAL A CA 1
ATOM 2728 C C . VAL A 1 353 ? -1.839 16.641 -5.609 1 83.94 353 VAL A C 1
ATOM 2730 O O . VAL A 1 353 ? -2.754 16.016 -5.078 1 83.94 353 VAL A O 1
ATOM 2733 N N . ILE A 1 354 ? -1.976 17.859 -6.023 1 84.19 354 ILE A N 1
ATOM 2734 C CA . ILE A 1 354 ? -3.18 18.641 -5.75 1 84.19 354 ILE A CA 1
ATOM 2735 C C . ILE A 1 354 ? -4.383 17.984 -6.418 1 84.19 354 ILE A C 1
ATOM 2737 O O . ILE A 1 354 ? -5.453 17.859 -5.812 1 84.19 354 ILE A O 1
ATOM 2741 N N . SER A 1 355 ? -4.199 17.516 -7.613 1 83.25 355 SER A N 1
ATOM 2742 C CA . SER A 1 355 ? -5.289 16.875 -8.336 1 83.25 355 SER A CA 1
ATOM 2743 C C . SER A 1 355 ? -5.77 15.625 -7.621 1 83.25 355 SER A C 1
ATOM 2745 O O . SER A 1 355 ? -6.965 15.328 -7.602 1 83.25 355 SER A O 1
ATOM 2747 N N . GLN A 1 356 ? -4.848 14.891 -7.051 1 86 356 GLN A N 1
ATOM 2748 C CA . GLN A 1 356 ? -5.211 13.703 -6.289 1 86 356 GLN A CA 1
ATOM 2749 C C . GLN A 1 356 ? -6.062 14.07 -5.078 1 86 356 GLN A C 1
ATOM 2751 O O . GLN A 1 356 ? -7.07 13.414 -4.801 1 86 356 GLN A O 1
ATOM 2756 N N . LEU A 1 357 ? -5.645 15.102 -4.414 1 84.94 357 LEU A N 1
ATOM 2757 C CA . LEU A 1 357 ? -6.355 15.523 -3.209 1 84.94 357 LEU A CA 1
ATOM 2758 C C . LEU A 1 357 ? -7.734 16.062 -3.555 1 84.94 357 LEU A C 1
ATOM 2760 O O . LEU A 1 357 ? -8.703 15.805 -2.84 1 84.94 357 LEU A O 1
ATOM 2764 N N . GLN A 1 358 ? -7.781 16.719 -4.621 1 83.12 358 GLN A N 1
ATOM 2765 C CA . GLN A 1 358 ? -9.055 17.266 -5.07 1 83.12 358 GLN A CA 1
ATOM 2766 C C . GLN A 1 358 ? -10.008 16.172 -5.52 1 83.12 358 GLN A C 1
ATOM 2768 O O . GLN A 1 358 ? -11.203 16.219 -5.23 1 83.12 358 GLN A O 1
ATOM 2773 N N . ALA A 1 359 ? -9.492 15.227 -6.238 1 80.12 359 ALA A N 1
ATOM 2774 C CA . ALA A 1 359 ? -10.305 14.109 -6.707 1 80.12 359 ALA A CA 1
ATOM 2775 C C . ALA A 1 359 ? -10.867 13.312 -5.535 1 80.12 359 ALA A C 1
ATOM 2777 O O . ALA A 1 359 ? -11.961 12.75 -5.625 1 80.12 359 ALA A O 1
ATOM 2778 N N . LEU A 1 360 ? -10.133 13.172 -4.516 1 80.12 360 LEU A N 1
ATOM 2779 C CA . LEU A 1 360 ? -10.594 12.477 -3.318 1 80.12 360 LEU A CA 1
ATOM 2780 C C . LEU A 1 360 ? -11.781 13.188 -2.693 1 80.12 360 LEU A C 1
ATOM 2782 O O . LEU A 1 360 ? -12.711 12.547 -2.203 1 80.12 360 LEU A O 1
ATOM 2786 N N . GLY A 1 361 ? -11.711 14.469 -2.699 1 77.62 361 GLY A N 1
ATOM 2787 C CA . GLY A 1 361 ? -12.758 15.266 -2.066 1 77.62 361 GLY A CA 1
ATOM 2788 C C . GLY A 1 361 ? -12.562 15.422 -0.571 1 77.62 361 GLY A C 1
ATOM 2789 O O . GLY A 1 361 ? -11.828 14.648 0.05 1 77.62 361 GLY A O 1
ATOM 2790 N N . GLY A 1 362 ? -13.164 16.422 0.004 1 81.56 362 GLY A N 1
ATOM 2791 C CA . GLY A 1 362 ? -13.156 16.641 1.443 1 81.56 362 GLY A CA 1
ATOM 2792 C C . GLY A 1 362 ? -11.938 17.391 1.936 1 81.56 362 GLY A C 1
ATOM 2793 O O . GLY A 1 362 ? -11.719 17.5 3.143 1 81.56 362 GLY A O 1
ATOM 2794 N N . TYR A 1 363 ? -11.07 17.766 1.031 1 85.31 363 TYR A N 1
ATOM 2795 C CA . TYR A 1 363 ? -9.883 18.531 1.395 1 85.31 363 TYR A CA 1
ATOM 2796 C C . TYR A 1 363 ? -9.891 19.906 0.719 1 85.31 363 TYR A C 1
ATOM 2798 O O . TYR A 1 363 ? -10.102 20 -0.491 1 85.31 363 TYR A O 1
ATOM 2806 N N . ASP A 1 364 ? -9.805 20.875 1.504 1 90.12 364 ASP A N 1
ATOM 2807 C CA . ASP A 1 364 ? -9.445 22.203 0.991 1 90.12 364 ASP A CA 1
ATOM 2808 C C . ASP A 1 364 ? -7.938 22.328 0.819 1 90.12 364 ASP A C 1
ATOM 2810 O O . ASP A 1 364 ? -7.191 22.328 1.801 1 90.12 364 ASP A O 1
ATOM 2814 N N . THR A 1 365 ? -7.52 22.531 -0.448 1 89.56 365 THR A N 1
ATOM 2815 C CA . THR A 1 365 ? -6.094 22.484 -0.75 1 89.56 365 THR A CA 1
ATOM 2816 C C . THR A 1 365 ? -5.527 23.891 -0.934 1 89.56 365 THR A C 1
ATOM 2818 O O . THR A 1 365 ? -4.426 24.062 -1.459 1 89.56 365 THR A O 1
ATOM 2821 N N . SER A 1 366 ? -6.203 24.906 -0.521 1 87.94 366 SER A N 1
ATOM 2822 C CA . SER A 1 366 ? -5.793 26.297 -0.734 1 87.94 366 SER A CA 1
ATOM 2823 C C . SER A 1 366 ? -4.496 26.609 0.005 1 87.94 366 SER A C 1
ATOM 2825 O O . SER A 1 366 ? -3.711 27.453 -0.438 1 87.94 366 SER A O 1
ATOM 2827 N N . LEU A 1 367 ? -4.23 25.938 1.083 1 87.81 367 LEU A N 1
ATOM 2828 C CA . LEU A 1 367 ? -3.045 26.219 1.89 1 87.81 367 LEU A CA 1
ATOM 2829 C C . LEU A 1 367 ? -2.047 25.062 1.807 1 87.81 367 LEU A C 1
ATOM 2831 O O . LEU A 1 367 ? -1.071 25.031 2.561 1 87.81 367 LEU A O 1
ATOM 2835 N N . THR A 1 368 ? -2.268 24.141 0.928 1 90.06 368 THR A N 1
ATOM 2836 C CA . THR A 1 368 ? -1.411 22.969 0.845 1 90.06 368 THR A CA 1
ATOM 2837 C C . THR A 1 368 ? 0.032 23.359 0.552 1 90.06 368 THR A C 1
ATOM 2839 O O . THR A 1 368 ? 0.293 24.125 -0.385 1 90.06 368 THR A O 1
ATOM 2842 N N . GLY A 1 369 ? 0.936 22.953 1.398 1 87.31 369 GLY A N 1
ATOM 2843 C CA . GLY A 1 369 ? 2.352 23.219 1.201 1 87.31 369 GLY A CA 1
ATOM 2844 C C . GLY A 1 369 ? 2.834 24.453 1.923 1 87.31 369 GLY A C 1
ATOM 2845 O O . GLY A 1 369 ? 4.039 24.688 2.043 1 87.31 369 GLY A O 1
ATOM 2846 N N . GLU A 1 370 ? 1.962 25.234 2.463 1 86.62 370 GLU A N 1
ATOM 2847 C CA . GLU A 1 370 ? 2.328 26.469 3.141 1 86.62 370 GLU A CA 1
ATOM 2848 C C . GLU A 1 370 ? 2.742 26.203 4.586 1 86.62 370 GLU A C 1
ATOM 2850 O O . GLU A 1 370 ? 2.154 25.359 5.262 1 86.62 370 GLU A O 1
ATOM 2855 N N . VAL A 1 371 ? 3.748 26.969 4.992 1 89.75 371 VAL A N 1
ATOM 2856 C CA . VAL A 1 371 ? 4.109 26.938 6.406 1 89.75 371 VAL A CA 1
ATOM 2857 C C . VAL A 1 371 ? 3.078 27.719 7.223 1 89.75 371 VAL A C 1
ATOM 2859 O O . VAL A 1 371 ? 2.871 28.906 7 1 89.75 371 VAL A O 1
ATOM 2862 N N . VAL A 1 372 ? 2.494 27.094 8.172 1 92.44 372 VAL A N 1
ATOM 2863 C CA . VAL A 1 372 ? 1.401 27.734 8.906 1 92.44 372 VAL A CA 1
ATOM 2864 C C . VAL A 1 372 ? 1.863 28.094 10.312 1 92.44 372 VAL A C 1
ATOM 2866 O O . VAL A 1 372 ? 1.224 28.906 10.992 1 92.44 372 VAL A O 1
ATOM 2869 N N . ALA A 1 373 ? 2.898 27.5 10.742 1 92.44 373 ALA A N 1
ATOM 2870 C CA . ALA A 1 373 ? 3.445 27.812 12.055 1 92.44 373 ALA A CA 1
ATOM 2871 C C . ALA A 1 373 ? 4.887 27.344 12.188 1 92.44 373 ALA A C 1
ATOM 2873 O O . ALA A 1 373 ? 5.316 26.438 11.453 1 92.44 373 ALA A O 1
ATOM 2874 N N . THR A 1 374 ? 5.652 27.984 13.016 1 91.56 374 THR A N 1
ATOM 2875 C CA . THR A 1 374 ? 6.996 27.578 13.414 1 91.56 374 THR A CA 1
ATOM 2876 C C . THR A 1 374 ? 7.125 27.547 14.93 1 91.56 374 THR A C 1
ATOM 2878 O O . THR A 1 374 ? 6.672 28.469 15.617 1 91.56 374 THR A O 1
ATOM 2881 N N . VAL A 1 375 ? 7.637 26.453 15.43 1 91.44 375 VAL A N 1
ATOM 2882 C CA . VAL A 1 375 ? 7.867 26.297 16.859 1 91.44 375 VAL A CA 1
ATOM 2883 C C . VAL A 1 375 ? 9.367 26.281 17.141 1 91.44 375 VAL A C 1
ATOM 2885 O O . VAL A 1 375 ? 10.125 25.547 16.5 1 91.44 375 VAL A O 1
ATOM 2888 N N . GLU A 1 376 ? 9.781 27.125 18.125 1 90.5 376 GLU A N 1
ATOM 2889 C CA . GLU A 1 376 ? 11.195 27.203 18.5 1 90.5 376 GLU A CA 1
ATOM 2890 C C . GLU A 1 376 ? 11.477 26.406 19.766 1 90.5 376 GLU A C 1
ATOM 2892 O O . GLU A 1 376 ? 10.586 26.203 20.594 1 90.5 376 GLU A O 1
ATOM 2897 N N . ALA A 1 377 ? 12.719 25.984 19.891 1 87.88 377 ALA A N 1
ATOM 2898 C CA . ALA A 1 377 ? 13.125 25.25 21.094 1 87.88 377 ALA A CA 1
ATOM 2899 C C . ALA A 1 377 ? 13.164 26.172 22.312 1 87.88 377 ALA A C 1
ATOM 2901 O O . ALA A 1 377 ? 13.609 27.328 22.219 1 87.88 377 ALA A O 1
ATOM 2902 N N . VAL A 1 378 ? 12.469 25.859 23.391 1 78 378 VAL A N 1
ATOM 2903 C CA . VAL A 1 378 ? 12.531 26.656 24.609 1 78 378 VAL A CA 1
ATOM 2904 C C . VAL A 1 378 ? 13.875 26.422 25.312 1 78 378 VAL A C 1
ATOM 2906 O O . VAL A 1 378 ? 14.273 25.266 25.531 1 78 378 VAL A O 1
ATOM 2909 N N . SER A 1 379 ? 14.836 27.344 25.203 1 63.31 379 SER A N 1
ATOM 2910 C CA . SER A 1 379 ? 16.109 27.312 25.906 1 63.31 379 SER A CA 1
ATOM 2911 C C . SER A 1 379 ? 15.906 27.219 27.406 1 63.31 379 SER A C 1
ATOM 2913 O O . SER A 1 379 ? 15.016 27.875 27.969 1 63.31 379 SER A O 1
ATOM 2915 N N . ASN A 1 380 ? 16.031 26.125 28.094 1 51.91 380 ASN A N 1
ATOM 2916 C CA . ASN A 1 380 ? 16.234 26.188 29.547 1 51.91 380 ASN A CA 1
ATOM 2917 C C . ASN A 1 380 ? 17.172 27.328 29.922 1 51.91 380 ASN A C 1
ATOM 2919 O O . ASN A 1 380 ? 18.359 27.312 29.562 1 51.91 380 ASN A O 1
ATOM 2923 N N . GLY A 1 381 ? 16.953 28.594 29.922 1 44.12 381 GLY A N 1
ATOM 2924 C CA . GLY A 1 381 ? 17.766 29.562 30.641 1 44.12 381 GLY A CA 1
ATOM 2925 C C . GLY A 1 381 ? 18.297 29.016 31.969 1 44.12 381 GLY A C 1
ATOM 2926 O O . GLY A 1 381 ? 17.641 28.219 32.625 1 44.12 381 GLY A O 1
ATOM 2927 N N . LYS A 1 382 ? 19.719 29.109 32.281 1 40.62 382 LYS A N 1
ATOM 2928 C CA . LYS A 1 382 ? 20.5 29 33.5 1 40.62 382 LYS A CA 1
ATOM 2929 C C . LYS A 1 382 ? 19.875 29.797 34.625 1 40.62 382 LYS A C 1
ATOM 2931 O O . LYS A 1 382 ? 19.703 31.016 34.5 1 40.62 382 LYS A O 1
ATOM 2936 N N . HIS A 1 383 ? 18.938 29.391 35.312 1 33.91 383 HIS A N 1
ATOM 2937 C CA . HIS A 1 383 ? 19.047 29.922 36.656 1 33.91 383 HIS A CA 1
ATOM 2938 C C . HIS A 1 383 ? 20.484 29.828 37.188 1 33.91 383 HIS A C 1
ATOM 2940 O O . HIS A 1 383 ? 20.984 28.734 37.438 1 33.91 383 HIS A O 1
ATOM 2946 N N . ASN A 1 384 ? 21.547 30.453 36.438 1 23.3 384 ASN A N 1
ATOM 2947 C CA . ASN A 1 384 ? 22.391 31.031 37.469 1 23.3 384 ASN A CA 1
ATOM 2948 C C . ASN A 1 384 ? 21.719 32.25 38.125 1 23.3 384 ASN A C 1
ATOM 2950 O O . ASN A 1 384 ? 21.062 33.031 37.438 1 23.3 384 ASN A O 1
ATOM 2954 N N . MET B 1 1 ? 37.719 -6.852 -2.506 1 38.16 1 MET B N 1
ATOM 2955 C CA . MET B 1 1 ? 36.781 -6.48 -3.568 1 38.16 1 MET B CA 1
ATOM 2956 C C . MET B 1 1 ? 35.531 -7.344 -3.516 1 38.16 1 MET B C 1
ATOM 2958 O O . MET B 1 1 ? 35.594 -8.57 -3.539 1 38.16 1 MET B O 1
ATOM 2962 N N . LYS B 1 2 ? 34.469 -6.887 -2.932 1 51.69 2 LYS B N 1
ATOM 2963 C CA . LYS B 1 2 ? 33.312 -7.758 -2.76 1 51.69 2 LYS B CA 1
ATOM 2964 C C . LYS B 1 2 ? 32.969 -8.492 -4.055 1 51.69 2 LYS B C 1
ATOM 2966 O O . LYS B 1 2 ? 32.938 -7.883 -5.125 1 51.69 2 LYS B O 1
ATOM 2971 N N . GLN B 1 3 ? 33.25 -9.75 -4.168 1 61.16 3 GLN B N 1
ATOM 2972 C CA . GLN B 1 3 ? 33.125 -10.609 -5.34 1 61.16 3 GLN B CA 1
ATOM 2973 C C . GLN B 1 3 ? 31.719 -10.562 -5.918 1 61.16 3 GLN B C 1
ATOM 2975 O O . GLN B 1 3 ? 30.734 -10.766 -5.199 1 61.16 3 GLN B O 1
ATOM 2980 N N . GLU B 1 4 ? 31.484 -9.836 -7.023 1 72.56 4 GLU B N 1
ATOM 2981 C CA . GLU B 1 4 ? 30.234 -9.797 -7.777 1 72.56 4 GLU B CA 1
ATOM 2982 C C . GLU B 1 4 ? 30.047 -11.062 -8.609 1 72.56 4 GLU B C 1
ATOM 2984 O O . GLU B 1 4 ? 31.016 -11.578 -9.18 1 72.56 4 GLU B O 1
ATOM 2989 N N . VAL B 1 5 ? 29 -11.773 -8.375 1 79.06 5 VAL B N 1
ATOM 2990 C CA . VAL B 1 5 ? 28.641 -12.961 -9.148 1 79.06 5 VAL B CA 1
ATOM 2991 C C . VAL B 1 5 ? 27.594 -12.602 -10.203 1 79.06 5 VAL B C 1
ATOM 2993 O O . VAL B 1 5 ? 26.609 -11.922 -9.898 1 79.06 5 VAL B O 1
ATOM 2996 N N . LEU B 1 6 ? 27.828 -13.016 -11.469 1 83.88 6 LEU B N 1
ATOM 2997 C CA . LEU B 1 6 ? 26.875 -12.789 -12.547 1 83.88 6 LEU B CA 1
ATOM 2998 C C . LEU B 1 6 ? 25.703 -13.766 -12.445 1 83.88 6 LEU B C 1
ATOM 3000 O O . LEU B 1 6 ? 25.906 -14.969 -12.289 1 83.88 6 LEU B O 1
ATOM 3004 N N . ARG B 1 7 ? 24.484 -13.18 -12.453 1 84.5 7 ARG B N 1
ATOM 3005 C CA . ARG B 1 7 ? 23.266 -13.977 -12.453 1 84.5 7 ARG B CA 1
ATOM 3006 C C . ARG B 1 7 ? 22.438 -13.711 -13.703 1 84.5 7 ARG B C 1
ATOM 3008 O O . ARG B 1 7 ? 22.641 -12.703 -14.391 1 84.5 7 ARG B O 1
ATOM 3015 N N . ASN B 1 8 ? 21.594 -14.75 -14.125 1 83.44 8 ASN B N 1
ATOM 3016 C CA . ASN B 1 8 ? 20.75 -14.523 -15.289 1 83.44 8 ASN B CA 1
ATOM 3017 C C . ASN B 1 8 ? 19.422 -15.266 -15.164 1 83.44 8 ASN B C 1
ATOM 3019 O O . ASN B 1 8 ? 19.281 -16.172 -14.344 1 83.44 8 ASN B O 1
ATOM 3023 N N . ASN B 1 9 ? 18.422 -14.852 -15.914 1 81.44 9 ASN B N 1
ATOM 3024 C CA . ASN B 1 9 ? 17.125 -15.508 -15.969 1 81.44 9 ASN B CA 1
ATOM 3025 C C . ASN B 1 9 ? 16.781 -15.961 -17.391 1 81.44 9 ASN B C 1
ATOM 3027 O O . ASN B 1 9 ? 15.625 -15.938 -17.797 1 81.44 9 ASN B O 1
ATOM 3031 N N . LEU B 1 10 ? 17.797 -16.281 -18.109 1 86.44 10 LEU B N 1
ATOM 3032 C CA . LEU B 1 10 ? 17.641 -16.656 -19.5 1 86.44 10 LEU B CA 1
ATOM 3033 C C . LEU B 1 10 ? 16.719 -17.875 -19.641 1 86.44 10 LEU B C 1
ATOM 3035 O O . LEU B 1 10 ? 15.82 -17.891 -20.469 1 86.44 10 LEU B O 1
ATOM 3039 N N . LYS B 1 11 ? 16.891 -18.859 -18.828 1 85.88 11 LYS B N 1
ATOM 3040 C CA . LYS B 1 11 ? 16.094 -20.062 -18.875 1 85.88 11 LYS B CA 1
ATOM 3041 C C . LYS B 1 11 ? 14.617 -19.766 -18.625 1 85.88 11 LYS B C 1
ATOM 3043 O O . LYS B 1 11 ? 13.742 -20.234 -19.359 1 85.88 11 LYS B O 1
ATOM 3048 N N . GLN B 1 12 ? 14.328 -18.984 -17.656 1 81.12 12 GLN B N 1
ATOM 3049 C CA . GLN B 1 12 ? 12.953 -18.656 -17.281 1 81.12 12 GLN B CA 1
ATOM 3050 C C . GLN B 1 12 ? 12.25 -17.906 -18.422 1 81.12 12 GLN B C 1
ATOM 3052 O O . GLN B 1 12 ? 11.109 -18.219 -18.75 1 81.12 12 GLN B O 1
ATOM 3057 N N . ILE B 1 13 ? 12.953 -16.953 -18.969 1 82.19 13 ILE B N 1
ATOM 3058 C CA . ILE B 1 13 ? 12.367 -16.172 -20.047 1 82.19 13 ILE B CA 1
ATOM 3059 C C . ILE B 1 13 ? 12.133 -17.062 -21.266 1 82.19 13 ILE B C 1
ATOM 3061 O O . ILE B 1 13 ? 11.062 -17.031 -21.875 1 82.19 13 ILE B O 1
ATOM 3065 N N . ARG B 1 14 ? 13.125 -17.859 -21.562 1 85 14 ARG B N 1
ATOM 3066 C CA . ARG B 1 14 ? 13.039 -18.781 -22.703 1 85 14 ARG B CA 1
ATOM 3067 C C . ARG B 1 14 ? 11.859 -19.734 -22.547 1 85 14 ARG B C 1
ATOM 3069 O O . ARG B 1 14 ? 11.062 -19.891 -23.469 1 85 14 ARG B O 1
ATOM 3076 N N . THR B 1 15 ? 11.703 -20.297 -21.375 1 83.38 15 THR B N 1
ATOM 3077 C CA . THR B 1 15 ? 10.672 -21.297 -21.141 1 83.38 15 THR B CA 1
ATOM 3078 C C . THR B 1 15 ? 9.289 -20.656 -21.109 1 83.38 15 THR B C 1
ATOM 3080 O O . THR B 1 15 ? 8.32 -21.234 -21.594 1 83.38 15 THR B O 1
ATOM 3083 N N . ARG B 1 16 ? 9.195 -19.484 -20.609 1 75.94 16 ARG B N 1
ATOM 3084 C CA . ARG B 1 16 ? 7.914 -18.797 -20.562 1 75.94 16 ARG B CA 1
ATOM 3085 C C . ARG B 1 16 ? 7.402 -18.484 -21.969 1 75.94 16 ARG B C 1
ATOM 3087 O O . ARG B 1 16 ? 6.195 -18.469 -22.203 1 75.94 16 ARG B O 1
ATOM 3094 N N . LEU B 1 17 ? 8.352 -18.281 -22.812 1 76.62 17 LEU B N 1
ATOM 3095 C CA . LEU B 1 17 ? 8 -17.953 -24.203 1 76.62 17 LEU B CA 1
ATOM 3096 C C . LEU B 1 17 ? 7.848 -19.219 -25.031 1 76.62 17 LEU B C 1
ATOM 3098 O O . LEU B 1 17 ? 7.688 -19.141 -26.25 1 76.62 17 LEU B O 1
ATOM 3102 N N . GLY B 1 18 ? 8.008 -20.359 -24.359 1 77.31 18 GLY B N 1
ATOM 3103 C CA . GLY B 1 18 ? 7.762 -21.641 -25 1 77.31 18 GLY B CA 1
ATOM 3104 C C . GLY B 1 18 ? 8.922 -22.109 -25.859 1 77.31 18 GLY B C 1
ATOM 3105 O O . GLY B 1 18 ? 8.734 -22.922 -26.781 1 77.31 18 GLY B O 1
ATOM 3106 N N . MET B 1 19 ? 10.07 -21.609 -25.672 1 86.06 19 MET B N 1
ATOM 3107 C CA . MET B 1 19 ? 11.219 -21.953 -26.5 1 86.06 19 MET B CA 1
ATOM 3108 C C . MET B 1 19 ? 12.094 -23 -25.812 1 86.06 19 MET B C 1
ATOM 3110 O O . MET B 1 19 ? 12.281 -22.938 -24.594 1 86.06 19 MET B O 1
ATOM 3114 N N . ASN B 1 20 ? 12.539 -24.016 -26.562 1 92 20 ASN B N 1
ATOM 3115 C CA . ASN B 1 20 ? 13.625 -24.844 -26.047 1 92 20 ASN B CA 1
ATOM 3116 C C . ASN B 1 20 ? 14.984 -24.203 -26.312 1 92 20 ASN B C 1
ATOM 3118 O O . ASN B 1 20 ? 15.062 -23.109 -26.906 1 92 20 ASN B O 1
ATOM 3122 N N . GLN B 1 21 ? 16.047 -24.781 -25.875 1 93.75 21 GLN B N 1
ATOM 3123 C CA . GLN B 1 21 ? 17.375 -24.172 -25.984 1 93.75 21 GLN B CA 1
ATOM 3124 C C . GLN B 1 21 ? 17.812 -24.016 -27.438 1 93.75 21 GLN B C 1
ATOM 3126 O O . GLN B 1 21 ? 18.438 -23.031 -27.812 1 93.75 21 GLN B O 1
ATOM 3131 N N . GLN B 1 22 ? 17.438 -24.984 -28.266 1 94.69 22 GLN B N 1
ATOM 3132 C CA . GLN B 1 22 ? 17.781 -24.922 -29.672 1 94.69 22 GLN B CA 1
ATOM 3133 C C . GLN B 1 22 ? 17.047 -23.781 -30.375 1 94.69 22 GLN B C 1
ATOM 3135 O O . GLN B 1 22 ? 17.625 -23.094 -31.219 1 94.69 22 GLN B O 1
ATOM 3140 N N . ASP B 1 23 ? 15.805 -23.641 -30.016 1 93.5 23 ASP B N 1
ATOM 3141 C CA . ASP B 1 23 ? 15.008 -22.562 -30.578 1 93.5 23 ASP B CA 1
ATOM 3142 C C . ASP B 1 23 ? 15.656 -21.203 -30.328 1 93.5 23 ASP B C 1
ATOM 3144 O O . ASP B 1 23 ? 15.805 -20.391 -31.234 1 93.5 23 ASP B O 1
ATOM 3148 N N . LEU B 1 24 ? 16.031 -20.984 -29.109 1 94.44 24 LEU B N 1
ATOM 3149 C CA . LEU B 1 24 ? 16.641 -19.719 -28.766 1 94.44 24 LEU B CA 1
ATOM 3150 C C . LEU B 1 24 ? 18 -19.562 -29.438 1 94.44 24 LEU B C 1
ATOM 3152 O O . LEU B 1 24 ? 18.359 -18.469 -29.859 1 94.44 24 LEU B O 1
ATOM 3156 N N . ALA B 1 25 ? 18.734 -20.609 -29.484 1 94.75 25 ALA B N 1
ATOM 3157 C CA . ALA B 1 25 ? 20.031 -20.594 -30.141 1 94.75 25 ALA B CA 1
ATOM 3158 C C . ALA B 1 25 ? 19.906 -20.156 -31.594 1 94.75 25 ALA B C 1
ATOM 3160 O O . ALA B 1 25 ? 20.672 -19.297 -32.062 1 94.75 25 ALA B O 1
ATOM 3161 N N . ASN B 1 26 ? 18.906 -20.672 -32.219 1 94.5 26 ASN B N 1
ATOM 3162 C CA . ASN B 1 26 ? 18.656 -20.328 -33.594 1 94.5 26 ASN B CA 1
ATOM 3163 C C . ASN B 1 26 ? 18.281 -18.844 -33.75 1 94.5 26 ASN B C 1
ATOM 3165 O O . ASN B 1 26 ? 18.797 -18.156 -34.625 1 94.5 26 ASN B O 1
ATOM 3169 N N . LEU B 1 27 ? 17.453 -18.438 -32.969 1 92.5 27 LEU B N 1
ATOM 3170 C CA . LEU B 1 27 ? 16.969 -17.078 -33.031 1 92.5 27 LEU B CA 1
ATOM 3171 C C . LEU B 1 27 ? 18.078 -16.078 -32.75 1 92.5 27 LEU B C 1
ATOM 3173 O O . LEU B 1 27 ? 18.109 -14.992 -33.312 1 92.5 27 LEU B O 1
ATOM 3177 N N . ALA B 1 28 ? 18.922 -16.422 -31.797 1 92.62 28 ALA B N 1
ATOM 3178 C CA . ALA B 1 28 ? 19.984 -15.516 -31.359 1 92.62 28 ALA B CA 1
ATOM 3179 C C . ALA B 1 28 ? 21.234 -15.68 -32.188 1 92.62 28 ALA B C 1
ATOM 3181 O O . ALA B 1 28 ? 22.172 -14.883 -32.094 1 92.62 28 ALA B O 1
ATOM 3182 N N . GLY B 1 29 ? 21.297 -16.641 -32.969 1 92.88 29 GLY B N 1
ATOM 3183 C CA . GLY B 1 29 ? 22.453 -16.906 -33.812 1 92.88 29 GLY B CA 1
ATOM 3184 C C . GLY B 1 29 ? 23.656 -17.406 -33 1 92.88 29 GLY B C 1
ATOM 3185 O O . GLY B 1 29 ? 24.781 -16.938 -33.219 1 92.88 29 GLY B O 1
ATOM 3186 N N . VAL B 1 30 ? 23.438 -18.234 -32.094 1 93.12 30 VAL B N 1
ATOM 3187 C CA . VAL B 1 30 ? 24.5 -18.844 -31.281 1 93.12 30 VAL B CA 1
ATOM 3188 C C . VAL B 1 30 ? 24.281 -20.359 -31.203 1 93.12 30 VAL B C 1
ATOM 3190 O O . VAL B 1 30 ? 23.344 -20.891 -31.797 1 93.12 30 VAL B O 1
ATOM 3193 N N . THR B 1 31 ? 25.219 -21.016 -30.594 1 93.44 31 THR B N 1
ATOM 3194 C CA . THR B 1 31 ? 25.094 -22.469 -30.453 1 93.44 31 THR B CA 1
ATOM 3195 C C . THR B 1 31 ? 24.234 -22.828 -29.25 1 93.44 31 THR B C 1
ATOM 3197 O O . THR B 1 31 ? 24.109 -22.031 -28.312 1 93.44 31 THR B O 1
ATOM 3200 N N . ARG B 1 32 ? 23.656 -24.016 -29.344 1 95 32 ARG B N 1
ATOM 3201 C CA . ARG B 1 32 ? 22.891 -24.531 -28.219 1 95 32 ARG B CA 1
ATOM 3202 C C . ARG B 1 32 ? 23.766 -24.641 -26.969 1 95 32 ARG B C 1
ATOM 3204 O O . ARG B 1 32 ? 23.297 -24.422 -25.844 1 95 32 ARG B O 1
ATOM 3211 N N . GLN B 1 33 ? 25 -24.969 -27.141 1 93.19 33 GLN B N 1
ATOM 3212 C CA . GLN B 1 33 ? 25.938 -25.078 -26.031 1 93.19 33 GLN B CA 1
ATOM 3213 C C . GLN B 1 33 ? 26.141 -23.734 -25.344 1 93.19 33 GLN B C 1
ATOM 3215 O O . GLN B 1 33 ? 26.266 -23.672 -24.109 1 93.19 33 GLN B O 1
ATOM 3220 N N . THR B 1 34 ? 26.141 -22.734 -26.172 1 92.44 34 THR B N 1
ATOM 3221 C CA . THR B 1 34 ? 26.25 -21.391 -25.625 1 92.44 34 THR B CA 1
ATOM 3222 C C . THR B 1 34 ? 25.062 -21.062 -24.734 1 92.44 34 THR B C 1
ATOM 3224 O O . THR B 1 34 ? 25.234 -20.547 -23.625 1 92.44 34 THR B O 1
ATOM 3227 N N . ILE B 1 35 ? 23.875 -21.406 -25.172 1 94.44 35 ILE B N 1
ATOM 3228 C CA . ILE B 1 35 ? 22.656 -21.141 -24.391 1 94.44 35 ILE B CA 1
ATOM 3229 C C . ILE B 1 35 ? 22.734 -21.906 -23.062 1 94.44 35 ILE B C 1
ATOM 3231 O O . ILE B 1 35 ? 22.516 -21.312 -22 1 94.44 35 ILE B O 1
ATOM 3235 N N . SER B 1 36 ? 23.078 -23.172 -23.125 1 94.19 36 SER B N 1
ATOM 3236 C CA . SER B 1 36 ? 23.156 -24 -21.938 1 94.19 36 SER B CA 1
ATOM 3237 C C . SER B 1 36 ? 24.203 -23.469 -20.953 1 94.19 36 SER B C 1
ATOM 3239 O O . SER B 1 36 ? 23.969 -23.422 -19.75 1 94.19 36 SER B O 1
ATOM 3241 N N . GLY B 1 37 ? 25.328 -23.094 -21.422 1 92.19 37 GLY B N 1
ATOM 3242 C CA . GLY B 1 37 ? 26.391 -22.562 -20.594 1 92.19 37 GLY B CA 1
ATOM 3243 C C . GLY B 1 37 ? 26.016 -21.266 -19.906 1 92.19 37 GLY B C 1
ATOM 3244 O O . GLY B 1 37 ? 26.359 -21.047 -18.75 1 92.19 37 GLY B O 1
ATOM 3245 N N . VAL B 1 38 ? 25.375 -20.406 -20.641 1 91.75 38 VAL B N 1
ATOM 3246 C CA . VAL B 1 38 ? 24.953 -19.125 -20.094 1 91.75 38 VAL B CA 1
ATOM 3247 C C . VAL B 1 38 ? 23.875 -19.344 -19.031 1 91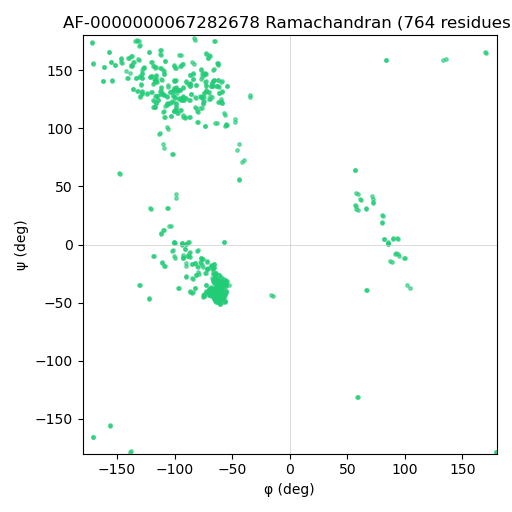.75 38 VAL B C 1
ATOM 3249 O O . VAL B 1 38 ? 23.938 -18.75 -17.938 1 91.75 38 VAL B O 1
ATOM 3252 N N . GLU B 1 39 ? 22.922 -20.203 -19.328 1 92.56 39 GLU B N 1
ATOM 3253 C CA . GLU B 1 39 ? 21.812 -20.469 -18.422 1 92.56 39 GLU B CA 1
ATOM 3254 C C . GLU B 1 39 ? 22.312 -21.062 -17.109 1 92.56 39 GLU B C 1
ATOM 3256 O O . GLU B 1 39 ? 21.781 -20.75 -16.031 1 92.56 39 GLU B O 1
ATOM 3261 N N . SER B 1 40 ? 23.406 -21.875 -17.188 1 90.06 40 SER B N 1
ATOM 3262 C CA . SER B 1 40 ? 23.922 -22.547 -15.992 1 90.06 40 SER B CA 1
ATOM 3263 C C . SER B 1 40 ? 24.906 -21.672 -15.242 1 90.06 40 SER B C 1
ATOM 3265 O O . SER B 1 40 ? 25.359 -22.031 -14.156 1 90.06 40 SER B O 1
ATOM 3267 N N . GLY B 1 41 ? 25.25 -20.594 -15.797 1 86.69 41 GLY B N 1
ATOM 3268 C CA . GLY B 1 41 ? 26.188 -19.688 -15.156 1 86.69 41 GLY B CA 1
ATOM 3269 C C . GLY B 1 41 ? 27.641 -20.078 -15.352 1 86.69 41 GLY B C 1
ATOM 3270 O O . GLY B 1 41 ? 28.531 -19.547 -14.703 1 86.69 41 GLY B O 1
ATOM 3271 N N . GLN B 1 42 ? 27.875 -21.094 -16.141 1 83.94 42 GLN B N 1
ATOM 3272 C CA . GLN B 1 42 ? 29.234 -21.594 -16.375 1 83.94 42 GLN B CA 1
ATOM 3273 C C . GLN B 1 42 ? 30.125 -20.516 -16.969 1 83.94 42 GLN B C 1
ATOM 3275 O O . GLN B 1 42 ? 31.312 -20.422 -16.625 1 83.94 42 GLN B O 1
ATOM 3280 N N . TYR B 1 43 ? 29.656 -19.781 -17.797 1 79.5 43 TYR B N 1
ATOM 3281 C CA . TYR B 1 43 ? 30.484 -18.672 -18.266 1 79.5 43 TYR B CA 1
ATOM 3282 C C . TYR B 1 43 ? 29.641 -17.422 -18.484 1 79.5 43 TYR B C 1
ATOM 3284 O O . TYR B 1 43 ? 28.453 -17.5 -18.812 1 79.5 43 TYR B O 1
ATOM 3292 N N . ALA B 1 44 ? 30.312 -16.297 -18.281 1 85.69 44 ALA B N 1
ATOM 3293 C CA . ALA B 1 44 ? 29.766 -14.984 -18.562 1 85.69 44 ALA B CA 1
ATOM 3294 C C . ALA B 1 44 ? 29.844 -14.656 -20.047 1 85.69 44 ALA B C 1
ATOM 3296 O O . ALA B 1 44 ? 30.938 -14.602 -20.625 1 85.69 44 ALA B O 1
ATOM 3297 N N . PRO B 1 45 ? 28.641 -14.547 -20.641 1 89.62 45 PRO B N 1
ATOM 3298 C CA . PRO B 1 45 ? 28.672 -14.281 -22.078 1 89.62 45 PRO B CA 1
ATOM 3299 C C . PRO B 1 45 ? 29.344 -12.953 -22.422 1 89.62 45 PRO B C 1
ATOM 3301 O O . PRO B 1 45 ? 29.438 -12.062 -21.562 1 89.62 45 PRO B O 1
ATOM 3304 N N . SER B 1 46 ? 29.875 -12.891 -23.672 1 86.94 46 SER B N 1
ATOM 3305 C CA . SER B 1 46 ? 30.422 -11.633 -24.156 1 86.94 46 SER B CA 1
ATOM 3306 C C . SER B 1 46 ? 29.312 -10.609 -24.406 1 86.94 46 SER B C 1
ATOM 3308 O O . SER B 1 46 ? 28.125 -10.961 -24.453 1 86.94 46 SER B O 1
ATOM 3310 N N . THR B 1 47 ? 29.75 -9.375 -24.5 1 84.69 47 THR B N 1
ATOM 3311 C CA . THR B 1 47 ? 28.797 -8.305 -24.781 1 84.69 47 THR B CA 1
ATOM 3312 C C . THR B 1 47 ? 28.016 -8.586 -26.062 1 84.69 47 THR B C 1
ATOM 3314 O O . THR B 1 47 ? 26.812 -8.383 -26.109 1 84.69 47 THR B O 1
ATOM 3317 N N . THR B 1 48 ? 28.688 -9.078 -27.016 1 84.94 48 THR B N 1
ATOM 3318 C CA . THR B 1 48 ? 28.031 -9.398 -28.297 1 84.94 48 THR B CA 1
ATOM 3319 C C . THR B 1 48 ? 26.953 -10.453 -28.094 1 84.94 48 THR B C 1
ATOM 3321 O O . THR B 1 48 ? 25.828 -10.289 -28.562 1 84.94 48 THR B O 1
ATOM 3324 N N . ILE B 1 49 ? 27.219 -11.484 -27.453 1 89.44 49 ILE B N 1
ATOM 3325 C CA . ILE B 1 49 ? 26.281 -12.57 -27.203 1 89.44 49 ILE B CA 1
ATOM 3326 C C . ILE B 1 49 ? 25.109 -12.062 -26.375 1 89.44 49 ILE B C 1
ATOM 3328 O O . ILE B 1 49 ? 23.953 -12.383 -26.641 1 89.44 49 ILE B O 1
ATOM 3332 N N . SER B 1 50 ? 25.469 -11.234 -25.359 1 90.44 50 SER B N 1
ATOM 3333 C CA . SER B 1 50 ? 24.422 -10.672 -24.5 1 90.44 50 SER B CA 1
ATOM 3334 C C . SER B 1 50 ? 23.438 -9.836 -25.312 1 90.44 50 SER B C 1
ATOM 3336 O O . SER B 1 50 ? 22.219 -9.922 -25.109 1 90.44 50 SER B O 1
ATOM 3338 N N . LEU B 1 51 ? 23.938 -9.148 -26.188 1 84.81 51 LEU B N 1
ATOM 3339 C CA . LEU B 1 51 ? 23.109 -8.297 -27.016 1 84.81 51 LEU B CA 1
ATOM 3340 C C . LEU B 1 51 ? 22.25 -9.141 -27.969 1 84.81 51 LEU B C 1
ATOM 3342 O O . LEU B 1 51 ? 21.094 -8.828 -28.219 1 84.81 51 LEU B O 1
ATOM 3346 N N . ARG B 1 52 ? 22.734 -10.141 -28.5 1 87.31 52 ARG B N 1
ATOM 3347 C CA . ARG B 1 52 ? 22 -11.039 -29.391 1 87.31 52 ARG B CA 1
ATOM 3348 C C . ARG B 1 52 ? 20.859 -11.719 -28.641 1 87.31 52 ARG B C 1
ATOM 3350 O O . ARG B 1 52 ? 19.75 -11.82 -29.172 1 87.31 52 ARG B O 1
ATOM 3357 N N . LEU B 1 53 ? 21.172 -12.125 -27.5 1 90.75 53 LEU B N 1
ATOM 3358 C CA . LEU B 1 53 ? 20.172 -12.781 -26.688 1 90.75 53 LEU B CA 1
ATOM 3359 C C . LEU B 1 53 ? 19.031 -11.82 -26.344 1 90.75 53 LEU B C 1
ATOM 3361 O O . LEU B 1 53 ? 17.859 -12.164 -26.453 1 90.75 53 LEU B O 1
ATOM 3365 N N . ALA B 1 54 ? 19.453 -10.625 -25.906 1 87 54 ALA B N 1
ATOM 3366 C CA . ALA B 1 54 ? 18.469 -9.609 -25.547 1 87 54 ALA B CA 1
ATOM 3367 C C . ALA B 1 54 ? 17.578 -9.273 -26.75 1 87 54 ALA B C 1
ATOM 3369 O O . ALA B 1 54 ? 16.359 -9.164 -26.609 1 87 54 ALA B O 1
ATOM 3370 N N . LYS B 1 55 ? 18.156 -9.188 -27.875 1 83.31 55 LYS B N 1
ATOM 3371 C CA . LYS B 1 55 ? 17.406 -8.906 -29.109 1 83.31 55 LYS B CA 1
ATOM 3372 C C . LYS B 1 55 ? 16.453 -10.047 -29.453 1 83.31 55 LYS B C 1
ATOM 3374 O O . LYS B 1 55 ? 15.297 -9.812 -29.797 1 83.31 55 LYS B O 1
ATOM 3379 N N . ALA B 1 56 ? 16.922 -11.219 -29.375 1 87.94 56 ALA B N 1
ATOM 3380 C CA . ALA B 1 56 ? 16.109 -12.406 -29.672 1 87.94 56 ALA B CA 1
ATOM 3381 C C . ALA B 1 56 ? 14.891 -12.477 -28.781 1 87.94 56 ALA B C 1
ATOM 3383 O O . ALA B 1 56 ? 13.82 -12.93 -29.203 1 87.94 56 ALA B O 1
ATOM 3384 N N . LEU B 1 57 ? 15.055 -12.008 -27.625 1 86.19 57 LEU B N 1
ATOM 3385 C CA . LEU B 1 57 ? 14 -12.156 -26.641 1 86.19 57 LEU B CA 1
ATOM 3386 C C . LEU B 1 57 ? 13.203 -10.867 -26.484 1 86.19 57 LEU B C 1
ATOM 3388 O O . LEU B 1 57 ? 12.281 -10.789 -25.672 1 86.19 57 LEU B O 1
ATOM 3392 N N . GLY B 1 58 ? 13.664 -9.852 -27.172 1 74.56 58 GLY B N 1
ATOM 3393 C CA . GLY B 1 58 ? 12.945 -8.586 -27.172 1 74.56 58 GLY B CA 1
ATOM 3394 C C . GLY B 1 58 ? 13.055 -7.832 -25.875 1 74.56 58 GLY B C 1
ATOM 3395 O O . GLY B 1 58 ? 12.07 -7.25 -25.391 1 74.56 58 GLY B O 1
ATOM 3396 N N . CYS B 1 59 ? 14.172 -7.941 -25.312 1 76.88 59 CYS B N 1
ATOM 3397 C CA . CYS B 1 59 ? 14.367 -7.266 -24.047 1 76.88 59 CYS B CA 1
ATOM 3398 C C . CYS B 1 59 ? 15.742 -6.609 -23.984 1 76.88 59 CYS B C 1
ATOM 3400 O O . CYS B 1 59 ? 16.453 -6.527 -24.984 1 76.88 59 CYS B O 1
ATOM 3402 N N . GLN B 1 60 ? 16.078 -5.961 -22.797 1 76.5 60 GLN B N 1
ATOM 3403 C CA . GLN B 1 60 ? 17.391 -5.355 -22.578 1 76.5 60 GLN B CA 1
ATOM 3404 C C . GLN B 1 60 ? 18.344 -6.324 -21.875 1 76.5 60 GLN B C 1
ATOM 3406 O O . GLN B 1 60 ? 17.906 -7.293 -21.25 1 76.5 60 GLN B O 1
ATOM 3411 N N . VAL B 1 61 ? 19.641 -6.082 -22.094 1 80 61 VAL B N 1
ATOM 3412 C CA . VAL B 1 61 ? 20.656 -6.938 -21.5 1 80 61 VAL B CA 1
ATOM 3413 C C . VAL B 1 61 ? 20.453 -6.98 -19.984 1 80 61 VAL B C 1
ATOM 3415 O O . VAL B 1 61 ? 20.562 -8.047 -19.359 1 80 61 VAL B O 1
ATOM 3418 N N . GLU B 1 62 ? 20.031 -5.875 -19.406 1 77.12 62 GLU B N 1
ATOM 3419 C CA . GLU B 1 62 ? 19.875 -5.773 -17.969 1 77.12 62 GLU B CA 1
ATOM 3420 C C . GLU B 1 62 ? 18.672 -6.574 -17.484 1 77.12 62 GLU B C 1
ATOM 3422 O O . GLU B 1 62 ? 18.531 -6.863 -16.297 1 77.12 62 GLU B O 1
ATOM 3427 N N . ASP B 1 63 ? 17.844 -6.934 -18.453 1 76.19 63 ASP B N 1
ATOM 3428 C CA . ASP B 1 63 ? 16.703 -7.777 -18.109 1 76.19 63 ASP B CA 1
ATOM 3429 C C . ASP B 1 63 ? 17.125 -9.242 -17.969 1 76.19 63 ASP B C 1
ATOM 3431 O O . ASP B 1 63 ? 16.453 -10.023 -17.297 1 76.19 63 ASP B O 1
ATOM 3435 N N . LEU B 1 64 ? 18.172 -9.555 -18.594 1 82.69 64 LEU B N 1
ATOM 3436 C CA . LEU B 1 64 ? 18.625 -10.945 -18.641 1 82.69 64 LEU B CA 1
ATOM 3437 C C . LEU B 1 64 ? 19.688 -11.211 -17.578 1 82.69 64 LEU B C 1
ATOM 3439 O O . LEU B 1 64 ? 19.734 -12.305 -17.016 1 82.69 64 LEU B O 1
ATOM 3443 N N . PHE B 1 65 ? 20.547 -10.133 -17.406 1 83.06 65 PHE B N 1
ATOM 3444 C CA . PHE B 1 65 ? 21.734 -10.336 -16.594 1 83.06 65 PHE B CA 1
ATOM 3445 C C . PHE B 1 65 ? 21.844 -9.266 -15.516 1 83.06 65 PHE B C 1
ATOM 3447 O O . PHE B 1 65 ? 21.516 -8.102 -15.75 1 83.06 65 PHE B O 1
ATOM 3454 N N . TRP B 1 66 ? 22.344 -9.711 -14.305 1 74.56 66 TRP B N 1
ATOM 3455 C CA . TRP B 1 66 ? 22.656 -8.742 -13.25 1 74.56 66 TRP B CA 1
ATOM 3456 C C . TRP B 1 66 ? 23.766 -9.258 -12.344 1 74.56 66 TRP B C 1
ATOM 3458 O O . TRP B 1 66 ? 24.062 -10.453 -12.336 1 74.56 66 TRP B O 1
ATOM 3468 N N . LEU B 1 67 ? 24.453 -8.297 -11.734 1 74.25 67 LEU B N 1
ATOM 3469 C CA . LEU B 1 67 ? 25.516 -8.633 -10.805 1 74.25 67 LEU B CA 1
ATOM 3470 C C . LEU B 1 67 ? 25 -8.703 -9.375 1 74.25 67 LEU B C 1
ATOM 3472 O O . LEU B 1 67 ? 24.234 -7.836 -8.945 1 74.25 67 LEU B O 1
ATOM 3476 N N . GLU B 1 68 ? 25.25 -9.766 -8.711 1 73.44 68 GLU B N 1
ATOM 3477 C CA . GLU B 1 68 ? 24.875 -9.898 -7.301 1 73.44 68 GLU B CA 1
ATOM 3478 C C . GLU B 1 68 ? 26.078 -9.688 -6.391 1 73.44 68 GLU B C 1
ATOM 3480 O O . GLU B 1 68 ? 27.172 -10.195 -6.672 1 73.44 68 GLU B O 1
ATOM 3485 N N . GLU B 1 69 ? 25.969 -8.719 -5.484 1 72.56 69 GLU B N 1
ATOM 3486 C CA . GLU B 1 69 ? 26.984 -8.484 -4.473 1 72.56 69 GLU B CA 1
ATOM 3487 C C . GLU B 1 69 ? 26.5 -8.875 -3.084 1 72.56 69 GLU B C 1
ATOM 3489 O O . GLU B 1 69 ? 25.297 -8.969 -2.85 1 72.56 69 GLU B O 1
ATOM 3494 N N . ASP B 1 70 ? 27.516 -9.328 -2.238 1 75.44 70 ASP B N 1
ATOM 3495 C CA . ASP B 1 70 ? 27.141 -9.539 -0.841 1 75.44 70 ASP B CA 1
ATOM 3496 C C . ASP B 1 70 ? 26.609 -8.25 -0.214 1 75.44 70 ASP B C 1
ATOM 3498 O O . ASP B 1 70 ? 27.141 -7.164 -0.477 1 75.44 70 ASP B O 1
ATOM 3502 N N . LEU B 1 71 ? 25.531 -8.414 0.406 1 76.44 71 LEU B N 1
ATOM 3503 C CA . LEU B 1 71 ? 24.938 -7.227 1.002 1 76.44 71 LEU B CA 1
ATOM 3504 C C . LEU B 1 71 ? 25.5 -6.98 2.4 1 76.44 71 LEU B C 1
ATOM 3506 O O . LEU B 1 71 ? 25.734 -7.93 3.154 1 76.44 71 LEU B O 1
ATOM 3510 N N . PRO B 1 72 ? 25.75 -5.742 2.658 1 80.19 72 PRO B N 1
ATOM 3511 C CA . PRO B 1 72 ? 26.312 -5.395 3.963 1 80.19 72 PRO B CA 1
ATOM 3512 C C . PRO B 1 72 ? 25.297 -5.504 5.098 1 80.19 72 PRO B C 1
ATOM 3514 O O . PRO B 1 72 ? 24.125 -5.781 4.852 1 80.19 72 PRO B O 1
ATOM 3517 N N . GLU B 1 73 ? 25.906 -5.516 6.273 1 86.88 73 GLU B N 1
ATOM 3518 C CA . GLU B 1 73 ? 25.078 -5.375 7.477 1 86.88 73 GLU B CA 1
ATOM 3519 C C . GLU B 1 73 ? 25.109 -3.938 7.988 1 86.88 73 GLU B C 1
ATOM 3521 O O . GLU B 1 73 ? 26.141 -3.268 7.938 1 86.88 73 GLU B O 1
ATOM 3526 N N . ILE B 1 74 ? 23.938 -3.492 8.453 1 88.38 74 ILE B N 1
ATOM 3527 C CA . ILE B 1 74 ? 23.812 -2.137 8.977 1 88.38 74 ILE B CA 1
ATOM 3528 C C . ILE B 1 74 ? 23.375 -2.188 10.438 1 88.38 74 ILE B C 1
ATOM 3530 O O . ILE B 1 74 ? 22.453 -2.928 10.781 1 88.38 74 ILE B O 1
ATOM 3534 N N . ALA B 1 75 ? 24.078 -1.452 11.227 1 88.06 75 ALA B N 1
ATOM 3535 C CA . ALA B 1 75 ? 23.625 -1.266 12.602 1 88.06 75 ALA B CA 1
ATOM 3536 C C . ALA B 1 75 ? 22.547 -0.179 12.68 1 88.06 75 ALA B C 1
ATOM 3538 O O . ALA B 1 75 ? 22.734 0.914 12.133 1 88.06 75 ALA B O 1
ATOM 3539 N N . ALA B 1 76 ? 21.406 -0.467 13.258 1 90.5 76 ALA B N 1
ATOM 3540 C CA . ALA B 1 76 ? 20.297 0.487 13.336 1 90.5 76 ALA B CA 1
ATOM 3541 C C . ALA B 1 76 ? 19.641 0.459 14.719 1 90.5 76 ALA B C 1
ATOM 3543 O O . ALA B 1 76 ? 19.75 -0.539 15.438 1 90.5 76 ALA B O 1
ATOM 3544 N N . VAL B 1 77 ? 19.031 1.596 15.109 1 88.88 77 VAL B N 1
ATOM 3545 C CA . VAL B 1 77 ? 18.25 1.676 16.328 1 88.88 77 VAL B CA 1
ATOM 3546 C C . VAL B 1 77 ? 16.812 1.216 16.047 1 88.88 77 VAL B C 1
ATOM 3548 O O . VAL B 1 77 ? 16.188 1.677 15.094 1 88.88 77 VAL B O 1
ATOM 3551 N N . PRO B 1 78 ? 16.312 0.304 16.859 1 87.69 78 PRO B N 1
ATOM 3552 C CA . PRO B 1 78 ? 14.914 -0.102 16.625 1 87.69 78 PRO B CA 1
ATOM 3553 C C . PRO B 1 78 ? 13.914 0.991 17 1 87.69 78 PRO B C 1
ATOM 3555 O O . PRO B 1 78 ? 14.062 1.654 18.016 1 87.69 78 PRO B O 1
ATOM 3558 N N . ALA B 1 79 ? 12.953 1.312 16.109 1 84.81 79 ALA B N 1
ATOM 3559 C CA . ALA B 1 79 ? 11.914 2.305 16.359 1 84.81 79 ALA B CA 1
ATOM 3560 C C . ALA B 1 79 ? 11.008 1.862 17.5 1 84.81 79 ALA B C 1
ATOM 3562 O O . ALA B 1 79 ? 10.375 2.693 18.172 1 84.81 79 ALA B O 1
ATOM 3563 N N . GLN B 1 80 ? 10.828 0.638 17.672 1 77.69 80 GLN B N 1
ATOM 3564 C CA . GLN B 1 80 ? 10.062 0.057 18.766 1 77.69 80 GLN B CA 1
ATOM 3565 C C . GLN B 1 80 ? 10.766 -1.166 19.344 1 77.69 80 GLN B C 1
ATOM 3567 O O . GLN B 1 80 ? 11.75 -1.648 18.781 1 77.69 80 GLN B O 1
ATOM 3572 N N . ASN B 1 81 ? 10.281 -1.438 20.516 1 68.12 81 ASN B N 1
ATOM 3573 C CA . ASN B 1 81 ? 10.883 -2.613 21.125 1 68.12 81 ASN B CA 1
ATOM 3574 C C . ASN B 1 81 ? 10.703 -3.857 20.266 1 68.12 81 ASN B C 1
ATOM 3576 O O . ASN B 1 81 ? 9.594 -4.141 19.797 1 68.12 81 ASN B O 1
ATOM 3580 N N . LEU B 1 82 ? 11.805 -4.387 19.953 1 70.38 82 LEU B N 1
ATOM 3581 C CA . LEU B 1 82 ? 11.789 -5.582 19.109 1 70.38 82 LEU B CA 1
ATOM 3582 C C . LEU B 1 82 ? 11.797 -6.844 19.969 1 70.38 82 LEU B C 1
ATOM 3584 O O . LEU B 1 82 ? 12.492 -6.898 21 1 70.38 82 LEU B O 1
ATOM 3588 N N . PRO B 1 83 ? 10.914 -7.758 19.547 1 66.81 83 PRO B N 1
ATOM 3589 C CA . PRO B 1 83 ? 11.047 -9.055 20.219 1 66.81 83 PRO B CA 1
ATOM 3590 C C . PRO B 1 83 ? 12.422 -9.68 20.031 1 66.81 83 PRO B C 1
ATOM 3592 O O . PRO B 1 83 ? 13.078 -9.453 19.016 1 66.81 83 PRO B O 1
ATOM 3595 N N . ILE B 1 84 ? 12.992 -10.328 21.078 1 62.19 84 ILE B N 1
ATOM 3596 C CA . ILE B 1 84 ? 14.312 -10.953 21.062 1 62.19 84 ILE B CA 1
ATOM 3597 C C . ILE B 1 84 ? 14.242 -12.281 20.312 1 62.19 84 ILE B C 1
ATOM 3599 O O . ILE B 1 84 ? 13.258 -13.016 20.422 1 62.19 84 ILE B O 1
ATOM 3603 N N . GLY B 1 85 ? 15.336 -12.672 19.484 1 59.31 85 GLY B N 1
ATOM 3604 C CA . GLY B 1 85 ? 15.594 -14.016 19 1 59.31 85 GLY B CA 1
ATOM 3605 C C . GLY B 1 85 ? 15.25 -14.203 17.531 1 59.31 85 GLY B C 1
ATOM 3606 O O . GLY B 1 85 ? 15.703 -15.156 16.891 1 59.31 85 GLY B O 1
ATOM 3607 N N . GLN B 1 86 ? 14.25 -13.648 16.984 1 66 86 GLN B N 1
ATOM 3608 C CA . GLN B 1 86 ? 13.844 -13.992 15.625 1 66 86 GLN B CA 1
ATOM 3609 C C . G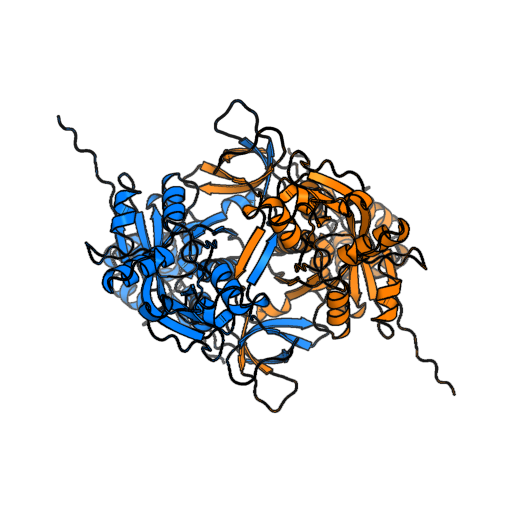LN B 1 86 ? 14.219 -12.891 14.641 1 66 86 GLN B C 1
ATOM 3611 O O . GLN B 1 86 ? 14.305 -11.719 15.016 1 66 86 GLN B O 1
ATOM 3616 N N . ASP B 1 87 ? 14.758 -13.508 13.469 1 78.69 87 ASP B N 1
ATOM 3617 C CA . ASP B 1 87 ? 14.969 -12.555 12.383 1 78.69 87 ASP B CA 1
ATOM 3618 C C . ASP B 1 87 ? 13.68 -11.828 12.023 1 78.69 87 ASP B C 1
ATOM 3620 O O . ASP B 1 87 ? 12.695 -12.461 11.625 1 78.69 87 ASP B O 1
ATOM 3624 N N . LEU B 1 88 ? 13.805 -10.586 12.344 1 84.38 88 LEU B N 1
ATOM 3625 C CA . LEU B 1 88 ? 12.617 -9.781 12.094 1 84.38 88 LEU B CA 1
ATOM 3626 C C . LEU B 1 88 ? 12.766 -8.961 10.82 1 84.38 88 LEU B C 1
ATOM 3628 O O . LEU B 1 88 ? 13.812 -8.359 10.594 1 84.38 88 LEU B O 1
ATOM 3632 N N . ARG B 1 89 ? 11.781 -9.094 10.023 1 88.81 89 ARG B N 1
ATOM 3633 C CA . ARG B 1 89 ? 11.734 -8.219 8.852 1 88.81 89 ARG B CA 1
ATOM 3634 C C . ARG B 1 89 ? 11.648 -6.754 9.273 1 88.81 89 ARG B C 1
ATOM 3636 O O . ARG B 1 89 ? 10.852 -6.402 10.148 1 88.81 89 ARG B O 1
ATOM 3643 N N . VAL B 1 90 ? 12.539 -5.906 8.664 1 89.5 90 VAL B N 1
ATOM 3644 C CA . VAL B 1 90 ? 12.523 -4.5 9.055 1 89.5 90 VAL B CA 1
ATOM 3645 C C . VAL B 1 90 ? 12.656 -3.617 7.816 1 89.5 90 VAL B C 1
ATOM 3647 O O . VAL B 1 90 ? 13.156 -4.062 6.781 1 89.5 90 VAL B O 1
ATOM 3650 N N . ILE B 1 91 ? 12.117 -2.396 7.98 1 90.62 91 ILE B N 1
ATOM 3651 C CA . ILE B 1 91 ? 12.43 -1.306 7.062 1 90.62 91 ILE B CA 1
ATOM 3652 C C . ILE B 1 91 ? 13.477 -0.384 7.695 1 90.62 91 ILE B C 1
ATOM 3654 O O . ILE B 1 91 ? 13.445 -0.143 8.906 1 90.62 91 ILE B O 1
ATOM 3658 N N . LEU B 1 92 ? 14.398 0.076 6.836 1 91.25 92 LEU B N 1
ATOM 3659 C CA . LEU B 1 92 ? 15.453 0.965 7.32 1 91.25 92 LEU B CA 1
ATOM 3660 C C . LEU B 1 92 ? 15.281 2.369 6.75 1 91.25 92 LEU B C 1
ATOM 3662 O O . LEU B 1 92 ? 14.938 2.527 5.574 1 91.25 92 LEU B O 1
ATOM 3666 N N . ALA B 1 93 ? 15.43 3.328 7.574 1 92.69 93 ALA B N 1
ATOM 3667 C CA . ALA B 1 93 ? 15.508 4.727 7.156 1 92.69 93 ALA B CA 1
ATOM 3668 C C . ALA B 1 93 ? 16.531 5.492 7.98 1 92.69 93 ALA B C 1
ATOM 3670 O O . ALA B 1 93 ? 16.75 5.195 9.156 1 92.69 93 ALA B O 1
ATOM 3671 N N . ARG B 1 94 ? 17.188 6.375 7.289 1 92.88 94 ARG B N 1
ATOM 3672 C CA . ARG B 1 94 ? 18.125 7.25 8 1 92.88 94 ARG B CA 1
ATOM 3673 C C . ARG B 1 94 ? 17.422 8.531 8.453 1 92.88 94 ARG B C 1
ATOM 3675 O O . ARG B 1 94 ? 17.062 9.375 7.625 1 92.88 94 ARG B O 1
ATOM 3682 N N . VAL B 1 95 ? 17.219 8.641 9.773 1 92.62 95 VAL B N 1
ATOM 3683 C CA . VAL B 1 95 ? 16.531 9.789 10.344 1 92.62 95 VAL B CA 1
ATOM 3684 C C . VAL B 1 95 ? 17.484 10.57 11.25 1 92.62 95 VAL B C 1
ATOM 3686 O O . VAL B 1 95 ? 17.984 10.031 12.242 1 92.62 95 VAL B O 1
ATOM 3689 N N . GLY B 1 96 ? 17.672 11.836 10.93 1 90.44 96 GLY B N 1
ATOM 3690 C CA . GLY B 1 96 ? 18.594 12.625 11.727 1 90.44 96 GLY B CA 1
ATOM 3691 C C . GLY B 1 96 ? 20 12.039 11.781 1 90.44 96 GLY B C 1
ATOM 3692 O O . GLY B 1 96 ? 20.609 12.008 12.844 1 90.44 96 GLY B O 1
ATOM 3693 N N . GLY B 1 97 ? 20.375 11.453 10.773 1 87.94 97 GLY B N 1
ATOM 3694 C CA . GLY B 1 97 ? 21.719 10.906 10.68 1 87.94 97 GLY B CA 1
ATOM 3695 C C . GLY B 1 97 ? 21.844 9.516 11.273 1 87.94 97 GLY B C 1
ATOM 3696 O O . GLY B 1 97 ? 22.906 8.898 11.211 1 87.94 97 GLY B O 1
ATOM 3697 N N . GLN B 1 98 ? 20.781 8.969 11.781 1 89.69 98 GLN B N 1
ATOM 3698 C CA . GLN B 1 98 ? 20.797 7.656 12.414 1 89.69 98 GLN B CA 1
ATOM 3699 C C . GLN B 1 98 ? 19.906 6.672 11.672 1 89.69 98 GLN B C 1
ATOM 3701 O O . GLN B 1 98 ? 18.797 7.023 11.258 1 89.69 98 GLN B O 1
ATOM 3706 N N . TRP B 1 99 ? 20.5 5.434 11.578 1 91.44 99 TRP B N 1
ATOM 3707 C CA . TRP B 1 99 ? 19.656 4.387 11 1 91.44 99 TRP B CA 1
ATOM 3708 C C . TRP B 1 99 ? 18.625 3.91 12 1 91.44 99 TRP B C 1
ATOM 3710 O O . TRP B 1 99 ? 18.953 3.586 13.148 1 91.44 99 TRP B O 1
ATOM 3720 N N . VAL B 1 100 ? 17.453 3.947 11.578 1 92.31 100 VAL B N 1
ATOM 3721 C CA . VAL B 1 100 ? 16.328 3.479 12.391 1 92.31 100 VAL B CA 1
ATOM 3722 C C . VAL B 1 100 ? 15.688 2.264 11.727 1 92.31 100 VAL B C 1
ATOM 3724 O O . VAL B 1 100 ? 15.398 2.283 10.523 1 92.31 100 VAL B O 1
ATOM 3727 N N . ALA B 1 101 ? 15.531 1.174 12.469 1 90.88 101 ALA B N 1
ATOM 3728 C CA . ALA B 1 101 ? 14.875 -0.037 11.984 1 90.88 101 ALA B CA 1
ATOM 3729 C C . ALA B 1 101 ? 13.422 -0.094 12.445 1 90.88 101 ALA B C 1
ATOM 3731 O O . ALA B 1 101 ? 13.141 -0.053 13.648 1 90.88 101 ALA B O 1
ATOM 3732 N N . HIS B 1 102 ? 12.516 -0.099 11.5 1 89.94 102 HIS B N 1
ATOM 3733 C CA . HIS B 1 102 ? 11.094 -0.248 11.789 1 89.94 102 HIS B CA 1
ATOM 3734 C C . HIS B 1 102 ? 10.641 -1.692 11.594 1 89.94 102 HIS B C 1
ATOM 3736 O O . HIS B 1 102 ? 10.617 -2.199 10.477 1 89.94 102 HIS B O 1
ATOM 3742 N N . PRO B 1 103 ? 10.258 -2.355 12.672 1 87.12 103 PRO B N 1
ATOM 3743 C CA . PRO B 1 103 ? 9.844 -3.754 12.547 1 87.12 103 PRO B CA 1
ATOM 3744 C C . PRO B 1 103 ? 8.555 -3.918 11.75 1 87.12 103 PRO B C 1
ATOM 3746 O O . PRO B 1 103 ? 7.637 -3.098 11.867 1 87.12 103 PRO B O 1
ATOM 3749 N N . LEU B 1 104 ? 8.547 -4.949 10.945 1 87.44 104 LEU B N 1
ATOM 3750 C CA . LEU B 1 104 ? 7.375 -5.305 10.156 1 87.44 104 LEU B CA 1
ATOM 3751 C C . LEU B 1 104 ? 6.625 -6.473 10.789 1 87.44 104 LEU B C 1
ATOM 3753 O O . LEU B 1 104 ? 6.656 -7.59 10.266 1 87.44 104 LEU B O 1
ATOM 3757 N N . ILE B 1 105 ? 5.895 -6.148 11.805 1 79.19 105 ILE B N 1
ATOM 3758 C CA . ILE B 1 105 ? 5.172 -7.16 12.562 1 79.19 105 ILE B CA 1
ATOM 3759 C C . ILE B 1 105 ? 3.703 -6.762 12.695 1 79.19 105 ILE B C 1
ATOM 3761 O O . ILE B 1 105 ? 3.383 -5.574 12.773 1 79.19 105 ILE B O 1
ATOM 3765 N N . GLY B 1 106 ? 2.875 -7.844 12.719 1 76.94 106 GLY B N 1
ATOM 3766 C CA . GLY B 1 106 ? 1.456 -7.566 12.867 1 76.94 106 GLY B CA 1
ATOM 3767 C C . GLY B 1 106 ? 0.899 -6.688 11.766 1 76.94 106 GLY B C 1
ATOM 3768 O O . GLY B 1 106 ? 1.12 -6.953 10.586 1 76.94 106 GLY B O 1
ATOM 3769 N N . THR B 1 107 ? 0.16 -5.648 12.195 1 74.06 107 THR B N 1
ATOM 3770 C CA . THR B 1 107 ? -0.467 -4.758 11.227 1 74.06 107 THR B CA 1
ATOM 3771 C C . THR B 1 107 ? 0.582 -3.891 10.539 1 74.06 107 THR B C 1
ATOM 3773 O O . THR B 1 107 ? 0.382 -3.457 9.398 1 74.06 107 THR B O 1
ATOM 3776 N N . ASP B 1 108 ? 1.761 -3.785 11.242 1 78.69 108 ASP B N 1
ATOM 3777 C CA . ASP B 1 108 ? 2.822 -2.965 10.664 1 78.69 108 ASP B CA 1
ATOM 3778 C C . ASP B 1 108 ? 3.529 -3.697 9.531 1 78.69 108 ASP B C 1
ATOM 3780 O O . ASP B 1 108 ? 4.289 -3.092 8.773 1 78.69 108 ASP B O 1
ATOM 3784 N N . ALA B 1 109 ? 3.227 -4.957 9.461 1 83.25 109 ALA B N 1
ATOM 3785 C CA . ALA B 1 109 ? 3.781 -5.707 8.336 1 83.25 109 ALA B CA 1
ATOM 3786 C C . ALA B 1 109 ? 3.02 -5.41 7.051 1 83.25 109 ALA B C 1
ATOM 3788 O O . ALA B 1 109 ? 3.482 -5.742 5.957 1 83.25 109 ALA B O 1
ATOM 3789 N N . PHE B 1 110 ? 1.87 -4.84 7.27 1 81.06 110 PHE B N 1
ATOM 3790 C CA . PHE B 1 110 ? 1.003 -4.523 6.141 1 81.06 110 PHE B CA 1
ATOM 3791 C C . PHE B 1 110 ? 0.741 -3.025 6.062 1 81.06 110 PHE B C 1
ATOM 3793 O O . PHE B 1 110 ? 0.729 -2.338 7.086 1 81.06 110 PHE B O 1
ATOM 3800 N N . ARG B 1 111 ? 0.644 -2.566 4.859 1 79.56 111 ARG B N 1
ATOM 3801 C CA . ARG B 1 111 ? 0.326 -1.161 4.633 1 79.56 111 ARG B CA 1
ATOM 3802 C C . ARG B 1 111 ? -1 -1.011 3.896 1 79.56 111 ARG B C 1
ATOM 3804 O O . ARG B 1 111 ? -1.212 -1.637 2.855 1 79.56 111 ARG B O 1
ATOM 3811 N N . THR B 1 112 ? -1.896 -0.352 4.609 1 77.75 112 THR B N 1
ATOM 3812 C CA . THR B 1 112 ? -3.127 0.038 3.926 1 77.75 112 THR B CA 1
ATOM 3813 C C . THR B 1 112 ? -3.018 1.461 3.387 1 77.75 112 THR B C 1
ATOM 3815 O O . THR B 1 112 ? -2.807 2.406 4.148 1 77.75 112 THR B O 1
ATOM 3818 N N . GLU B 1 113 ? -3.064 1.57 2.146 1 84.38 113 GLU B N 1
ATOM 3819 C CA . GLU B 1 113 ? -2.898 2.881 1.524 1 84.38 113 GLU B CA 1
ATOM 3820 C C . GLU B 1 113 ? -4.023 3.166 0.532 1 84.38 113 GLU B C 1
ATOM 3822 O O . GLU B 1 113 ? -4.477 2.264 -0.176 1 84.38 113 GLU B O 1
ATOM 3827 N N . MET B 1 114 ? -4.449 4.371 0.63 1 85 114 MET B N 1
ATOM 3828 C CA . MET B 1 114 ? -5.352 4.801 -0.432 1 85 114 MET B CA 1
ATOM 3829 C C . MET B 1 114 ? -4.625 4.883 -1.77 1 85 114 MET B C 1
ATOM 3831 O O . MET B 1 114 ? -3.502 5.387 -1.84 1 85 114 MET B O 1
ATOM 3835 N N . ILE B 1 115 ? -5.246 4.398 -2.811 1 87.38 115 ILE B N 1
ATOM 3836 C CA . ILE B 1 115 ? -4.621 4.285 -4.125 1 87.38 115 ILE B CA 1
ATOM 3837 C C . ILE B 1 115 ? -4.809 5.586 -4.898 1 87.38 115 ILE B C 1
ATOM 3839 O O . ILE B 1 115 ? -5.934 6.07 -5.051 1 87.38 115 ILE B O 1
ATOM 3843 N N . PRO B 1 116 ? -3.689 6.18 -5.344 1 88.12 116 PRO B N 1
ATOM 3844 C CA . PRO B 1 116 ? -3.857 7.336 -6.227 1 88.12 116 PRO B CA 1
ATOM 3845 C C . PRO B 1 116 ? -4.57 6.984 -7.527 1 88.12 116 PRO B C 1
ATOM 3847 O O . PRO B 1 116 ? -4.355 5.906 -8.086 1 88.12 116 PRO B O 1
ATOM 3850 N N . ALA B 1 117 ? -5.387 7.883 -7.941 1 88.5 117 ALA B N 1
ATOM 3851 C CA . ALA B 1 117 ? -6.148 7.641 -9.164 1 88.5 117 ALA B CA 1
ATOM 3852 C C . ALA B 1 117 ? -5.355 8.062 -10.398 1 88.5 117 ALA B C 1
ATOM 3854 O O . ALA B 1 117 ? -4.562 9.008 -10.344 1 88.5 117 ALA B O 1
ATOM 3855 N N . ASP B 1 118 ? -5.57 7.316 -11.445 1 89.88 118 ASP B N 1
ATOM 3856 C CA . ASP B 1 118 ? -5.043 7.734 -12.742 1 89.88 118 ASP B CA 1
ATOM 3857 C C . ASP B 1 118 ? -5.949 8.773 -13.398 1 89.88 118 ASP B C 1
ATOM 3859 O O . ASP B 1 118 ? -5.5 9.562 -14.227 1 89.88 118 ASP B O 1
ATOM 3863 N N . GLY B 1 119 ? -7.172 8.695 -13.031 1 88.44 119 GLY B N 1
ATOM 3864 C CA . GLY B 1 119 ? -8.133 9.625 -13.609 1 88.44 119 GLY B CA 1
ATOM 3865 C C . GLY B 1 119 ? -9.492 9.562 -12.953 1 88.44 119 GLY B C 1
ATOM 3866 O O . GLY B 1 119 ? -9.703 8.789 -12.023 1 88.44 119 GLY B O 1
ATOM 3867 N N . ALA B 1 120 ? -10.273 10.484 -13.406 1 86.44 120 ALA B N 1
ATOM 3868 C CA . ALA B 1 120 ? -11.672 10.555 -12.992 1 86.44 120 ALA B CA 1
ATOM 3869 C C . ALA B 1 120 ? -12.602 10.133 -14.125 1 86.44 120 ALA B C 1
ATOM 3871 O O . ALA B 1 120 ? -12.555 10.711 -15.219 1 86.44 120 ALA B O 1
ATOM 3872 N N . ALA B 1 121 ? -13.328 9.102 -13.82 1 86 121 ALA B N 1
ATOM 3873 C CA . ALA B 1 121 ? -14.219 8.57 -14.844 1 86 121 ALA B CA 1
ATOM 3874 C C . ALA B 1 121 ? -15.625 9.148 -14.711 1 86 121 ALA B C 1
ATOM 3876 O O . ALA B 1 121 ? -16.172 9.227 -13.609 1 86 121 ALA B O 1
ATOM 3877 N N . ASN B 1 122 ? -16.094 9.688 -15.75 1 75.94 122 ASN B N 1
ATOM 3878 C CA . ASN B 1 122 ? -17.469 10.141 -15.82 1 75.94 122 ASN B CA 1
ATOM 3879 C C . ASN B 1 122 ? -18.328 9.211 -16.672 1 75.94 122 ASN B C 1
ATOM 3881 O O . ASN B 1 122 ? -17.969 8.922 -17.828 1 75.94 122 ASN B O 1
ATOM 3885 N N . HIS B 1 123 ? -19.109 8.281 -15.969 1 64.5 123 HIS B N 1
ATOM 3886 C CA . HIS B 1 123 ? -19.938 7.332 -16.703 1 64.5 123 HIS B CA 1
ATOM 3887 C C . HIS B 1 123 ? -21.031 8.047 -17.484 1 64.5 123 HIS B C 1
ATOM 3889 O O . HIS B 1 123 ? -21.859 8.75 -16.906 1 64.5 123 HIS B O 1
ATOM 3895 N N . LEU B 1 124 ? -20.781 8.109 -18.781 1 57.06 124 LEU B N 1
ATOM 3896 C CA . LEU B 1 124 ? -21.906 8.547 -19.594 1 57.06 124 LEU B CA 1
ATOM 3897 C C . LEU B 1 124 ? -22.781 7.359 -19.984 1 57.06 124 LEU B C 1
ATOM 3899 O O . LEU B 1 124 ? -22.297 6.242 -20.141 1 57.06 124 LEU B O 1
ATOM 3903 N N . SER B 1 125 ? -23.984 7.141 -19.516 1 53.38 125 SER B N 1
ATOM 3904 C CA . SER B 1 125 ? -25.062 6.16 -19.672 1 53.38 125 SER B CA 1
ATOM 3905 C C . SER B 1 125 ? -24.844 5.293 -20.906 1 53.38 125 SER B C 1
ATOM 3907 O O . SER B 1 125 ? -25.297 4.148 -20.953 1 53.38 125 SER B O 1
ATOM 3909 N N . LEU B 1 126 ? -24.469 5.836 -22.047 1 50.84 126 LEU B N 1
ATOM 3910 C CA . LEU B 1 126 ? -24.938 5.172 -23.266 1 50.84 126 LEU B CA 1
ATOM 3911 C C . LEU B 1 126 ? -23.938 4.113 -23.719 1 50.84 126 LEU B C 1
ATOM 3913 O O . LEU B 1 126 ? -24.234 3.32 -24.625 1 50.84 126 LEU B O 1
ATOM 3917 N N . MET B 1 127 ? -22.656 4.129 -23.203 1 57.66 127 MET B N 1
ATOM 3918 C CA . MET B 1 127 ? -21.734 3.26 -23.922 1 57.66 127 MET B CA 1
ATOM 3919 C C . MET B 1 127 ? -21 2.316 -22.969 1 57.66 127 MET B C 1
ATOM 3921 O O . MET B 1 127 ? -20.984 2.549 -21.766 1 57.66 127 MET B O 1
ATOM 3925 N N . ASP B 1 128 ? -20.609 1.044 -23.5 1 73.81 128 ASP B N 1
ATOM 3926 C CA . ASP B 1 128 ? -19.812 0.01 -22.844 1 73.81 128 ASP B CA 1
ATOM 3927 C C . ASP B 1 128 ? -18.453 0.558 -22.406 1 73.81 128 ASP B C 1
ATOM 3929 O O . ASP B 1 128 ? -17.656 -0.164 -21.828 1 73.81 128 ASP B O 1
ATOM 3933 N N . THR B 1 129 ? -18.297 1.841 -22.672 1 82.25 129 THR B N 1
ATOM 3934 C CA . THR B 1 129 ? -17 2.451 -22.375 1 82.25 129 THR B CA 1
ATOM 3935 C C . THR B 1 129 ? -17.188 3.705 -21.516 1 82.25 129 THR B C 1
ATOM 3937 O O . THR B 1 129 ? -18.281 4.277 -21.484 1 82.25 129 THR B O 1
ATOM 3940 N N . VAL B 1 130 ? -16.219 4.031 -20.719 1 84.81 130 VAL B N 1
ATOM 3941 C CA . VAL B 1 130 ? -16.219 5.242 -19.906 1 84.81 130 VAL B CA 1
ATOM 3942 C C . VAL B 1 130 ? -15.078 6.16 -20.344 1 84.81 130 VAL B C 1
ATOM 3944 O O . VAL B 1 130 ? -14.047 5.691 -20.828 1 84.81 130 VAL B O 1
ATOM 3947 N N . LEU B 1 131 ? -15.398 7.43 -20.25 1 86.44 131 LEU B N 1
ATOM 3948 C CA . LEU B 1 131 ? -14.359 8.414 -20.516 1 86.44 131 LEU B CA 1
ATOM 3949 C C . LEU B 1 131 ? -13.641 8.812 -19.234 1 86.44 131 LEU B C 1
ATOM 3951 O O . LEU B 1 131 ? -14.273 9.219 -18.266 1 86.44 131 LEU B O 1
ATOM 3955 N N . VAL B 1 132 ? -12.312 8.641 -19.266 1 88.56 132 VAL B N 1
ATOM 3956 C CA . VAL B 1 132 ? -11.5 8.914 -18.078 1 88.56 132 VAL B CA 1
ATOM 3957 C C . VAL B 1 132 ? -10.664 10.172 -18.312 1 88.56 132 VAL B C 1
ATOM 3959 O O . VAL B 1 132 ? -9.828 10.211 -19.219 1 88.56 132 VAL B O 1
ATOM 3962 N N . LYS B 1 133 ? -10.938 11.188 -17.547 1 87.44 133 LYS B N 1
ATOM 3963 C CA . LYS B 1 133 ? -10.07 12.359 -17.516 1 87.44 133 LYS B CA 1
ATOM 3964 C C . LYS B 1 133 ? -8.82 12.102 -16.672 1 87.44 133 LYS B C 1
ATOM 3966 O O . LYS B 1 133 ? -8.906 11.914 -15.461 1 87.44 133 LYS B O 1
ATOM 3971 N N . LEU B 1 134 ? -7.707 12.164 -17.312 1 88.06 134 LEU B N 1
ATOM 3972 C CA . LEU B 1 134 ? -6.461 11.773 -16.656 1 88.06 134 LEU B CA 1
ATOM 3973 C C . LEU B 1 134 ? -6.039 12.812 -15.625 1 88.06 134 LEU B C 1
ATOM 3975 O O . LEU B 1 134 ? -6.285 14.008 -15.805 1 88.06 134 LEU B O 1
ATOM 3979 N N . LEU B 1 135 ? -5.43 12.297 -14.602 1 82.81 135 LEU B N 1
ATOM 3980 C CA . LEU B 1 135 ? -4.906 13.156 -13.539 1 82.81 135 LEU B CA 1
ATOM 3981 C C . LEU B 1 135 ? -3.381 13.148 -13.547 1 82.81 135 LEU B C 1
ATOM 3983 O O . LEU B 1 135 ? -2.75 13.961 -12.859 1 82.81 135 LEU B O 1
ATOM 3987 N N . ASP B 1 136 ? -2.863 12.148 -14.25 1 76.81 136 ASP B N 1
ATOM 3988 C CA . ASP B 1 136 ? -1.414 11.977 -14.266 1 76.81 136 ASP B CA 1
ATOM 3989 C C . ASP B 1 136 ? -0.898 11.758 -15.688 1 76.81 136 ASP B C 1
ATOM 3991 O O . ASP B 1 136 ? -1.686 11.648 -16.625 1 76.81 136 ASP B O 1
ATOM 3995 N N . ASP B 1 137 ? 0.434 11.68 -15.742 1 73.88 137 ASP B N 1
ATOM 3996 C CA . ASP B 1 137 ? 1.109 11.477 -17.016 1 73.88 137 ASP B CA 1
ATOM 3997 C C . ASP B 1 137 ? 0.711 10.148 -17.656 1 73.88 137 ASP B C 1
ATOM 3999 O O . ASP B 1 137 ? 0.931 9.086 -17.062 1 73.88 137 ASP B O 1
ATOM 4003 N N . PRO B 1 138 ? 0.203 10.25 -18.828 1 76.44 138 PRO B N 1
ATOM 4004 C CA . PRO B 1 138 ? -0.242 9.023 -19.5 1 76.44 138 PRO B CA 1
ATOM 4005 C C . PRO B 1 138 ? 0.911 8.078 -19.812 1 76.44 138 PRO B C 1
ATOM 4007 O O . PRO B 1 138 ? 0.699 6.871 -19.969 1 76.44 138 PRO B O 1
ATOM 4010 N N . LYS B 1 139 ? 2.107 8.586 -19.938 1 76.25 139 LYS B N 1
ATOM 4011 C CA . LYS B 1 139 ? 3.242 7.746 -20.312 1 76.25 139 LYS B CA 1
ATOM 4012 C C . LYS B 1 139 ? 3.465 6.633 -19.297 1 76.25 139 LYS B C 1
ATOM 4014 O O . LYS B 1 139 ? 3.871 5.527 -19.656 1 76.25 139 LYS B O 1
ATOM 4019 N N . LYS B 1 140 ? 3.107 6.871 -18.156 1 81.44 140 LYS B N 1
ATOM 4020 C CA . LYS B 1 140 ? 3.324 5.898 -17.094 1 81.44 140 LYS B CA 1
ATOM 4021 C C . LYS B 1 140 ? 2.25 4.812 -17.109 1 81.44 140 LYS B C 1
ATOM 4023 O O . LYS B 1 140 ? 2.463 3.713 -16.594 1 81.44 140 LYS B O 1
ATOM 4028 N N . LEU B 1 141 ? 1.188 5.117 -17.75 1 86.81 141 LEU B N 1
ATOM 4029 C CA . LEU B 1 141 ? 0.054 4.203 -17.75 1 86.81 141 LEU B CA 1
ATOM 4030 C C . LEU B 1 141 ? 0.337 2.986 -18.625 1 86.81 141 LEU B C 1
ATOM 4032 O O . LEU B 1 141 ? -0.155 1.889 -18.344 1 86.81 141 LEU B O 1
ATOM 4036 N N . TYR B 1 142 ? 1.262 3.145 -19.625 1 86.62 142 TYR B N 1
ATOM 4037 C CA . TYR B 1 142 ? 1.566 2.072 -20.562 1 86.62 142 TYR B CA 1
ATOM 4038 C C . TYR B 1 142 ? 2.439 1.007 -19.922 1 86.62 142 TYR B C 1
ATOM 4040 O O . TYR B 1 142 ? 2.6 -0.09 -20.453 1 86.62 142 TYR B O 1
ATOM 4048 N N . ASN B 1 143 ? 2.967 1.303 -18.812 1 90.56 143 ASN B N 1
ATOM 4049 C CA . ASN B 1 143 ? 3.863 0.383 -18.109 1 90.56 143 ASN B CA 1
ATOM 4050 C C . ASN B 1 143 ? 3.189 -0.251 -16.906 1 90.56 143 ASN B C 1
ATOM 4052 O O . ASN B 1 143 ? 3.859 -0.623 -15.938 1 90.56 143 ASN B O 1
ATOM 4056 N N . THR B 1 144 ? 1.877 -0.431 -17.016 1 93.06 144 THR B N 1
ATOM 4057 C CA . THR B 1 144 ? 1.12 -0.931 -15.875 1 93.06 144 THR B CA 1
ATOM 4058 C C . THR B 1 144 ? 0.751 -2.398 -16.062 1 93.06 144 THR B C 1
ATOM 4060 O O . THR B 1 144 ? 0.196 -2.771 -17.109 1 93.06 144 THR B O 1
ATOM 4063 N N . ALA B 1 145 ? 1.148 -3.266 -15.18 1 95.44 145 ALA B N 1
ATOM 4064 C CA . ALA B 1 145 ? 0.668 -4.641 -15.078 1 95.44 145 ALA B CA 1
ATOM 4065 C C . ALA B 1 145 ? -0.368 -4.785 -13.969 1 95.44 145 ALA B C 1
ATOM 4067 O O . ALA B 1 145 ? -0.203 -4.227 -12.883 1 95.44 145 ALA B O 1
ATOM 4068 N N . VAL B 1 146 ? -1.476 -5.473 -14.203 1 95.69 146 VAL B N 1
ATOM 4069 C CA . VAL B 1 146 ? -2.541 -5.645 -13.227 1 95.69 146 VAL B CA 1
ATOM 4070 C C . VAL B 1 146 ? -2.621 -7.109 -12.805 1 95.69 146 VAL B C 1
ATOM 4072 O O . VAL B 1 146 ? -2.695 -8 -13.648 1 95.69 146 VAL B O 1
ATOM 4075 N N . LEU B 1 147 ? -2.625 -7.305 -11.5 1 96.12 147 LEU B N 1
ATOM 4076 C CA . LEU B 1 147 ? -2.699 -8.633 -10.906 1 96.12 147 LEU B CA 1
ATOM 4077 C C . LEU B 1 147 ? -3.916 -8.758 -10 1 96.12 147 LEU B C 1
ATOM 4079 O O . LEU B 1 147 ? -4.316 -7.789 -9.352 1 96.12 147 LEU B O 1
ATOM 4083 N N . ALA B 1 148 ? -4.52 -9.922 -9.977 1 94.44 148 ALA B N 1
ATOM 4084 C CA . ALA B 1 148 ? -5.539 -10.281 -8.992 1 94.44 148 ALA B CA 1
ATOM 4085 C C . ALA B 1 148 ? -5.148 -11.555 -8.242 1 94.44 148 ALA B C 1
ATOM 4087 O O . ALA B 1 148 ? -4.711 -12.531 -8.852 1 94.44 148 ALA B O 1
ATOM 4088 N N . GLY B 1 149 ? -5.199 -11.516 -6.961 1 93.38 149 GLY B N 1
ATOM 4089 C CA . GLY B 1 149 ? -4.883 -12.695 -6.168 1 93.38 149 GLY B CA 1
ATOM 4090 C C . GLY B 1 149 ? -4.98 -12.445 -4.672 1 93.38 149 GLY B C 1
ATOM 4091 O O . GLY B 1 149 ? -5.324 -11.344 -4.238 1 93.38 149 GLY B O 1
ATOM 4092 N N . CYS B 1 150 ? -4.68 -13.453 -3.898 1 90.12 150 CYS B N 1
ATOM 4093 C CA . CYS B 1 150 ? -4.953 -13.352 -2.469 1 90.12 150 CYS B CA 1
ATOM 4094 C C . CYS B 1 150 ? -3.664 -13.469 -1.661 1 90.12 150 CYS B C 1
ATOM 4096 O O . CYS B 1 150 ? -3.668 -13.258 -0.447 1 90.12 150 CYS B O 1
ATOM 4098 N N . SER B 1 151 ? -2.58 -13.828 -2.277 1 89.62 151 SER B N 1
ATOM 4099 C CA . SER B 1 151 ? -1.349 -14.078 -1.536 1 89.62 151 SER B CA 1
ATOM 4100 C C . SER B 1 151 ? -0.619 -12.781 -1.217 1 89.62 151 SER B C 1
ATOM 4102 O O . SER B 1 151 ? -0.437 -11.93 -2.094 1 89.62 151 SER B O 1
ATOM 4104 N N . PRO B 1 152 ? -0.119 -12.648 -0.017 1 86.38 152 PRO B N 1
ATOM 4105 C CA . PRO B 1 152 ? 0.721 -11.492 0.303 1 86.38 152 PRO B CA 1
ATOM 4106 C C . PRO B 1 152 ? 2.021 -11.469 -0.498 1 86.38 152 PRO B C 1
ATOM 4108 O O . PRO B 1 152 ? 2.6 -10.398 -0.709 1 86.38 152 PRO B O 1
ATOM 4111 N N . ALA B 1 153 ? 2.461 -12.594 -0.947 1 89.62 153 ALA B N 1
ATOM 4112 C CA . ALA B 1 153 ? 3.689 -12.688 -1.732 1 89.62 153 ALA B CA 1
ATOM 4113 C C . ALA B 1 153 ? 3.576 -11.891 -3.027 1 89.62 153 ALA B C 1
ATOM 4115 O O . ALA B 1 153 ? 4.586 -11.453 -3.584 1 89.62 153 ALA B O 1
ATOM 4116 N N . LEU B 1 154 ? 2.365 -11.711 -3.506 1 92.81 154 LEU B N 1
ATOM 4117 C CA . LEU B 1 154 ? 2.164 -10.969 -4.746 1 92.81 154 LEU B CA 1
ATOM 4118 C C . LEU B 1 154 ? 2.582 -9.508 -4.574 1 92.81 154 LEU B C 1
ATOM 4120 O O . LEU B 1 154 ? 3.209 -8.93 -5.465 1 92.81 154 LEU B O 1
ATOM 4124 N N . SER B 1 155 ? 2.225 -8.977 -3.441 1 90.38 155 SER B N 1
ATOM 4125 C CA . SER B 1 155 ? 2.609 -7.594 -3.201 1 90.38 155 SER B CA 1
ATOM 4126 C C . SER B 1 155 ? 4.117 -7.461 -3.027 1 90.38 155 SER B C 1
ATOM 4128 O O . SER B 1 155 ? 4.723 -6.496 -3.506 1 90.38 155 SER B O 1
ATOM 4130 N N . LEU B 1 156 ? 4.742 -8.391 -2.324 1 89.38 156 LEU B N 1
ATOM 4131 C CA . LEU B 1 156 ? 6.191 -8.375 -2.172 1 89.38 156 LEU B CA 1
ATOM 4132 C C . LEU B 1 156 ? 6.883 -8.438 -3.529 1 89.38 156 LEU B C 1
ATOM 4134 O O . LEU B 1 156 ? 7.801 -7.664 -3.799 1 89.38 156 LEU B O 1
ATOM 4138 N N . TRP B 1 157 ? 6.367 -9.328 -4.336 1 92.06 157 TRP B N 1
ATOM 4139 C CA . TRP B 1 157 ? 6.898 -9.477 -5.688 1 92.06 157 TRP B CA 1
ATOM 4140 C C . TRP B 1 157 ? 6.703 -8.203 -6.492 1 92.06 157 TRP B C 1
ATOM 4142 O O . TRP B 1 157 ? 7.645 -7.707 -7.121 1 92.06 157 TRP B O 1
ATOM 4152 N N . ALA B 1 158 ? 5.535 -7.637 -6.449 1 91.94 158 ALA B N 1
ATOM 4153 C CA . ALA B 1 158 ? 5.199 -6.426 -7.195 1 91.94 158 ALA B CA 1
ATOM 4154 C C . ALA B 1 158 ? 6.125 -5.273 -6.812 1 91.94 158 ALA B C 1
ATOM 4156 O O . ALA B 1 158 ? 6.695 -4.613 -7.684 1 91.94 158 ALA B O 1
ATOM 4157 N N . ARG B 1 159 ? 6.32 -5.082 -5.547 1 88.12 159 ARG B N 1
ATOM 4158 C CA . ARG B 1 159 ? 7.133 -3.963 -5.078 1 88.12 159 ARG B CA 1
ATOM 4159 C C . ARG B 1 159 ? 8.609 -4.191 -5.383 1 88.12 159 ARG B C 1
ATOM 4161 O O . ARG B 1 159 ? 9.32 -3.258 -5.758 1 88.12 159 ARG B O 1
ATOM 4168 N N . ALA B 1 160 ? 9.031 -5.391 -5.195 1 84.88 160 ALA B N 1
ATOM 4169 C CA . ALA B 1 160 ? 10.414 -5.711 -5.559 1 84.88 160 ALA B CA 1
ATOM 4170 C C . ALA B 1 160 ? 10.656 -5.469 -7.047 1 84.88 160 ALA B C 1
ATOM 4172 O O . ALA B 1 160 ? 11.695 -4.926 -7.434 1 84.88 160 ALA B O 1
ATOM 4173 N N . ALA B 1 161 ? 9.703 -5.867 -7.836 1 88.38 161 ALA B N 1
ATOM 4174 C CA . ALA B 1 161 ? 9.82 -5.688 -9.281 1 88.38 161 ALA B CA 1
ATOM 4175 C C . ALA B 1 161 ? 9.883 -4.207 -9.641 1 88.38 161 ALA B C 1
ATOM 4177 O O . ALA B 1 161 ? 10.672 -3.809 -10.508 1 88.38 161 ALA B O 1
ATOM 4178 N N . GLU B 1 162 ? 9.086 -3.395 -8.961 1 87.19 162 GLU B N 1
ATOM 4179 C CA . GLU B 1 162 ? 9.062 -1.958 -9.227 1 87.19 162 GLU B CA 1
ATOM 4180 C C . GLU B 1 162 ? 10.383 -1.308 -8.82 1 87.19 162 GLU B C 1
ATOM 4182 O O . GLU B 1 162 ? 10.781 -0.29 -9.391 1 87.19 162 GLU B O 1
ATOM 4187 N N . ARG B 1 163 ? 11 -1.891 -7.867 1 79.44 163 ARG B N 1
ATOM 4188 C CA . ARG B 1 163 ? 12.312 -1.383 -7.469 1 79.44 163 ARG B CA 1
ATOM 4189 C C . ARG B 1 163 ? 13.359 -1.672 -8.539 1 79.44 163 ARG B C 1
ATOM 4191 O O . ARG B 1 163 ? 14.258 -0.862 -8.773 1 79.44 163 ARG B O 1
ATOM 4198 N N . TRP B 1 164 ? 13.25 -2.758 -9.102 1 77 164 TRP B N 1
ATOM 4199 C CA . TRP B 1 164 ? 14.18 -3.164 -10.156 1 77 164 TRP B CA 1
ATOM 4200 C C . TRP B 1 164 ? 13.898 -2.418 -11.453 1 77 164 TRP B C 1
ATOM 4202 O O . TRP B 1 164 ? 14.82 -2.055 -12.18 1 77 164 TRP B O 1
ATOM 4212 N N . HIS B 1 165 ? 12.641 -2.311 -11.75 1 82.44 165 HIS B N 1
ATOM 4213 C CA . HIS B 1 165 ? 12.164 -1.54 -12.891 1 82.44 165 HIS B CA 1
ATOM 4214 C C . HIS B 1 165 ? 11.359 -0.323 -12.445 1 82.44 165 HIS B C 1
ATOM 4216 O O . HIS B 1 165 ? 10.133 -0.387 -12.344 1 82.44 165 HIS B O 1
ATOM 4222 N N . PRO B 1 166 ? 11.992 0.816 -12.344 1 79.06 166 PRO B N 1
ATOM 4223 C CA . PRO B 1 166 ? 11.312 1.982 -11.766 1 79.06 166 PRO B CA 1
ATOM 4224 C C . PRO B 1 166 ? 10.156 2.475 -12.633 1 79.06 166 PRO B C 1
ATOM 4226 O O . PRO B 1 166 ? 9.266 3.178 -12.133 1 79.06 166 PRO B O 1
ATOM 4229 N N . GLU B 1 167 ? 10.156 2.133 -13.891 1 82.81 167 GLU B N 1
ATOM 4230 C CA . GLU B 1 167 ? 9.07 2.584 -14.758 1 82.81 167 GLU B CA 1
ATOM 4231 C C . GLU B 1 167 ? 7.871 1.645 -14.68 1 82.81 167 GLU B C 1
ATOM 4233 O O . GLU B 1 167 ? 6.773 1.989 -15.125 1 82.81 167 GLU B O 1
ATOM 4238 N N . LEU B 1 168 ? 8.133 0.471 -14.156 1 89.06 168 LEU B N 1
ATOM 4239 C CA . LEU B 1 168 ? 7.07 -0.519 -14.039 1 89.06 168 LEU B CA 1
ATOM 4240 C C . LEU B 1 168 ? 6.094 -0.136 -12.93 1 89.06 168 LEU B C 1
ATOM 4242 O O . LEU B 1 168 ? 6.508 0.294 -11.852 1 89.06 168 LEU B O 1
ATOM 4246 N N . ARG B 1 169 ? 4.816 -0.225 -13.312 1 91 169 ARG B N 1
ATOM 4247 C CA . ARG B 1 169 ? 3.744 -0.055 -12.336 1 91 169 ARG B CA 1
ATOM 4248 C C . ARG B 1 169 ? 2.928 -1.335 -12.188 1 91 169 ARG B C 1
ATOM 4250 O O . ARG B 1 169 ? 2.488 -1.914 -13.188 1 91 169 ARG B O 1
ATOM 4257 N N . VAL B 1 170 ? 2.787 -1.77 -10.953 1 93.31 170 VAL B N 1
ATOM 4258 C CA . VAL B 1 170 ? 2 -2.979 -10.727 1 93.31 170 VAL B CA 1
ATOM 4259 C C . VAL B 1 170 ? 0.792 -2.654 -9.852 1 93.31 170 VAL B C 1
ATOM 4261 O O . VAL B 1 170 ? 0.942 -2.146 -8.742 1 93.31 170 VAL B O 1
ATOM 4264 N N . HIS B 1 171 ? -0.392 -2.85 -10.383 1 92.06 171 HIS B N 1
ATOM 4265 C CA . HIS B 1 171 ? -1.629 -2.709 -9.625 1 92.06 171 HIS B CA 1
ATOM 4266 C C . HIS B 1 171 ? -2.158 -4.066 -9.172 1 92.06 171 HIS B C 1
ATOM 4268 O O . HIS B 1 171 ? -2.498 -4.91 -10.008 1 92.06 171 HIS B O 1
ATOM 4274 N N . LEU B 1 172 ? -2.17 -4.215 -7.922 1 91.81 172 LEU B N 1
ATOM 4275 C CA . LEU B 1 172 ? -2.619 -5.477 -7.34 1 91.81 172 LEU B CA 1
ATOM 4276 C C . LEU B 1 172 ? -4.004 -5.32 -6.715 1 91.81 172 LEU B C 1
ATOM 4278 O O . LEU B 1 172 ? -4.246 -4.379 -5.961 1 91.81 172 LEU B O 1
ATOM 4282 N N . THR B 1 173 ? -4.918 -6.184 -7.102 1 87.81 173 THR B N 1
ATOM 4283 C CA . THR B 1 173 ? -6.23 -6.246 -6.473 1 87.81 173 THR B CA 1
ATOM 4284 C C . THR B 1 173 ? -6.434 -7.582 -5.766 1 87.81 173 THR B C 1
ATOM 4286 O O . THR B 1 173 ? -6.012 -8.625 -6.27 1 87.81 173 THR B O 1
ATOM 4289 N N . PHE B 1 174 ? -7.02 -7.457 -4.676 1 85.56 174 PHE B N 1
ATOM 4290 C CA . PHE B 1 174 ? -7.328 -8.68 -3.945 1 85.56 174 PHE B CA 1
ATOM 4291 C C . PHE B 1 174 ? -8.469 -9.438 -4.617 1 85.56 174 PHE B C 1
ATOM 4293 O O . PHE B 1 174 ? -9.5 -8.844 -4.957 1 85.56 174 PHE B O 1
ATOM 4300 N N . ALA B 1 175 ? -8.281 -10.742 -4.699 1 89.81 175 ALA B N 1
ATOM 4301 C CA . ALA B 1 175 ? -9.32 -11.664 -5.156 1 89.81 175 ALA B CA 1
ATOM 4302 C C . ALA B 1 175 ? -9 -13.094 -4.754 1 89.81 175 ALA B C 1
ATOM 4304 O O . ALA B 1 175 ? -7.836 -13.5 -4.746 1 89.81 175 ALA B O 1
ATOM 4305 N N . ASN B 1 176 ? -10.062 -13.781 -4.367 1 91 176 ASN B N 1
ATOM 4306 C CA . ASN B 1 176 ? -9.828 -15.211 -4.176 1 91 176 ASN B CA 1
ATOM 4307 C C . ASN B 1 176 ? -9.484 -15.898 -5.492 1 91 176 ASN B C 1
ATOM 4309 O O . ASN B 1 176 ? -9.562 -15.289 -6.559 1 91 176 ASN B O 1
ATOM 4313 N N . SER B 1 177 ? -9.156 -17.172 -5.457 1 94 177 SER B N 1
ATOM 4314 C CA . SER B 1 177 ? -8.602 -17.875 -6.602 1 94 177 SER B CA 1
ATOM 4315 C C . SER B 1 177 ? -9.578 -17.906 -7.77 1 94 177 SER B C 1
ATOM 4317 O O . SER B 1 177 ? -9.219 -17.531 -8.891 1 94 177 SER B O 1
ATOM 4319 N N . MET B 1 178 ? -10.805 -18.266 -7.508 1 93.38 178 MET B N 1
ATOM 4320 C CA . MET B 1 178 ? -11.781 -18.375 -8.578 1 93.38 178 MET B CA 1
ATOM 4321 C C . MET B 1 178 ? -12.141 -17.016 -9.148 1 93.38 178 MET B C 1
ATOM 4323 O O . MET B 1 178 ? -12.25 -16.844 -10.367 1 93.38 178 MET B O 1
ATOM 4327 N N . THR B 1 179 ? -12.297 -16.062 -8.312 1 93 179 THR B N 1
ATOM 4328 C CA . THR B 1 179 ? -12.586 -14.703 -8.758 1 93 179 THR B CA 1
ATOM 4329 C C . THR B 1 179 ? -11.438 -14.156 -9.594 1 93 179 THR B C 1
ATOM 4331 O O . THR B 1 179 ? -11.664 -13.508 -10.617 1 93 179 THR B O 1
ATOM 4334 N N . ALA B 1 180 ? -10.234 -14.398 -9.141 1 95.56 180 ALA B N 1
ATOM 4335 C CA . ALA B 1 180 ? -9.07 -13.953 -9.898 1 95.56 180 ALA B CA 1
ATOM 4336 C C . ALA B 1 180 ? -9.062 -14.555 -11.305 1 95.56 180 ALA B C 1
ATOM 4338 O O . ALA B 1 180 ? -8.836 -13.852 -12.289 1 95.56 180 ALA B O 1
ATOM 4339 N N . LEU B 1 181 ? -9.344 -15.805 -11.352 1 96.44 181 LEU B N 1
ATOM 4340 C CA . LEU B 1 181 ? -9.367 -16.5 -12.633 1 96.44 181 LEU B CA 1
ATOM 4341 C C . LEU B 1 181 ? -10.469 -15.961 -13.531 1 96.44 181 LEU B C 1
ATOM 4343 O O . LEU B 1 181 ? -10.266 -15.781 -14.734 1 96.44 181 LEU B O 1
ATOM 4347 N N . GLU B 1 182 ? -11.617 -15.719 -13.016 1 95.69 182 GLU B N 1
ATOM 4348 C CA . GLU B 1 182 ? -12.734 -15.172 -13.773 1 95.69 182 GLU B CA 1
ATOM 4349 C C . GLU B 1 182 ? -12.406 -13.781 -14.312 1 95.69 182 GLU B C 1
ATOM 4351 O O . GLU B 1 182 ? -12.781 -13.438 -15.438 1 95.69 182 GLU B O 1
ATOM 4356 N N . ARG B 1 183 ? -11.773 -13 -13.5 1 94.69 183 ARG B N 1
ATOM 4357 C CA . ARG B 1 183 ? -11.359 -11.672 -13.938 1 94.69 183 ARG B CA 1
ATOM 4358 C C . ARG B 1 183 ? -10.367 -11.758 -15.094 1 94.69 183 ARG B C 1
ATOM 4360 O O . ARG B 1 183 ? -10.375 -10.922 -16 1 94.69 183 ARG B O 1
ATOM 4367 N N . LEU B 1 184 ? -9.469 -12.703 -15.039 1 96.69 184 LEU B N 1
ATOM 4368 C CA . LEU B 1 184 ? -8.562 -12.945 -16.156 1 96.69 184 LEU B CA 1
ATOM 4369 C C . LEU B 1 184 ? -9.328 -13.32 -17.422 1 96.69 184 LEU B C 1
ATOM 4371 O O . LEU B 1 184 ? -9.047 -12.797 -18.5 1 96.69 184 LEU B O 1
ATOM 4375 N N . TYR B 1 185 ? -10.312 -14.18 -17.234 1 96.12 185 TYR B N 1
ATOM 4376 C CA . TYR B 1 185 ? -11.133 -14.609 -18.359 1 96.12 185 TYR B CA 1
ATOM 4377 C C . TYR B 1 185 ? -11.82 -13.414 -19.016 1 96.12 185 TYR B C 1
ATOM 4379 O O . TYR B 1 185 ? -11.93 -13.359 -20.25 1 96.12 185 TYR B O 1
ATOM 4387 N N . ARG B 1 186 ? -12.281 -12.477 -18.234 1 93.12 186 ARG B N 1
ATOM 4388 C CA . ARG B 1 186 ? -13.008 -11.312 -18.734 1 93.12 186 ARG B CA 1
ATOM 4389 C C . ARG B 1 186 ? -12.055 -10.258 -19.281 1 93.12 186 ARG B C 1
ATOM 4391 O O . ARG B 1 186 ? -12.484 -9.203 -19.75 1 93.12 186 ARG B O 1
ATOM 4398 N N . GLY B 1 187 ? -10.758 -10.492 -19.141 1 92.81 187 GLY B N 1
ATOM 4399 C CA . GLY B 1 187 ? -9.773 -9.57 -19.688 1 92.81 187 GLY B CA 1
ATOM 4400 C C . GLY B 1 187 ? -9.539 -8.359 -18.797 1 92.81 187 GLY B C 1
ATOM 4401 O O . GLY B 1 187 ? -9.125 -7.301 -19.281 1 92.81 187 GLY B O 1
ATOM 4402 N N . GLU B 1 188 ? -9.781 -8.445 -17.531 1 92.62 188 GLU B N 1
ATOM 4403 C CA . GLU B 1 188 ? -9.672 -7.324 -16.609 1 92.62 188 GLU B CA 1
ATOM 4404 C C . GLU B 1 188 ? -8.258 -7.234 -16.016 1 92.62 188 GLU B C 1
ATOM 4406 O O . GLU B 1 188 ? -7.832 -6.164 -15.578 1 92.62 188 GLU B O 1
ATOM 4411 N N . VAL B 1 189 ? -7.621 -8.359 -15.945 1 96.25 189 VAL B N 1
ATOM 4412 C CA . VAL B 1 189 ? -6.297 -8.398 -15.336 1 96.25 189 VAL B CA 1
ATOM 4413 C C . VAL B 1 189 ? -5.324 -9.148 -16.234 1 96.25 189 VAL B C 1
ATOM 4415 O O . VAL B 1 189 ? -5.746 -9.906 -17.109 1 96.25 189 VAL B O 1
ATOM 4418 N N . HIS B 1 190 ? -4.008 -8.906 -16.047 1 97.25 190 HIS B N 1
ATOM 4419 C CA . HIS B 1 190 ? -2.975 -9.602 -16.812 1 97.25 190 HIS B CA 1
ATOM 4420 C C . HIS B 1 190 ? -2.678 -10.977 -16.203 1 97.25 190 HIS B C 1
ATOM 4422 O O . HIS B 1 190 ? -2.371 -11.922 -16.938 1 97.25 190 HIS B O 1
ATOM 4428 N N . ILE B 1 191 ? -2.711 -11.023 -14.875 1 97.81 191 ILE B N 1
ATOM 4429 C CA . ILE B 1 191 ? -2.246 -12.203 -14.156 1 97.81 191 ILE B CA 1
ATOM 4430 C C . ILE B 1 191 ? -3.229 -12.539 -13.031 1 97.81 191 ILE B C 1
ATOM 4432 O O . ILE B 1 191 ? -3.668 -11.656 -12.297 1 97.81 191 ILE B O 1
ATOM 4436 N N . ALA B 1 192 ? -3.574 -13.781 -12.914 1 97.81 192 ALA B N 1
ATOM 4437 C CA . ALA B 1 192 ? -4.41 -14.297 -11.828 1 97.81 192 ALA B CA 1
ATOM 4438 C C . ALA B 1 192 ? -3.629 -15.258 -10.938 1 97.81 192 ALA B C 1
ATOM 4440 O O . ALA B 1 192 ? -3.047 -16.234 -11.422 1 97.81 192 ALA B O 1
ATOM 4441 N N . GLY B 1 193 ? -3.588 -14.984 -9.664 1 96.94 193 GLY B N 1
ATOM 4442 C CA . GLY B 1 193 ? -3.01 -15.906 -8.703 1 96.94 193 GLY B CA 1
ATOM 4443 C C . GLY B 1 193 ? -4.02 -16.891 -8.141 1 96.94 193 GLY B C 1
ATOM 4444 O O . GLY B 1 193 ? -5.16 -16.531 -7.855 1 96.94 193 GLY B O 1
ATOM 4445 N N . MET B 1 194 ? -3.535 -18.125 -7.996 1 95.31 194 MET B N 1
ATOM 4446 C CA . MET B 1 194 ? -4.48 -19.125 -7.484 1 95.31 194 MET B CA 1
ATOM 4447 C C . MET B 1 194 ? -3.752 -20.266 -6.793 1 95.31 194 MET B C 1
ATOM 4449 O O . MET B 1 194 ? -2.566 -20.484 -7.043 1 95.31 194 MET B O 1
ATOM 4453 N N . HIS B 1 195 ? -4.477 -20.953 -5.902 1 95.06 195 HIS B N 1
ATOM 4454 C CA . HIS B 1 195 ? -3.973 -22.109 -5.176 1 95.06 195 HIS B CA 1
ATOM 4455 C C . HIS B 1 195 ? -5.09 -23.109 -4.891 1 95.06 195 HIS B C 1
ATOM 4457 O O . HIS B 1 195 ? -5.289 -23.516 -3.74 1 95.06 195 HIS B O 1
ATOM 4463 N N . LEU B 1 196 ? -5.691 -23.609 -5.898 1 92.69 196 LEU B N 1
ATOM 4464 C CA . LEU B 1 196 ? -6.773 -24.578 -5.766 1 92.69 196 LEU B CA 1
ATOM 4465 C C . LEU B 1 196 ? -6.262 -26 -5.98 1 92.69 196 LEU B C 1
ATOM 4467 O O . LEU B 1 196 ? -5.258 -26.203 -6.664 1 92.69 196 LEU B O 1
ATOM 4471 N N . TYR B 1 197 ? -6.965 -26.922 -5.328 1 90.69 197 TYR B N 1
ATOM 4472 C CA . TYR B 1 197 ? -6.629 -28.328 -5.449 1 90.69 197 TYR B CA 1
ATOM 4473 C C . TYR B 1 197 ? -7.855 -29.156 -5.824 1 90.69 197 TYR B C 1
ATOM 4475 O O . TYR B 1 197 ? -8.922 -29 -5.23 1 90.69 197 TYR B O 1
ATOM 4483 N N . CYS B 1 198 ? -7.691 -30.016 -6.84 1 89.06 198 CYS B N 1
ATOM 4484 C CA . CYS B 1 198 ? -8.758 -30.922 -7.258 1 89.06 198 CYS B CA 1
ATOM 4485 C C . CYS B 1 198 ? -8.492 -32.344 -6.754 1 89.06 198 CYS B C 1
ATOM 4487 O O . CYS B 1 198 ? -7.613 -33.031 -7.273 1 89.06 198 CYS B O 1
ATOM 4489 N N . PRO B 1 199 ? -9.289 -32.781 -5.832 1 85.44 199 PRO B N 1
ATOM 4490 C CA . PRO B 1 199 ? -9.055 -34.125 -5.266 1 85.44 199 PRO B CA 1
ATOM 4491 C C . PRO B 1 199 ? -9.266 -35.219 -6.285 1 85.44 199 PRO B C 1
ATOM 4493 O O . PRO B 1 199 ? -8.617 -36.281 -6.199 1 85.44 199 PRO B O 1
ATOM 4496 N N . GLN B 1 200 ? -10.156 -35.031 -7.191 1 88.19 200 GLN B N 1
ATOM 4497 C CA . GLN B 1 200 ? -10.477 -36.062 -8.18 1 88.19 200 GLN B CA 1
ATOM 4498 C C . GLN B 1 200 ? -9.281 -36.344 -9.094 1 88.19 200 GLN B C 1
ATOM 4500 O O . GLN B 1 200 ? -8.953 -37.5 -9.367 1 88.19 200 GLN B O 1
ATOM 4505 N N . THR B 1 201 ? -8.586 -35.312 -9.555 1 90.75 201 THR B N 1
ATOM 4506 C CA . THR B 1 201 ? -7.473 -35.438 -10.492 1 90.75 201 THR B CA 1
ATOM 4507 C C . THR B 1 201 ? -6.137 -35.344 -9.758 1 90.75 201 THR B C 1
ATOM 4509 O O . THR B 1 201 ? -5.086 -35.656 -10.336 1 90.75 201 THR B O 1
ATOM 4512 N N . LYS B 1 202 ? -6.203 -34.969 -8.484 1 89.94 202 LYS B N 1
ATOM 4513 C CA . LYS B 1 202 ? -5.023 -34.781 -7.645 1 89.94 202 LYS B CA 1
ATOM 4514 C C . LYS B 1 202 ? -4.078 -33.75 -8.25 1 89.94 202 LYS B C 1
ATOM 4516 O O . LYS B 1 202 ? -2.859 -33.906 -8.219 1 89.94 202 LYS B O 1
ATOM 4521 N N . GLU B 1 203 ? -4.602 -32.812 -8.945 1 92.06 203 GLU B N 1
ATOM 4522 C CA . GLU B 1 203 ? -3.836 -31.734 -9.586 1 92.06 203 GLU B CA 1
ATOM 4523 C C . GLU B 1 203 ? -4.121 -30.391 -8.938 1 92.06 203 GLU B C 1
ATOM 4525 O O . GLU B 1 203 ? -5.203 -30.172 -8.391 1 92.06 203 GLU B O 1
ATOM 4530 N N . HIS B 1 204 ? -3.09 -29.609 -9.055 1 92.5 204 HIS B N 1
ATOM 4531 C CA . HIS B 1 204 ? -3.246 -28.234 -8.578 1 92.5 204 HIS B CA 1
ATOM 4532 C C . HIS B 1 204 ? -3.627 -27.297 -9.719 1 92.5 204 HIS B C 1
ATOM 4534 O O . HIS B 1 204 ? -3.043 -27.359 -10.805 1 92.5 204 HIS B O 1
ATOM 4540 N N . ASN B 1 205 ? -4.598 -26.469 -9.555 1 95.19 205 ASN B N 1
ATOM 4541 C CA . ASN B 1 205 ? -4.98 -25.266 -10.305 1 95.19 205 ASN B CA 1
ATOM 4542 C C . ASN B 1 205 ? -5.438 -25.625 -11.719 1 95.19 205 ASN B C 1
ATOM 4544 O O . ASN B 1 205 ? -6.469 -25.125 -12.18 1 95.19 205 ASN B O 1
ATOM 4548 N N . THR B 1 206 ? -4.816 -26.594 -12.43 1 95.19 206 THR B N 1
ATOM 4549 C CA . THR B 1 206 ? -4.969 -26.812 -13.867 1 95.19 206 THR B CA 1
ATOM 4550 C C . THR B 1 206 ? -6.414 -27.172 -14.203 1 95.19 206 THR B C 1
ATOM 4552 O O . THR B 1 206 ? -6.984 -26.656 -15.164 1 95.19 206 THR B O 1
ATOM 4555 N N . PRO B 1 207 ? -7.059 -28.094 -13.445 1 94.31 207 PRO B N 1
ATOM 4556 C CA . PRO B 1 207 ? -8.445 -28.422 -13.781 1 94.31 207 PRO B CA 1
ATOM 4557 C C . PRO B 1 207 ? -9.367 -27.219 -13.742 1 94.31 207 PRO B C 1
ATOM 4559 O O . PRO B 1 207 ? -10.289 -27.109 -14.555 1 94.31 207 PRO B O 1
ATOM 4562 N N . PHE B 1 208 ? -9.141 -26.344 -12.867 1 94.06 208 PHE B N 1
ATOM 4563 C CA . PHE B 1 208 ? -9.969 -25.141 -12.719 1 94.06 208 PHE B CA 1
ATOM 4564 C C . PHE B 1 208 ? -9.703 -24.156 -13.859 1 94.06 208 PHE B C 1
ATOM 4566 O O . PHE B 1 208 ? -10.633 -23.531 -14.367 1 94.06 208 PHE B O 1
ATOM 4573 N N . VAL B 1 209 ? -8.414 -24.047 -14.211 1 96.19 209 VAL B N 1
ATOM 4574 C CA . VAL B 1 209 ? -8.031 -23.172 -15.32 1 96.19 209 VAL B CA 1
ATOM 4575 C C . VAL B 1 209 ? -8.695 -23.672 -16.609 1 96.19 209 VAL B C 1
ATOM 4577 O O . VAL B 1 209 ? -9.266 -22.875 -17.359 1 96.19 209 VAL B O 1
ATOM 4580 N N . HIS B 1 210 ? -8.695 -24.984 -16.828 1 94.31 210 HIS B N 1
ATOM 4581 C CA . HIS B 1 210 ? -9.32 -25.578 -18 1 94.31 210 HIS B CA 1
ATOM 4582 C C . HIS B 1 210 ? -10.812 -25.297 -18.031 1 94.31 210 HIS B C 1
ATOM 4584 O O . HIS B 1 210 ? -11.375 -25.047 -19.109 1 94.31 210 HIS B O 1
ATOM 4590 N N . ARG B 1 211 ? -11.398 -25.344 -16.938 1 93.19 211 ARG B N 1
ATOM 4591 C CA . ARG B 1 211 ? -12.844 -25.156 -16.844 1 93.19 211 ARG B CA 1
ATOM 4592 C C . ARG B 1 211 ? -13.234 -23.719 -17.125 1 93.19 211 ARG B C 1
ATOM 4594 O O . ARG B 1 211 ? -14.188 -23.453 -17.859 1 93.19 211 ARG B O 1
ATOM 4601 N N . VAL B 1 212 ? -12.484 -22.797 -16.562 1 95.25 212 VAL B N 1
ATOM 4602 C CA . VAL B 1 212 ? -12.859 -21.391 -16.641 1 95.25 212 VAL B CA 1
ATOM 4603 C C . VAL B 1 212 ? -12.359 -20.797 -17.953 1 95.25 212 VAL B C 1
ATOM 4605 O O . VAL B 1 212 ? -13.07 -20.031 -18.609 1 95.25 212 VAL B O 1
ATOM 4608 N N . LEU B 1 213 ? -11.094 -21.156 -18.391 1 94.94 213 LEU B N 1
ATOM 4609 C CA . LEU B 1 213 ? -10.477 -20.594 -19.594 1 94.94 213 LEU B CA 1
ATOM 4610 C C . LEU B 1 213 ? -10.633 -21.531 -20.781 1 94.94 213 LEU B C 1
ATOM 4612 O O . LEU B 1 213 ? -9.688 -21.734 -21.547 1 94.94 213 LEU B O 1
ATOM 4616 N N . LYS B 1 214 ? -11.68 -22.156 -20.984 1 87.5 214 LYS B N 1
ATOM 4617 C CA . LYS B 1 214 ? -11.93 -23.219 -21.953 1 87.5 214 LYS B CA 1
ATOM 4618 C C . LYS B 1 214 ? -11.516 -22.797 -23.359 1 87.5 214 LYS B C 1
ATOM 4620 O O . LYS B 1 214 ? -10.969 -23.594 -24.109 1 87.5 214 LYS B O 1
ATOM 4625 N N . ASP B 1 215 ? -11.656 -21.578 -23.75 1 92.44 215 ASP B N 1
ATOM 4626 C CA . ASP B 1 215 ? -11.422 -21.125 -25.125 1 92.44 215 ASP B CA 1
ATOM 4627 C C . ASP B 1 215 ? -10.156 -20.266 -25.203 1 92.44 215 ASP B C 1
ATOM 4629 O O . ASP B 1 215 ? -9.93 -19.578 -26.203 1 92.44 215 ASP B O 1
ATOM 4633 N N . LYS B 1 216 ? -9.398 -20.266 -24.219 1 94.94 216 LYS B N 1
ATOM 4634 C CA . LYS B 1 216 ? -8.195 -19.438 -24.203 1 94.94 216 LYS B CA 1
ATOM 4635 C C . LYS B 1 216 ? -6.977 -20.266 -23.797 1 94.94 216 LYS B C 1
ATOM 4637 O O . LYS B 1 216 ? -7.078 -21.156 -22.953 1 94.94 216 LYS B O 1
ATOM 4642 N N . ALA B 1 217 ? -5.84 -19.906 -24.422 1 94.75 217 ALA B N 1
ATOM 4643 C CA . ALA B 1 217 ? -4.57 -20.531 -24.047 1 94.75 217 ALA B CA 1
ATOM 4644 C C . ALA B 1 217 ? -3.902 -19.781 -22.906 1 94.75 217 ALA B C 1
ATOM 4646 O O . ALA B 1 217 ? -3.93 -18.547 -22.875 1 94.75 217 ALA B O 1
ATOM 4647 N N . ALA B 1 218 ? -3.354 -20.562 -21.969 1 95.69 218 ALA B N 1
ATOM 4648 C CA . ALA B 1 218 ? -2.75 -19.938 -20.797 1 95.69 218 ALA B CA 1
ATOM 4649 C C . ALA B 1 218 ? -1.538 -20.734 -20.312 1 95.69 218 ALA B C 1
ATOM 4651 O O . ALA B 1 218 ? -1.359 -21.891 -20.688 1 95.69 218 ALA B O 1
ATOM 4652 N N . VAL B 1 219 ? -0.68 -20.078 -19.641 1 94.19 219 VAL B N 1
ATOM 4653 C CA . VAL B 1 219 ? 0.462 -20.703 -18.984 1 94.19 219 VAL B CA 1
ATOM 4654 C C . VAL B 1 219 ? 0.354 -20.516 -17.469 1 94.19 219 VAL B C 1
ATOM 4656 O O . VAL B 1 219 ? -0.172 -19.5 -17 1 94.19 219 VAL B O 1
ATOM 4659 N N . LEU B 1 220 ? 0.75 -21.516 -16.734 1 95.94 220 LEU B N 1
ATOM 4660 C CA . LEU B 1 220 ? 0.847 -21.438 -15.289 1 95.94 220 LEU B CA 1
ATOM 4661 C C . LEU B 1 220 ? 2.305 -21.375 -14.844 1 95.94 220 LEU B C 1
ATOM 4663 O O . LEU B 1 220 ? 3.104 -22.25 -15.188 1 95.94 220 LEU B O 1
ATOM 4667 N N . ILE B 1 221 ? 2.605 -20.297 -14.141 1 94.38 221 ILE B N 1
ATOM 4668 C CA . ILE B 1 221 ? 3.947 -20.078 -13.609 1 94.38 221 ILE B CA 1
ATOM 4669 C C . ILE B 1 221 ? 3.918 -20.156 -12.086 1 94.38 221 ILE B C 1
ATOM 4671 O O . ILE B 1 221 ? 3.082 -19.516 -11.438 1 94.38 221 ILE B O 1
ATOM 4675 N N . ASN B 1 222 ? 4.832 -20.891 -11.555 1 94.69 222 ASN B N 1
ATOM 4676 C CA . ASN B 1 222 ? 4.836 -21.109 -10.109 1 94.69 222 ASN B CA 1
ATOM 4677 C C . ASN B 1 222 ? 5.375 -19.891 -9.359 1 94.69 222 ASN B C 1
ATOM 4679 O O . ASN B 1 222 ? 6.418 -19.344 -9.727 1 94.69 222 ASN B O 1
ATOM 4683 N N . LEU B 1 223 ? 4.637 -19.391 -8.406 1 94.38 223 LEU B N 1
ATOM 4684 C CA . LEU B 1 223 ? 5.121 -18.359 -7.496 1 94.38 223 LEU B CA 1
ATOM 4685 C C . LEU B 1 223 ? 5.844 -18.984 -6.305 1 94.38 223 LEU B C 1
ATOM 4687 O O . LEU B 1 223 ? 6.879 -18.469 -5.867 1 94.38 223 LEU B O 1
ATOM 4691 N N . GLY B 1 224 ? 5.277 -20.062 -5.84 1 92.38 224 GLY B N 1
ATOM 4692 C CA . GLY B 1 224 ? 5.828 -20.812 -4.727 1 92.38 224 GLY B CA 1
ATOM 4693 C C . GLY B 1 224 ? 4.883 -21.875 -4.195 1 92.38 224 GLY B C 1
ATOM 4694 O O . GLY B 1 224 ? 3.717 -21.922 -4.594 1 92.38 224 GLY B O 1
ATOM 4695 N N . VAL B 1 225 ? 5.508 -22.734 -3.408 1 91.94 225 VAL B N 1
ATOM 4696 C CA . VAL B 1 225 ? 4.703 -23.703 -2.658 1 91.94 225 VAL B CA 1
ATOM 4697 C C . VAL B 1 225 ? 4.555 -23.219 -1.212 1 91.94 225 VAL B C 1
ATOM 4699 O O . VAL B 1 225 ? 5.547 -23.062 -0.501 1 91.94 225 VAL B O 1
ATOM 4702 N N . TRP B 1 226 ? 3.285 -22.938 -0.929 1 90.81 226 TRP B N 1
ATOM 4703 C CA . TRP B 1 226 ? 3.109 -22.422 0.427 1 90.81 226 TRP B CA 1
ATOM 4704 C C . TRP B 1 226 ? 2.346 -23.422 1.29 1 90.81 226 TRP B C 1
ATOM 4706 O O . TRP B 1 226 ? 1.867 -24.453 0.793 1 90.81 226 TRP B O 1
ATOM 4716 N N . GLU B 1 227 ? 2.393 -23.141 2.545 1 90.75 227 GLU B N 1
ATOM 4717 C CA . GLU B 1 227 ? 1.758 -24.031 3.518 1 90.75 227 GLU B CA 1
ATOM 4718 C C . GLU B 1 227 ? 0.514 -23.375 4.121 1 90.75 227 GLU B C 1
ATOM 4720 O O . GLU B 1 227 ? 0.551 -22.219 4.543 1 90.75 227 GLU B O 1
ATOM 4725 N N . GLU B 1 228 ? -0.536 -24.141 4.066 1 93.31 228 GLU B N 1
ATOM 4726 C CA . GLU B 1 228 ? -1.773 -23.719 4.715 1 93.31 228 GLU B CA 1
ATOM 4727 C C . GLU B 1 228 ? -2.062 -24.578 5.949 1 93.31 228 GLU B C 1
ATOM 4729 O O . GLU B 1 228 ? -1.703 -25.75 5.996 1 93.31 228 GLU B O 1
ATOM 4734 N N . GLY B 1 229 ? -2.646 -23.969 6.93 1 95.81 229 GLY B N 1
ATOM 4735 C CA . GLY B 1 229 ? -2.941 -24.641 8.18 1 95.81 229 GLY B CA 1
ATOM 4736 C C . GLY B 1 229 ? -3.811 -23.828 9.117 1 95.81 229 GLY B C 1
ATOM 4737 O O . GLY B 1 229 ? -4.457 -22.859 8.688 1 95.81 229 GLY B O 1
ATOM 4738 N N . ILE B 1 230 ? -3.816 -24.312 10.352 1 97.38 230 ILE B N 1
ATOM 4739 C CA . ILE B 1 230 ? -4.652 -23.688 11.367 1 97.38 230 ILE B CA 1
ATOM 4740 C C . ILE B 1 230 ? -3.838 -22.656 12.148 1 97.38 230 ILE B C 1
ATOM 4742 O O . ILE B 1 230 ? -2.746 -22.969 12.633 1 97.38 230 ILE B O 1
ATOM 4746 N N . LEU B 1 231 ? -4.383 -21.453 12.133 1 97 231 LEU B N 1
ATOM 4747 C CA . LEU B 1 231 ? -3.811 -20.422 12.984 1 97 231 LEU B CA 1
ATOM 4748 C C . LEU B 1 231 ? -4.426 -20.469 14.383 1 97 231 LEU B C 1
ATOM 4750 O O . LEU B 1 231 ? -5.645 -20.594 14.523 1 97 231 LEU B O 1
ATOM 4754 N N . VAL B 1 232 ? -3.525 -20.344 15.414 1 97.19 232 VAL B N 1
ATOM 4755 C CA . VAL B 1 232 ? -3.988 -20.266 16.797 1 97.19 232 VAL B CA 1
ATOM 4756 C C . VAL B 1 232 ? -3.156 -19.234 17.562 1 97.19 232 VAL B C 1
ATOM 4758 O O . VAL B 1 232 ? -2.088 -18.828 17.094 1 97.19 232 VAL B O 1
ATOM 4761 N N . GLN B 1 233 ? -3.732 -18.781 18.672 1 95.69 233 GLN B N 1
ATOM 4762 C CA . GLN B 1 233 ? -2.986 -17.844 19.5 1 95.69 233 GLN B CA 1
ATOM 4763 C C . GLN B 1 233 ? -1.706 -18.469 20.031 1 95.69 233 GLN B C 1
ATOM 4765 O O . GLN B 1 233 ? -1.605 -19.703 20.125 1 95.69 233 GLN B O 1
ATOM 4770 N N . PRO B 1 234 ? -0.725 -17.594 20.359 1 92.75 234 PRO B N 1
ATOM 4771 C CA . PRO B 1 234 ? 0.522 -18.109 20.906 1 92.75 234 PRO B CA 1
ATOM 4772 C C . PRO B 1 234 ? 0.294 -19 22.141 1 92.75 234 PRO B C 1
ATOM 4774 O O . PRO B 1 234 ? -0.514 -18.656 23 1 92.75 234 PRO B O 1
ATOM 4777 N N . GLY B 1 235 ? 1.002 -20.078 22.141 1 94.19 235 GLY B N 1
ATOM 4778 C CA . GLY B 1 235 ? 0.849 -21.047 23.219 1 94.19 235 GLY B CA 1
ATOM 4779 C C . GLY B 1 235 ? -0.246 -22.062 22.969 1 94.19 235 GLY B C 1
ATOM 4780 O O . GLY B 1 235 ? -0.375 -23.031 23.719 1 94.19 235 GLY B O 1
ATOM 4781 N N . ASN B 1 236 ? -1.103 -21.797 22 1 96.19 236 ASN B N 1
ATOM 4782 C CA . ASN B 1 236 ? -2.176 -22.719 21.625 1 96.19 236 ASN B CA 1
ATOM 4783 C C . ASN B 1 236 ? -3.068 -23.047 22.812 1 96.19 236 ASN B C 1
ATOM 4785 O O . ASN B 1 236 ? -3.172 -24.203 23.219 1 96.19 236 ASN B O 1
ATOM 4789 N N . PRO B 1 237 ? -3.719 -22.109 23.312 1 95.94 237 PRO B N 1
ATOM 4790 C CA . PRO B 1 237 ? -4.461 -22.266 24.578 1 95.94 237 PRO B CA 1
ATOM 4791 C C . PRO B 1 237 ? -5.484 -23.391 24.516 1 95.94 237 PRO B C 1
ATOM 4793 O O . PRO B 1 237 ? -5.801 -24 25.547 1 95.94 237 PRO B O 1
ATOM 4796 N N . LYS B 1 238 ? -6.016 -23.672 23.422 1 96.31 238 LYS B N 1
ATOM 4797 C CA . LYS B 1 238 ? -7.023 -24.719 23.281 1 96.31 238 LYS B CA 1
ATOM 4798 C C . LYS B 1 238 ? -6.375 -26.062 22.938 1 96.31 238 LYS B C 1
ATOM 4800 O O . LYS B 1 238 ? -7.074 -27.062 22.734 1 96.31 238 LYS B O 1
ATOM 4805 N N . ARG B 1 239 ? -5.078 -26.125 22.734 1 95.94 239 ARG B N 1
ATOM 4806 C CA . ARG B 1 239 ? -4.281 -27.312 22.469 1 95.94 239 ARG B CA 1
ATOM 4807 C C . ARG B 1 239 ? -4.789 -28.047 21.234 1 95.94 239 ARG B C 1
ATOM 4809 O O . ARG B 1 239 ? -5.008 -29.266 21.281 1 95.94 239 ARG B O 1
ATOM 4816 N N . LEU B 1 240 ? -5.059 -27.281 20.25 1 96.5 240 LEU B N 1
ATOM 4817 C CA . LEU B 1 240 ? -5.512 -27.859 18.984 1 96.5 240 LEU B CA 1
ATOM 4818 C C . LEU B 1 240 ? -4.363 -28.531 18.25 1 96.5 240 LEU B C 1
ATOM 4820 O O . LEU B 1 240 ? -3.236 -28.031 18.25 1 96.5 240 LEU B O 1
ATOM 4824 N N . LYS B 1 241 ? -4.633 -29.703 17.625 1 94.19 241 LYS B N 1
ATOM 4825 C CA . LYS B 1 241 ? -3.582 -30.422 16.922 1 94.19 241 LYS B CA 1
ATOM 4826 C C . LYS B 1 241 ? -4.031 -30.812 15.516 1 94.19 241 LYS B C 1
ATOM 4828 O O . LYS B 1 241 ? -3.213 -30.891 14.594 1 94.19 241 LYS B O 1
ATOM 4833 N N . THR B 1 242 ? -5.285 -31.109 15.453 1 93.38 242 THR B N 1
ATOM 4834 C CA . THR B 1 242 ? -5.812 -31.578 14.172 1 93.38 242 THR B CA 1
ATOM 4835 C C . THR B 1 242 ? -7.074 -30.797 13.789 1 93.38 242 THR B C 1
ATOM 4837 O O . THR B 1 242 ? -7.605 -30.031 14.602 1 93.38 242 THR B O 1
ATOM 4840 N N . ILE B 1 243 ? -7.496 -31.047 12.578 1 94.25 243 ILE B N 1
ATOM 4841 C CA . ILE B 1 243 ? -8.711 -30.422 12.07 1 94.25 243 ILE B CA 1
ATOM 4842 C C . ILE B 1 243 ? -9.914 -30.875 12.906 1 94.25 243 ILE B C 1
ATOM 4844 O O . ILE B 1 243 ? -10.852 -30.094 13.125 1 94.25 243 ILE B O 1
ATOM 4848 N N . ALA B 1 244 ? -9.883 -32.062 13.398 1 94.56 244 ALA B N 1
ATOM 4849 C CA . ALA B 1 244 ? -10.969 -32.625 14.203 1 94.56 244 ALA B CA 1
ATOM 4850 C C . ALA B 1 244 ? -11.156 -31.828 15.5 1 94.56 244 ALA B C 1
ATOM 4852 O O . ALA B 1 244 ? -12.266 -31.719 16.016 1 94.56 244 ALA B O 1
ATOM 4853 N N . ASP B 1 245 ? -10.125 -31.281 15.961 1 96.06 245 ASP B N 1
ATOM 4854 C CA . ASP B 1 245 ? -10.156 -30.547 17.219 1 96.06 245 ASP B CA 1
ATOM 4855 C C . ASP B 1 245 ? -10.977 -29.266 17.078 1 96.06 245 ASP B C 1
ATOM 4857 O O . ASP B 1 245 ? -11.383 -28.672 18.078 1 96.06 245 ASP B O 1
ATOM 4861 N N . LEU B 1 246 ? -11.195 -28.828 15.852 1 96.38 246 LEU B N 1
ATOM 4862 C CA . LEU B 1 246 ? -11.977 -27.609 15.625 1 96.38 246 LEU B CA 1
ATOM 4863 C C . LEU B 1 246 ? -13.43 -27.812 16.016 1 96.38 246 LEU B C 1
ATOM 4865 O O . LEU B 1 246 ? -14.164 -26.844 16.219 1 96.38 246 LEU B O 1
ATOM 4869 N N . ALA B 1 247 ? -13.844 -29.062 16.125 1 95.69 247 ALA B N 1
ATOM 4870 C CA . ALA B 1 247 ? -15.234 -29.375 16.438 1 95.69 247 ALA B CA 1
ATOM 4871 C C . ALA B 1 247 ? -15.422 -29.562 17.938 1 95.69 247 ALA B C 1
ATOM 4873 O O . ALA B 1 247 ? -16.531 -29.812 18.406 1 95.69 247 ALA B O 1
ATOM 4874 N N . GLN B 1 248 ? -14.445 -29.438 18.703 1 94.5 248 GLN B N 1
ATOM 4875 C CA . GLN B 1 248 ? -14.539 -29.562 20.141 1 94.5 248 GLN B CA 1
ATOM 4876 C C . GLN B 1 248 ? -15.367 -28.438 20.75 1 94.5 248 GLN B C 1
ATOM 4878 O O . GLN B 1 248 ? -15.344 -27.312 20.25 1 94.5 248 GLN B O 1
ATOM 4883 N N . PRO B 1 249 ? -16.016 -28.734 21.859 1 93.94 249 PRO B N 1
ATOM 4884 C CA . PRO B 1 249 ? -16.781 -27.688 22.531 1 93.94 249 PRO B CA 1
ATOM 4885 C C . PRO B 1 249 ? -15.891 -26.547 23.047 1 93.94 249 PRO B C 1
ATOM 4887 O O . PRO B 1 249 ? -14.789 -26.797 23.562 1 93.94 249 PRO B O 1
ATOM 4890 N N . GLY B 1 250 ? -16.344 -25.375 22.828 1 94.88 250 GLY B N 1
ATOM 4891 C CA . GLY B 1 250 ? -15.633 -24.219 23.328 1 94.88 250 GLY B CA 1
ATOM 4892 C C . GLY B 1 250 ? -14.648 -23.641 22.328 1 94.88 250 GLY B C 1
ATOM 4893 O O . GLY B 1 250 ? -14.023 -22.609 22.578 1 94.88 250 GLY B O 1
ATOM 4894 N N . VAL B 1 251 ? -14.484 -24.359 21.25 1 97.19 251 VAL B N 1
ATOM 4895 C CA . VAL B 1 251 ? -13.594 -23.859 20.203 1 97.19 251 VAL B CA 1
ATOM 4896 C C . VAL B 1 251 ? -14.414 -23.141 19.125 1 97.19 251 VAL B C 1
ATOM 4898 O O . VAL B 1 251 ? -15.383 -23.688 18.594 1 97.19 251 VAL B O 1
ATOM 4901 N N . THR B 1 252 ? -14.047 -21.938 18.859 1 97.69 252 THR B N 1
ATOM 4902 C CA . THR B 1 252 ? -14.711 -21.141 17.828 1 97.69 252 THR B CA 1
ATOM 4903 C C . THR B 1 252 ? -13.734 -20.797 16.703 1 97.69 252 THR B C 1
ATOM 4905 O O . THR B 1 252 ? -12.57 -20.484 16.969 1 97.69 252 THR B O 1
ATOM 4908 N N . ILE B 1 253 ? -14.273 -20.844 15.43 1 97.56 253 ILE B N 1
ATOM 4909 C CA . ILE B 1 253 ? -13.391 -20.516 14.32 1 97.56 253 ILE B CA 1
ATOM 4910 C C . ILE B 1 253 ? -13.969 -19.344 13.523 1 97.56 253 ILE B C 1
ATOM 4912 O O . ILE B 1 253 ? -15.109 -18.938 13.75 1 97.56 253 ILE B O 1
ATOM 4916 N N . VAL B 1 254 ? -13.133 -18.766 12.68 1 96.06 254 VAL B N 1
ATOM 4917 C CA . VAL B 1 254 ? -13.586 -17.969 11.547 1 96.06 254 VAL B CA 1
ATOM 4918 C C . VAL B 1 254 ? -13.273 -18.688 10.242 1 96.06 254 VAL B C 1
ATOM 4920 O O . VAL B 1 254 ? -12.281 -19.422 10.148 1 96.06 254 VAL B O 1
ATOM 4923 N N . ASN B 1 255 ? -14.219 -18.562 9.344 1 94.75 255 ASN B N 1
ATOM 4924 C CA . ASN B 1 255 ? -14.102 -19.25 8.07 1 94.75 255 ASN B CA 1
ATOM 4925 C C . ASN B 1 255 ? -13.906 -18.266 6.914 1 94.75 255 ASN B C 1
ATOM 4927 O O . ASN B 1 255 ? -14.039 -17.062 7.098 1 94.75 255 ASN B O 1
ATOM 4931 N N . ARG B 1 256 ? -13.445 -18.781 5.781 1 92.25 256 ARG B N 1
ATOM 4932 C CA . ARG B 1 256 ? -13.234 -18 4.57 1 92.25 256 ARG B CA 1
ATOM 4933 C C . ARG B 1 256 ? -14.438 -18.078 3.645 1 92.25 256 ARG B C 1
ATOM 4935 O O . ARG B 1 256 ? -15.312 -18.938 3.824 1 92.25 256 ARG B O 1
ATOM 4942 N N . GLU B 1 257 ? -14.508 -17.172 2.725 1 90 257 GLU B N 1
ATOM 4943 C CA . GLU B 1 257 ? -15.625 -17.094 1.784 1 90 257 GLU B CA 1
ATOM 4944 C C . GLU B 1 257 ? -15.578 -18.234 0.781 1 90 257 GLU B C 1
ATOM 4946 O O . GLU B 1 257 ? -14.523 -18.859 0.577 1 90 257 GLU B O 1
ATOM 4951 N N . GLN B 1 258 ? -16.734 -18.516 0.127 1 88.5 258 GLN B N 1
ATOM 4952 C CA . GLN B 1 258 ? -16.828 -19.531 -0.919 1 88.5 258 GLN B CA 1
ATOM 4953 C C . GLN B 1 258 ? -15.914 -19.188 -2.098 1 88.5 258 GLN B C 1
ATOM 4955 O O . GLN B 1 258 ? -15.859 -18.031 -2.523 1 88.5 258 GLN B O 1
ATOM 4960 N N . GLY B 1 259 ? -15.219 -20.188 -2.557 1 85.06 259 GLY B N 1
ATOM 4961 C CA . GLY B 1 259 ? -14.328 -19.953 -3.684 1 85.06 259 GLY B CA 1
ATOM 4962 C C . GLY B 1 259 ? -12.875 -19.781 -3.27 1 85.06 259 GLY B C 1
ATOM 4963 O O . GLY B 1 259 ? -11.977 -19.859 -4.105 1 85.06 259 GLY B O 1
ATOM 4964 N N . SER B 1 260 ? -12.695 -19.625 -1.952 1 89.75 260 SER B N 1
ATOM 4965 C CA . SER B 1 260 ? -11.328 -19.5 -1.472 1 89.75 260 SER B CA 1
ATOM 4966 C C . SER B 1 260 ? -10.695 -20.875 -1.278 1 89.75 260 SER B C 1
ATOM 4968 O O . SER B 1 260 ? -11.383 -21.844 -0.938 1 89.75 260 SER B O 1
ATOM 4970 N N . GLY B 1 261 ? -9.461 -20.922 -1.512 1 87.88 261 GLY B N 1
ATOM 4971 C CA . GLY B 1 261 ? -8.734 -22.188 -1.338 1 87.88 261 GLY B CA 1
ATOM 4972 C C . GLY B 1 261 ? -8.734 -22.672 0.096 1 87.88 261 GLY B C 1
ATOM 4973 O O . GLY B 1 261 ? -8.844 -23.875 0.345 1 87.88 261 GLY B O 1
ATOM 4974 N N . SER B 1 262 ? -8.625 -21.766 1.058 1 91.62 262 SER B N 1
ATOM 4975 C CA . SER B 1 262 ? -8.578 -22.141 2.467 1 91.62 262 SER B CA 1
ATOM 4976 C C . SER B 1 262 ? -9.906 -22.75 2.922 1 91.62 262 SER B C 1
ATOM 4978 O O . SER B 1 262 ? -9.922 -23.672 3.732 1 91.62 262 SER B O 1
ATOM 4980 N N . ARG B 1 263 ? -10.961 -22.219 2.443 1 92.38 263 ARG B N 1
ATOM 4981 C CA . ARG B 1 263 ? -12.258 -22.797 2.76 1 92.38 263 ARG B CA 1
ATOM 4982 C C . ARG B 1 263 ? -12.375 -24.203 2.182 1 92.38 263 ARG B C 1
ATOM 4984 O O . ARG B 1 263 ? -12.844 -25.125 2.859 1 92.38 263 ARG B O 1
ATOM 4991 N N . GLU B 1 264 ? -12.023 -24.328 0.927 1 89.94 264 GLU B N 1
ATOM 4992 C CA . GLU B 1 264 ? -12.07 -25.641 0.287 1 89.94 264 GLU B CA 1
ATOM 4993 C C . GLU B 1 264 ? -11.234 -26.656 1.062 1 89.94 264 GLU B C 1
ATOM 4995 O O . GLU B 1 264 ? -11.641 -27.812 1.202 1 89.94 264 GLU B O 1
ATOM 5000 N N . LEU B 1 265 ? -10.109 -26.219 1.484 1 92.25 265 LEU B N 1
ATOM 5001 C CA . LEU B 1 265 ? -9.242 -27.094 2.27 1 92.25 265 LEU B CA 1
ATOM 5002 C C . LEU B 1 265 ? -9.93 -27.516 3.566 1 92.25 265 LEU B C 1
ATOM 5004 O O . LEU B 1 265 ? -9.922 -28.703 3.918 1 92.25 265 LEU B O 1
ATOM 5008 N N . LEU B 1 266 ? -10.469 -26.578 4.289 1 95 266 LEU B N 1
ATOM 5009 C CA . LEU B 1 266 ? -11.164 -26.859 5.543 1 95 266 LEU B CA 1
ATOM 5010 C C . LEU B 1 266 ? -12.289 -27.859 5.32 1 95 266 LEU B C 1
ATOM 5012 O O . LEU B 1 266 ? -12.391 -28.859 6.031 1 95 266 LEU B O 1
ATOM 5016 N N . GLU B 1 267 ? -13.094 -27.594 4.34 1 94.75 267 GLU B N 1
ATOM 5017 C CA . GLU B 1 267 ? -14.234 -28.453 4.039 1 94.75 267 GLU B CA 1
ATOM 5018 C C . GLU B 1 267 ? -13.781 -29.859 3.684 1 94.75 267 GLU B C 1
ATOM 5020 O O . GLU B 1 267 ? -14.336 -30.844 4.176 1 94.75 267 GLU B O 1
ATOM 5025 N N . ARG B 1 268 ? -12.852 -29.953 2.85 1 92.88 268 ARG B N 1
ATOM 5026 C CA . ARG B 1 268 ? -12.336 -31.25 2.428 1 92.88 268 ARG B CA 1
ATOM 5027 C C . ARG B 1 268 ? -11.805 -32.031 3.619 1 92.88 268 ARG B C 1
ATOM 5029 O O . ARG B 1 268 ? -12.078 -33.219 3.756 1 92.88 268 ARG B O 1
ATOM 5036 N N . LYS B 1 269 ? -11.039 -31.391 4.465 1 94.25 269 LYS B N 1
ATOM 5037 C CA . LYS B 1 269 ? -10.43 -32.062 5.609 1 94.25 269 LYS B CA 1
ATOM 5038 C C . LYS B 1 269 ? -11.484 -32.5 6.609 1 94.25 269 LYS B C 1
ATOM 5040 O O . LYS B 1 269 ? -11.375 -33.594 7.203 1 94.25 269 LYS B O 1
ATOM 5045 N N . LEU B 1 270 ? -12.469 -31.703 6.801 1 95.5 270 LEU B N 1
ATOM 5046 C CA . LEU B 1 270 ? -13.57 -32.062 7.676 1 95.5 270 LEU B CA 1
ATOM 5047 C C . LEU B 1 270 ? -14.32 -33.281 7.121 1 95.5 270 LEU B C 1
ATOM 5049 O O . LEU B 1 270 ? -14.672 -34.188 7.867 1 95.5 270 LEU B O 1
ATOM 5053 N N . GLN B 1 271 ? -14.523 -33.281 5.848 1 94.19 271 GLN B N 1
ATOM 5054 C CA . GLN B 1 271 ? -15.203 -34.406 5.195 1 94.19 271 GLN B CA 1
ATOM 5055 C C . GLN B 1 271 ? -14.398 -35.688 5.305 1 94.19 271 GLN B C 1
ATOM 5057 O O . GLN B 1 271 ? -14.953 -36.75 5.543 1 94.19 271 GLN B O 1
ATOM 5062 N N . GLU B 1 272 ? -13.172 -35.531 5.078 1 92.62 272 GLU B N 1
ATOM 5063 C CA . GLU B 1 272 ? -12.289 -36.688 5.211 1 92.62 272 GLU B CA 1
ATOM 5064 C C . GLU B 1 272 ? -12.383 -37.312 6.602 1 92.62 272 GLU B C 1
ATOM 5066 O O . GLU B 1 272 ? -12.258 -38.531 6.758 1 92.62 272 GLU B O 1
ATOM 5071 N N . GLU B 1 273 ? -12.617 -36.5 7.609 1 94.19 273 GLU B N 1
ATOM 5072 C CA . GLU B 1 273 ? -12.719 -36.969 8.992 1 94.19 273 GLU B CA 1
ATOM 5073 C C . GLU B 1 273 ? -14.172 -37.25 9.383 1 94.19 273 GLU B C 1
ATOM 5075 O O . GLU B 1 273 ? -14.461 -37.562 10.531 1 94.19 273 GLU B O 1
ATOM 5080 N N . LYS B 1 274 ? -15.031 -37.062 8.461 1 95.56 274 LYS B N 1
ATOM 5081 C CA . LYS B 1 274 ? -16.453 -37.312 8.641 1 95.56 274 LYS B CA 1
ATOM 5082 C C . LYS B 1 274 ? -17.047 -36.406 9.734 1 95.56 274 LYS B C 1
ATOM 5084 O O . LYS B 1 274 ? -17.812 -36.875 10.57 1 95.56 274 LYS B O 1
ATOM 5089 N N . ILE B 1 275 ? -16.609 -35.25 9.758 1 96.06 275 ILE B N 1
ATOM 5090 C CA . ILE B 1 275 ? -17.109 -34.25 10.703 1 96.06 275 ILE B CA 1
ATOM 5091 C C . ILE B 1 275 ? -18.078 -33.312 9.992 1 96.06 275 ILE B C 1
ATOM 5093 O O . ILE B 1 275 ? -17.75 -32.75 8.93 1 96.06 275 ILE B O 1
ATOM 5097 N N . SER B 1 276 ? -19.203 -33.094 10.609 1 95.81 276 SER B N 1
ATOM 5098 C CA . SER B 1 276 ? -20.203 -32.188 10.031 1 95.81 276 SER B CA 1
ATOM 5099 C C . SER B 1 276 ? -19.766 -30.734 10.188 1 95.81 276 SER B C 1
ATOM 5101 O O . SER B 1 276 ? -19.203 -30.344 11.211 1 95.81 276 SER B O 1
ATOM 5103 N N . PHE B 1 277 ? -20.109 -29.938 9.211 1 95.81 277 PHE B N 1
ATOM 5104 C CA . PHE B 1 277 ? -19.797 -28.516 9.25 1 95.81 277 PHE B CA 1
ATOM 5105 C C . PHE B 1 277 ? -20.516 -27.844 10.414 1 95.81 277 PHE B C 1
ATOM 5107 O O . PHE B 1 277 ? -20 -26.891 11 1 95.81 277 PHE B O 1
ATOM 5114 N N . THR B 1 278 ? -21.641 -28.312 10.789 1 94.44 278 THR B N 1
ATOM 5115 C CA . THR B 1 278 ? -22.469 -27.719 11.844 1 94.44 278 THR B CA 1
ATOM 5116 C C . THR B 1 278 ? -21.844 -27.953 13.211 1 94.44 278 THR B C 1
ATOM 5118 O O . THR B 1 278 ? -22.188 -27.266 14.18 1 94.44 278 THR B O 1
ATOM 5121 N N . ALA B 1 279 ? -21.016 -28.906 13.297 1 95.44 279 ALA B N 1
ATOM 5122 C CA . ALA B 1 279 ? -20.344 -29.234 14.555 1 95.44 279 ALA B CA 1
ATOM 5123 C C . ALA B 1 279 ? -19.25 -28.219 14.867 1 95.44 279 ALA B C 1
ATOM 5125 O O . ALA B 1 279 ? -18.766 -28.141 16 1 95.44 279 ALA B O 1
ATOM 5126 N N . VAL B 1 280 ? -18.844 -27.531 13.906 1 96.5 280 VAL B N 1
ATOM 5127 C CA . VAL B 1 280 ? -17.766 -26.562 14.055 1 96.5 280 VAL B CA 1
ATOM 5128 C C . VAL B 1 280 ? -18.344 -25.188 14.367 1 96.5 280 VAL B C 1
ATOM 5130 O O . VAL B 1 280 ? -18.922 -24.531 13.492 1 96.5 280 VAL B O 1
ATOM 5133 N N . GLN B 1 281 ? -18.125 -24.734 15.539 1 96.56 281 GLN B N 1
ATOM 5134 C CA . GLN B 1 281 ? -18.656 -23.438 15.938 1 96.56 281 GLN B CA 1
ATOM 5135 C C . GLN B 1 281 ? -17.938 -22.312 15.188 1 96.56 281 GLN B C 1
ATOM 5137 O O . GLN B 1 281 ? -16.703 -22.266 15.164 1 96.56 281 GLN B O 1
ATOM 5142 N N . GLY B 1 282 ? -18.75 -21.438 14.547 1 95.56 282 GLY B N 1
ATOM 5143 C CA . GLY B 1 282 ? -18.188 -20.312 13.805 1 95.56 282 GLY B CA 1
ATOM 5144 C C . GLY B 1 282 ? -17.969 -20.625 12.336 1 95.56 282 GLY B C 1
ATOM 5145 O O . GLY B 1 282 ? -17.422 -19.812 11.602 1 95.56 282 GLY B O 1
ATOM 5146 N N . PHE B 1 283 ? -18.391 -21.766 11.922 1 95.81 283 PHE B N 1
ATOM 5147 C CA . PHE B 1 283 ? -18.219 -22.188 10.539 1 95.81 283 PHE B CA 1
ATOM 5148 C C . PHE B 1 283 ? -18.797 -21.172 9.578 1 95.81 283 PHE B C 1
ATOM 5150 O O . PHE B 1 283 ? -18.266 -20.953 8.484 1 95.81 283 PHE B O 1
ATOM 5157 N N . ASP B 1 284 ? -19.828 -20.484 9.984 1 93.62 284 ASP B N 1
ATOM 5158 C CA . ASP B 1 284 ? -20.516 -19.547 9.094 1 93.62 284 ASP B CA 1
ATOM 5159 C C . ASP B 1 284 ? -20.078 -18.109 9.367 1 93.62 284 ASP B C 1
ATOM 5161 O O . ASP B 1 284 ? -20.641 -17.172 8.797 1 93.62 284 ASP B O 1
ATOM 5165 N N . GLN B 1 285 ? -19.219 -17.969 10.242 1 93.56 285 GLN B N 1
ATOM 5166 C CA . GLN B 1 285 ? -18.594 -16.656 10.422 1 93.56 285 GLN B CA 1
ATOM 5167 C C . GLN 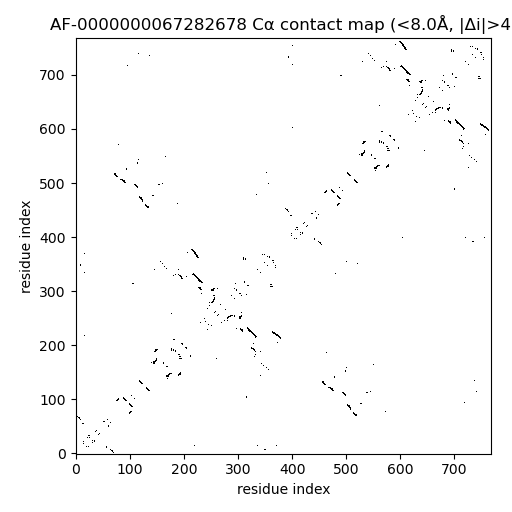B 1 285 ? -17.516 -16.406 9.383 1 93.56 285 GLN B C 1
ATOM 5169 O O . GLN B 1 285 ? -16.375 -16.875 9.531 1 93.56 285 GLN B O 1
ATOM 5174 N N . ILE B 1 286 ? -17.875 -15.555 8.43 1 93.06 286 ILE B N 1
ATOM 5175 C CA . ILE B 1 286 ? -17.047 -15.461 7.234 1 93.06 286 ILE B CA 1
ATOM 5176 C C . ILE B 1 286 ? -16.203 -14.188 7.285 1 93.06 286 ILE B C 1
ATOM 5178 O O . ILE B 1 286 ? -16.703 -13.125 7.656 1 93.06 286 ILE B O 1
ATOM 5182 N N . VAL B 1 287 ? -14.938 -14.32 7.035 1 87.94 287 VAL B N 1
ATOM 5183 C CA . VAL B 1 287 ? -14.055 -13.18 6.797 1 87.94 287 VAL B CA 1
ATOM 5184 C C . VAL B 1 287 ? -13.43 -13.297 5.406 1 87.94 287 VAL B C 1
ATOM 5186 O O . VAL B 1 287 ? -13.344 -14.391 4.844 1 87.94 287 VAL B O 1
ATOM 5189 N N . ASN B 1 288 ? -13.008 -12.047 4.895 1 83.19 288 ASN B N 1
ATOM 5190 C CA . ASN B 1 288 ? -12.555 -12.016 3.506 1 83.19 288 ASN B CA 1
ATOM 5191 C C . ASN B 1 288 ? -11.047 -11.797 3.412 1 83.19 288 ASN B C 1
ATOM 5193 O O . ASN B 1 288 ? -10.586 -10.656 3.332 1 83.19 288 ASN B O 1
ATOM 5197 N N . GLY B 1 289 ? -10.281 -12.844 3.537 1 86.69 289 GLY B N 1
ATOM 5198 C CA . GLY B 1 289 ? -8.844 -12.742 3.316 1 86.69 289 GLY B CA 1
ATOM 5199 C C . GLY B 1 289 ? -8.023 -13.461 4.375 1 86.69 289 GLY B C 1
ATOM 5200 O O . GLY B 1 289 ? -8.516 -13.711 5.477 1 86.69 289 GLY B O 1
ATOM 5201 N N . HIS B 1 290 ? -6.816 -13.766 4.031 1 89.25 290 HIS B N 1
ATOM 5202 C CA . HIS B 1 290 ? -5.898 -14.43 4.945 1 89.25 290 HIS B CA 1
ATOM 5203 C C . HIS B 1 290 ? -5.562 -13.547 6.141 1 89.25 290 HIS B C 1
ATOM 5205 O O . HIS B 1 290 ? -5.504 -14.016 7.277 1 89.25 290 HIS B O 1
ATOM 5211 N N . GLN B 1 291 ? -5.41 -12.32 5.898 1 85.38 291 GLN B N 1
ATOM 5212 C CA . GLN B 1 291 ? -5.094 -11.367 6.953 1 85.38 291 GLN B CA 1
ATOM 5213 C C . GLN B 1 291 ? -6.242 -11.25 7.953 1 85.38 291 GLN B C 1
ATOM 5215 O O . GLN B 1 291 ? -6.016 -11.117 9.156 1 85.38 291 GLN B O 1
ATOM 5220 N N . ASP B 1 292 ? -7.395 -11.242 7.438 1 86.94 292 ASP B N 1
ATOM 5221 C CA . ASP B 1 292 ? -8.57 -11.125 8.289 1 86.94 292 ASP B CA 1
ATOM 5222 C C . ASP B 1 292 ? -8.688 -12.32 9.234 1 86.94 292 ASP B C 1
ATOM 5224 O O . ASP B 1 292 ? -9.102 -12.164 10.391 1 86.94 292 ASP B O 1
ATOM 5228 N N . VAL B 1 293 ? -8.336 -13.445 8.742 1 93.19 293 VAL B N 1
ATOM 5229 C CA . VAL B 1 293 ? -8.312 -14.633 9.586 1 93.19 293 VAL B CA 1
ATOM 5230 C C . VAL B 1 293 ? -7.32 -14.438 10.727 1 93.19 293 VAL B C 1
ATOM 5232 O O . VAL B 1 293 ? -7.652 -14.641 11.898 1 93.19 293 VAL B O 1
ATOM 5235 N N . ALA B 1 294 ? -6.148 -14.023 10.398 1 91.69 294 ALA B N 1
ATOM 5236 C CA . ALA B 1 294 ? -5.09 -13.828 11.391 1 91.69 294 ALA B CA 1
ATOM 5237 C C . ALA B 1 294 ? -5.496 -12.781 12.422 1 91.69 294 ALA B C 1
ATOM 5239 O O . ALA B 1 294 ? -5.262 -12.953 13.617 1 91.69 294 ALA B O 1
ATOM 5240 N N . LEU B 1 295 ? -6.082 -11.734 11.961 1 86.19 295 LEU B N 1
ATOM 5241 C CA . LEU B 1 295 ? -6.512 -10.672 12.859 1 86.19 295 LEU B CA 1
ATOM 5242 C C . LEU B 1 295 ? -7.57 -11.172 13.836 1 86.19 295 LEU B C 1
ATOM 5244 O O . LEU B 1 295 ? -7.512 -10.867 15.031 1 86.19 295 LEU B O 1
ATOM 5248 N N . ALA B 1 296 ? -8.539 -11.922 13.391 1 91.31 296 ALA B N 1
ATOM 5249 C CA . ALA B 1 296 ? -9.586 -12.469 14.234 1 91.31 296 ALA B CA 1
ATOM 5250 C C . ALA B 1 296 ? -9.008 -13.367 15.32 1 91.31 296 ALA B C 1
ATOM 5252 O O . ALA B 1 296 ? -9.422 -13.297 16.484 1 91.31 296 ALA B O 1
ATOM 5253 N N . VAL B 1 297 ? -8.031 -14.141 14.945 1 95.12 297 VAL B N 1
ATOM 5254 C CA . VAL B 1 297 ? -7.414 -15.062 15.891 1 95.12 297 VAL B CA 1
ATOM 5255 C C . VAL B 1 297 ? -6.527 -14.289 16.859 1 95.12 297 VAL B C 1
ATOM 5257 O O . VAL B 1 297 ? -6.562 -14.523 18.078 1 95.12 297 VAL B O 1
ATOM 5260 N N . ALA B 1 298 ? -5.773 -13.375 16.344 1 90.5 298 ALA B N 1
ATOM 5261 C CA . ALA B 1 298 ? -4.84 -12.602 17.156 1 90.5 298 ALA B CA 1
ATOM 5262 C C . ALA B 1 298 ? -5.578 -11.773 18.203 1 90.5 298 ALA B C 1
ATOM 5264 O O . ALA B 1 298 ? -5.09 -11.602 19.328 1 90.5 298 ALA B O 1
ATOM 5265 N N . THR B 1 299 ? -6.734 -11.289 17.891 1 87.06 299 THR B N 1
ATOM 5266 C CA . THR B 1 299 ? -7.496 -10.422 18.781 1 87.06 299 THR B CA 1
ATOM 5267 C C . THR B 1 299 ? -8.398 -11.242 19.703 1 87.06 299 THR B C 1
ATOM 5269 O O . THR B 1 299 ? -9.07 -10.695 20.578 1 87.06 299 THR B O 1
ATOM 5272 N N . GLY B 1 300 ? -8.523 -12.5 19.453 1 90.38 300 GLY B N 1
ATOM 5273 C CA . GLY B 1 300 ? -9.305 -13.383 20.297 1 90.38 300 GLY B CA 1
ATOM 5274 C C . GLY B 1 300 ? -10.766 -13.477 19.891 1 90.38 300 GLY B C 1
ATOM 5275 O O . GLY B 1 300 ? -11.578 -14.07 20.594 1 90.38 300 GLY B O 1
ATOM 5276 N N . LYS B 1 301 ? -11.125 -12.891 18.828 1 90.75 301 LYS B N 1
ATOM 5277 C CA . LYS B 1 301 ? -12.484 -13 18.312 1 90.75 301 LYS B CA 1
ATOM 5278 C C . LYS B 1 301 ? -12.812 -14.445 17.953 1 90.75 301 LYS B C 1
ATOM 5280 O O . LYS B 1 301 ? -13.977 -14.852 18 1 90.75 301 LYS B O 1
ATOM 5285 N N . ALA B 1 302 ? -11.852 -15.188 17.531 1 96.44 302 ALA B N 1
ATOM 5286 C CA . ALA B 1 302 ? -11.945 -16.609 17.25 1 96.44 302 ALA B CA 1
ATOM 5287 C C . ALA B 1 302 ? -10.742 -17.359 17.812 1 96.44 302 ALA B C 1
ATOM 5289 O O . ALA B 1 302 ? -9.664 -16.781 17.984 1 96.44 302 ALA B O 1
ATOM 5290 N N . ASP B 1 303 ? -10.961 -18.594 18.016 1 96.81 303 ASP B N 1
ATOM 5291 C CA . ASP B 1 303 ? -9.883 -19.406 18.562 1 96.81 303 ASP B CA 1
ATOM 5292 C C . ASP B 1 303 ? -8.945 -19.906 17.453 1 96.81 303 ASP B C 1
ATOM 5294 O O . ASP B 1 303 ? -7.77 -20.156 17.703 1 96.81 303 ASP B O 1
ATOM 5298 N N . ALA B 1 304 ? -9.562 -20.047 16.312 1 97.62 304 ALA B N 1
ATOM 5299 C CA . ALA B 1 304 ? -8.766 -20.609 15.234 1 97.62 304 ALA B CA 1
ATOM 5300 C C . ALA B 1 304 ? -9.328 -20.234 13.867 1 97.62 304 ALA B C 1
ATOM 5302 O O . ALA B 1 304 ? -10.461 -19.75 13.773 1 97.62 304 ALA B O 1
ATOM 5303 N N . GLY B 1 305 ? -8.516 -20.438 12.844 1 96.81 305 GLY B N 1
ATOM 5304 C CA . GLY B 1 305 ? -8.883 -20.266 11.445 1 96.81 305 GLY B CA 1
ATOM 5305 C C . GLY B 1 305 ? -7.828 -20.781 10.484 1 96.81 305 GLY B C 1
ATOM 5306 O O . GLY B 1 305 ? -6.652 -20.906 10.844 1 96.81 305 GLY B O 1
ATOM 5307 N N . VAL B 1 306 ? -8.281 -21.125 9.266 1 96.06 306 VAL B N 1
ATOM 5308 C CA . VAL B 1 306 ? -7.355 -21.672 8.281 1 96.06 306 VAL B CA 1
ATOM 5309 C C . VAL B 1 306 ? -6.758 -20.547 7.445 1 96.06 306 VAL B C 1
ATOM 5311 O O . VAL B 1 306 ? -7.488 -19.719 6.902 1 96.06 306 VAL B O 1
ATOM 5314 N N . SER B 1 307 ? -5.492 -20.469 7.379 1 94.25 307 SER B N 1
ATOM 5315 C CA . SER B 1 307 ? -4.746 -19.484 6.602 1 94.25 307 SER B CA 1
ATOM 5316 C C . SER B 1 307 ? -3.348 -20 6.266 1 94.25 307 SER B C 1
ATOM 5318 O O . SER B 1 307 ? -3.137 -21.203 6.129 1 94.25 307 SER B O 1
ATOM 5320 N N . SER B 1 308 ? -2.428 -19.141 6.023 1 92.56 308 SER B N 1
ATOM 5321 C CA . SER B 1 308 ? -1.102 -19.547 5.562 1 92.56 308 SER B CA 1
ATOM 5322 C C . SER B 1 308 ? -0.056 -19.359 6.656 1 92.56 308 SER B C 1
ATOM 5324 O O . SER B 1 308 ? -0.247 -18.562 7.574 1 92.56 308 SER B O 1
ATOM 5326 N N . ALA B 1 309 ? 1.044 -20.094 6.512 1 91.62 309 ALA B N 1
ATOM 5327 C CA . ALA B 1 309 ? 2.152 -20.031 7.461 1 91.62 309 ALA B CA 1
ATOM 5328 C C . ALA B 1 309 ? 2.771 -18.641 7.48 1 91.62 309 ALA B C 1
ATOM 5330 O O . ALA B 1 309 ? 3.178 -18.141 8.539 1 91.62 309 ALA B O 1
ATOM 5331 N N . SER B 1 310 ? 2.893 -18.047 6.379 1 86.31 310 SER B N 1
ATOM 5332 C CA . SER B 1 310 ? 3.488 -16.719 6.27 1 86.31 310 SER B CA 1
ATOM 5333 C C . SER B 1 310 ? 2.688 -15.68 7.059 1 86.31 310 SER B C 1
ATOM 5335 O O . SER B 1 310 ? 3.264 -14.828 7.734 1 86.31 310 SER B O 1
ATOM 5337 N N . ILE B 1 311 ? 1.422 -15.75 6.965 1 88.38 311 ILE B N 1
ATOM 5338 C CA . ILE B 1 311 ? 0.541 -14.836 7.684 1 88.38 311 ILE B CA 1
ATOM 5339 C C . ILE B 1 311 ? 0.645 -15.086 9.188 1 88.38 311 ILE B C 1
ATOM 5341 O O . ILE B 1 311 ? 0.644 -14.148 9.977 1 88.38 311 ILE B O 1
ATOM 5345 N N . ALA B 1 312 ? 0.731 -16.344 9.539 1 89.94 312 ALA B N 1
ATOM 5346 C CA . ALA B 1 312 ? 0.93 -16.688 10.945 1 89.94 312 ALA B CA 1
ATOM 5347 C C . ALA B 1 312 ? 2.188 -16.031 11.5 1 89.94 312 ALA B C 1
ATOM 5349 O O . ALA B 1 312 ? 2.164 -15.453 12.594 1 89.94 312 ALA B O 1
ATOM 5350 N N . THR B 1 313 ? 3.182 -16.109 10.75 1 83.38 313 THR B N 1
ATOM 5351 C CA . THR B 1 313 ? 4.461 -15.531 11.148 1 83.38 313 THR B CA 1
ATOM 5352 C C . THR B 1 313 ? 4.344 -14.016 11.297 1 83.38 313 THR B C 1
ATOM 5354 O O . THR B 1 313 ? 4.812 -13.445 12.289 1 83.38 313 THR B O 1
ATOM 5357 N N . ALA B 1 314 ? 3.775 -13.438 10.414 1 81.38 314 ALA B N 1
ATOM 5358 C CA . ALA B 1 314 ? 3.637 -11.984 10.414 1 81.38 314 ALA B CA 1
ATOM 5359 C C . ALA B 1 314 ? 2.867 -11.508 11.641 1 81.38 314 ALA B C 1
ATOM 5361 O O . ALA B 1 314 ? 3.141 -10.422 12.172 1 81.38 314 ALA B O 1
ATOM 5362 N N . PHE B 1 315 ? 1.947 -12.297 12.109 1 86.06 315 PHE B N 1
ATOM 5363 C CA . PHE B 1 315 ? 1.1 -11.891 13.219 1 86.06 315 PHE B CA 1
ATOM 5364 C C . PHE B 1 315 ? 1.574 -12.516 14.523 1 86.06 315 PHE B C 1
ATOM 5366 O O . PHE B 1 315 ? 0.943 -12.344 15.57 1 86.06 315 PHE B O 1
ATOM 5373 N N . GLY B 1 316 ? 2.676 -13.281 14.445 1 84.56 316 GLY B N 1
ATOM 5374 C CA . GLY B 1 316 ? 3.195 -13.945 15.633 1 84.56 316 GLY B CA 1
ATOM 5375 C C . GLY B 1 316 ? 2.264 -15.016 16.172 1 84.56 316 GLY B C 1
ATOM 5376 O O . GLY B 1 316 ? 2.129 -15.172 17.391 1 84.56 316 GLY B O 1
ATOM 5377 N N . LEU B 1 317 ? 1.54 -15.617 15.336 1 91.94 317 LEU B N 1
ATOM 5378 C CA . LEU B 1 317 ? 0.606 -16.672 15.727 1 91.94 317 LEU B CA 1
ATOM 5379 C C . LEU B 1 317 ? 1.25 -18.047 15.586 1 91.94 317 LEU B C 1
ATOM 5381 O O . LEU B 1 317 ? 2.23 -18.203 14.859 1 91.94 317 LEU B O 1
ATOM 5385 N N . GLU B 1 318 ? 0.73 -18.906 16.391 1 95.44 318 GLU B N 1
ATOM 5386 C CA . GLU B 1 318 ? 1.143 -20.297 16.219 1 95.44 318 GLU B CA 1
ATOM 5387 C C . GLU B 1 318 ? 0.445 -20.938 15.016 1 95.44 318 GLU B C 1
ATOM 5389 O O . GLU B 1 318 ? -0.695 -20.578 14.695 1 95.44 318 GLU B O 1
ATOM 5394 N N . PHE B 1 319 ? 1.164 -21.891 14.422 1 95.25 319 PHE B N 1
ATOM 5395 C CA . PHE B 1 319 ? 0.714 -22.453 13.156 1 95.25 319 PHE B CA 1
ATOM 5396 C C . PHE B 1 319 ? 0.708 -23.984 13.211 1 95.25 319 PHE B C 1
ATOM 5398 O O . PHE B 1 319 ? 1.712 -24.594 13.578 1 95.25 319 PHE B O 1
ATOM 5405 N N . ILE B 1 320 ? -0.441 -24.609 12.867 1 96.75 320 ILE B N 1
ATOM 5406 C CA . ILE B 1 320 ? -0.574 -26.047 12.75 1 96.75 320 ILE B CA 1
ATOM 5407 C C . ILE B 1 320 ? -0.699 -26.438 11.281 1 96.75 320 ILE B C 1
ATOM 5409 O O . ILE B 1 320 ? -1.753 -26.25 10.664 1 96.75 320 ILE B O 1
ATOM 5413 N N . PRO B 1 321 ? 0.311 -27.062 10.734 1 94.44 321 PRO B N 1
ATOM 5414 C CA . PRO B 1 321 ? 0.322 -27.344 9.305 1 94.44 321 PRO B CA 1
ATOM 5415 C C . PRO B 1 321 ? -0.744 -28.359 8.898 1 94.44 321 PRO B C 1
ATOM 5417 O O . PRO B 1 321 ? -0.978 -29.344 9.617 1 94.44 321 PRO B O 1
ATOM 5420 N N . LEU B 1 322 ? -1.407 -28.109 7.738 1 92.88 322 LEU B N 1
ATOM 5421 C CA . LEU B 1 322 ? -2.42 -29.031 7.227 1 92.88 322 LEU B CA 1
ATOM 5422 C C . LEU B 1 322 ? -2.055 -29.516 5.828 1 92.88 322 LEU B C 1
ATOM 5424 O O . LEU B 1 322 ? -2.264 -30.688 5.5 1 92.88 322 LEU B O 1
ATOM 5428 N N . HIS B 1 323 ? -1.67 -28.578 4.988 1 90.44 323 HIS B N 1
ATOM 5429 C CA . HIS B 1 323 ? -1.519 -28.906 3.576 1 90.44 323 HIS B CA 1
ATOM 5430 C C . HIS B 1 323 ? -0.521 -27.984 2.895 1 90.44 323 HIS B C 1
ATOM 5432 O O . HIS B 1 323 ? -0.47 -26.781 3.201 1 90.44 323 HIS B O 1
ATOM 5438 N N . GLN B 1 324 ? 0.261 -28.578 2.01 1 90.25 324 GLN B N 1
ATOM 5439 C CA . GLN B 1 324 ? 1.086 -27.781 1.103 1 90.25 324 GLN B CA 1
ATOM 5440 C C . GLN B 1 324 ? 0.402 -27.609 -0.251 1 90.25 324 GLN B C 1
ATOM 5442 O O . GLN B 1 324 ? -0.16 -28.562 -0.795 1 90.25 324 GLN B O 1
ATOM 5447 N N . SER B 1 325 ? 0.386 -26.375 -0.74 1 89.12 325 SER B N 1
ATOM 5448 C CA . SER B 1 325 ? -0.278 -26.109 -2.01 1 89.12 325 SER B CA 1
ATOM 5449 C C . SER B 1 325 ? 0.594 -25.25 -2.918 1 89.12 325 SER B C 1
ATOM 5451 O O . SER B 1 325 ? 1.308 -24.359 -2.443 1 89.12 325 SER B O 1
ATOM 5453 N N . ARG B 1 326 ? 0.506 -25.578 -4.168 1 93.06 326 ARG B N 1
ATOM 5454 C CA . ARG B 1 326 ? 1.155 -24.703 -5.145 1 93.06 326 ARG B CA 1
ATOM 5455 C C . ARG B 1 326 ? 0.367 -23.422 -5.336 1 93.06 326 ARG B C 1
ATOM 5457 O O . ARG B 1 326 ? -0.858 -23.438 -5.461 1 93.06 326 ARG B O 1
ATOM 5464 N N . TYR B 1 327 ? 1.032 -22.344 -5.254 1 95.56 327 TYR B N 1
ATOM 5465 C CA . TYR B 1 327 ? 0.468 -21.062 -5.691 1 95.56 327 TYR B CA 1
ATOM 5466 C C . TYR B 1 327 ? 0.992 -20.672 -7.066 1 95.56 327 TYR B C 1
ATOM 5468 O O . TYR B 1 327 ? 2.186 -20.422 -7.234 1 95.56 327 TYR B O 1
ATOM 5476 N N . ASP B 1 328 ? 0.108 -20.625 -8.023 1 96.94 328 ASP B N 1
ATOM 5477 C CA . ASP B 1 328 ? 0.526 -20.391 -9.406 1 96.94 328 ASP B CA 1
ATOM 5478 C C . ASP B 1 328 ? -0.057 -19.078 -9.93 1 96.94 328 ASP B C 1
ATOM 5480 O O . ASP B 1 328 ? -1.098 -18.609 -9.453 1 96.94 328 ASP B O 1
ATOM 5484 N N . LEU B 1 329 ? 0.724 -18.547 -10.859 1 97.56 329 LEU B N 1
ATOM 5485 C CA . LEU B 1 329 ? 0.29 -17.406 -11.648 1 97.56 329 LEU B CA 1
ATOM 5486 C C . LEU B 1 329 ? -0.242 -17.844 -13.008 1 97.56 329 LEU B C 1
ATOM 5488 O O . LEU B 1 329 ? 0.468 -18.5 -13.773 1 97.56 329 LEU B O 1
ATOM 5492 N N . VAL B 1 330 ? -1.462 -17.516 -13.258 1 98.06 330 VAL B N 1
ATOM 5493 C CA . VAL B 1 330 ? -2.055 -17.859 -14.547 1 98.06 330 VAL B CA 1
ATOM 5494 C C . VAL B 1 330 ? -2.035 -16.641 -15.469 1 98.06 330 VAL B C 1
ATOM 5496 O O . VAL B 1 330 ? -2.486 -15.555 -15.086 1 98.06 330 VAL B O 1
ATOM 5499 N N . ILE B 1 331 ? -1.483 -16.828 -16.656 1 96.69 331 ILE B N 1
ATOM 5500 C CA . ILE B 1 331 ? -1.371 -15.75 -17.641 1 96.69 331 ILE B CA 1
ATOM 5501 C C . ILE B 1 331 ? -1.839 -16.25 -19 1 96.69 331 ILE B C 1
ATOM 5503 O O . ILE B 1 331 ? -1.439 -17.328 -19.453 1 96.69 331 ILE B O 1
ATOM 5507 N N . LEU B 1 332 ? -2.686 -15.461 -19.641 1 96 332 LEU B N 1
ATOM 5508 C CA . LEU B 1 332 ? -3.021 -15.797 -21.016 1 96 332 LEU B CA 1
ATOM 5509 C C . LEU B 1 332 ? -1.798 -15.672 -21.922 1 96 332 LEU B C 1
ATOM 5511 O O . LEU B 1 332 ? -1.003 -14.742 -21.781 1 96 332 LEU B O 1
ATOM 5515 N N . LYS B 1 333 ? -1.663 -16.562 -22.844 1 91.75 333 LYS B N 1
ATOM 5516 C CA . LYS B 1 333 ? -0.51 -16.562 -23.734 1 91.75 333 LYS B CA 1
ATOM 5517 C C . LYS B 1 333 ? -0.386 -15.227 -24.484 1 91.75 333 LYS B C 1
ATOM 5519 O O . LYS B 1 333 ? 0.721 -14.727 -24.672 1 91.75 333 LYS B O 1
ATOM 5524 N N . GLN B 1 334 ? -1.462 -14.688 -24.828 1 90.75 334 GLN B N 1
ATOM 5525 C CA . GLN B 1 334 ? -1.455 -13.445 -25.594 1 90.75 334 GLN B CA 1
ATOM 5526 C C . GLN B 1 334 ? -0.903 -12.289 -24.766 1 90.75 334 GLN B C 1
ATOM 5528 O O . GLN B 1 334 ? -0.441 -11.289 -25.297 1 90.75 334 GLN B O 1
ATOM 5533 N N . TYR B 1 335 ? -0.975 -12.344 -23.438 1 93.75 335 TYR B N 1
ATOM 5534 C CA . TYR B 1 335 ? -0.498 -11.273 -22.562 1 93.75 335 TYR B CA 1
ATOM 5535 C C . TYR B 1 335 ? 1.006 -11.383 -22.344 1 93.75 335 TYR B C 1
ATOM 5537 O O . TYR B 1 335 ? 1.643 -10.422 -21.891 1 93.75 335 TYR B O 1
ATOM 5545 N N . LEU B 1 336 ? 1.64 -12.516 -22.641 1 87.19 336 LEU B N 1
ATOM 5546 C CA . LEU B 1 336 ? 3.035 -12.797 -22.312 1 87.19 336 LEU B CA 1
ATOM 5547 C C . LEU B 1 336 ? 3.967 -11.859 -23.078 1 87.19 336 LEU B C 1
ATOM 5549 O O . LEU B 1 336 ? 5.09 -11.602 -22.641 1 87.19 336 LEU B O 1
ATOM 5553 N N . GLU B 1 337 ? 3.461 -11.312 -24.125 1 82.38 337 GLU B N 1
ATOM 5554 C CA . GLU B 1 337 ? 4.309 -10.469 -24.953 1 82.38 337 GLU B CA 1
ATOM 5555 C C . GLU B 1 337 ? 4.207 -9 -24.547 1 82.38 337 GLU B C 1
ATOM 5557 O O . GLU B 1 337 ? 4.93 -8.148 -25.062 1 82.38 337 GLU B O 1
ATOM 5562 N N . GLU B 1 338 ? 3.307 -8.711 -23.719 1 89 338 GLU B N 1
ATOM 5563 C CA . GLU B 1 338 ? 3.172 -7.332 -23.266 1 89 338 GLU B CA 1
ATOM 5564 C C . GLU B 1 338 ? 4.359 -6.914 -22.406 1 89 338 GLU B C 1
ATOM 5566 O O . GLU B 1 338 ? 4.762 -7.645 -21.5 1 89 338 GLU B O 1
ATOM 5571 N N . ALA B 1 339 ? 4.875 -5.746 -22.609 1 85.81 339 ALA B N 1
ATOM 5572 C CA . ALA B 1 339 ? 6.125 -5.277 -22.016 1 85.81 339 ALA B CA 1
ATOM 5573 C C . ALA B 1 339 ? 6.043 -5.266 -20.5 1 85.81 339 ALA B C 1
ATOM 5575 O O . ALA B 1 339 ? 6.922 -5.805 -19.812 1 85.81 339 ALA B O 1
ATOM 5576 N N . PRO B 1 340 ? 4.973 -4.637 -19.891 1 91.56 340 PRO B N 1
ATOM 5577 C CA . PRO B 1 340 ? 4.938 -4.625 -18.422 1 91.56 340 PRO B CA 1
ATOM 5578 C C . PRO B 1 340 ? 4.855 -6.027 -17.828 1 91.56 340 PRO B C 1
ATOM 5580 O O . PRO B 1 340 ? 5.422 -6.277 -16.75 1 91.56 340 PRO B O 1
ATOM 5583 N N . VAL B 1 341 ? 4.211 -6.945 -18.531 1 92.19 341 VAL B N 1
ATOM 5584 C CA . VAL B 1 341 ? 4.086 -8.32 -18.047 1 92.19 341 VAL B CA 1
ATOM 5585 C C . VAL B 1 341 ? 5.441 -9.023 -18.125 1 92.19 341 VAL B C 1
ATOM 5587 O O . VAL B 1 341 ? 5.852 -9.688 -17.172 1 92.19 341 VAL B O 1
ATOM 5590 N N . GLN B 1 342 ? 6.148 -8.797 -19.156 1 84.62 342 GLN B N 1
ATOM 5591 C CA . GLN B 1 342 ? 7.48 -9.367 -19.328 1 84.62 342 GLN B CA 1
ATOM 5592 C C . GLN B 1 342 ? 8.438 -8.875 -18.234 1 84.62 342 GLN B C 1
ATOM 5594 O O . GLN B 1 342 ? 9.172 -9.664 -17.641 1 84.62 342 GLN B O 1
ATOM 5599 N N . ARG B 1 343 ? 8.406 -7.605 -18.062 1 86 343 ARG B N 1
ATOM 5600 C CA . ARG B 1 343 ? 9.281 -7.02 -17.047 1 86 343 ARG B CA 1
ATOM 5601 C C . ARG B 1 343 ? 8.961 -7.582 -15.664 1 86 343 ARG B C 1
ATOM 5603 O O . ARG B 1 343 ? 9.867 -7.906 -14.898 1 86 343 ARG B O 1
ATOM 5610 N N . LEU B 1 344 ? 7.676 -7.68 -15.359 1 92.44 344 LEU B N 1
ATOM 5611 C CA . LEU B 1 344 ? 7.254 -8.203 -14.062 1 92.44 344 LEU B CA 1
ATOM 5612 C C . LEU B 1 344 ? 7.676 -9.656 -13.898 1 92.44 344 LEU B C 1
ATOM 5614 O O . LEU B 1 344 ? 8.367 -10.008 -12.938 1 92.44 344 LEU B O 1
ATOM 5618 N N . LEU B 1 345 ? 7.387 -10.5 -14.875 1 89.56 345 LEU B N 1
ATOM 5619 C CA . LEU B 1 345 ? 7.684 -11.922 -14.812 1 89.56 345 LEU B CA 1
ATOM 5620 C C . LEU B 1 345 ? 9.188 -12.164 -14.82 1 89.56 345 LEU B C 1
ATOM 5622 O O . LEU B 1 345 ? 9.68 -13.109 -14.195 1 89.56 345 LEU B O 1
ATOM 5626 N N . GLY B 1 346 ? 9.891 -11.344 -15.438 1 83.81 346 GLY B N 1
ATOM 5627 C CA . GLY B 1 346 ? 11.336 -11.477 -15.547 1 83.81 346 GLY B CA 1
ATOM 5628 C C . GLY B 1 346 ? 12.047 -11.328 -14.211 1 83.81 346 GLY B C 1
ATOM 5629 O O . GLY B 1 346 ? 13.203 -11.719 -14.07 1 83.81 346 GLY B O 1
ATOM 5630 N N . THR B 1 347 ? 11.328 -10.773 -13.227 1 86.81 347 THR B N 1
ATOM 5631 C CA . THR B 1 347 ? 11.969 -10.516 -11.938 1 86.81 347 THR B CA 1
ATOM 5632 C C . THR B 1 347 ? 11.766 -11.695 -10.992 1 86.81 347 THR B C 1
ATOM 5634 O O . THR B 1 347 ? 12.406 -11.766 -9.938 1 86.81 347 THR B O 1
ATOM 5637 N N . LEU B 1 348 ? 10.938 -12.672 -11.211 1 86 348 LEU B N 1
ATOM 5638 C CA . LEU B 1 348 ? 10.586 -13.75 -10.297 1 86 348 LEU B CA 1
ATOM 5639 C C . LEU B 1 348 ? 11.828 -14.547 -9.891 1 86 348 LEU B C 1
ATOM 5641 O O . LEU B 1 348 ? 11.93 -15 -8.75 1 86 348 LEU B O 1
ATOM 5645 N N . GLY B 1 349 ? 12.781 -14.688 -10.75 1 76.12 349 GLY B N 1
ATOM 5646 C CA . GLY B 1 349 ? 13.969 -15.469 -10.453 1 76.12 349 GLY B CA 1
ATOM 5647 C C . GLY B 1 349 ? 15.086 -14.648 -9.828 1 76.12 349 GLY B C 1
ATOM 5648 O O . GLY B 1 349 ? 16.125 -15.18 -9.469 1 76.12 349 GLY B O 1
ATOM 5649 N N . HIS B 1 350 ? 14.797 -13.383 -9.656 1 77.5 350 HIS B N 1
ATOM 5650 C CA . HIS B 1 350 ? 15.82 -12.508 -9.109 1 77.5 350 HIS B CA 1
ATOM 5651 C C . HIS B 1 350 ? 15.984 -12.719 -7.605 1 77.5 350 HIS B C 1
ATOM 5653 O O . HIS B 1 350 ? 14.992 -12.953 -6.902 1 77.5 350 HIS B O 1
ATOM 5659 N N . ARG B 1 351 ? 17.172 -12.555 -7.184 1 75.81 351 ARG B N 1
ATOM 5660 C CA . ARG B 1 351 ? 17.5 -12.781 -5.781 1 75.81 351 ARG B CA 1
ATOM 5661 C C . ARG B 1 351 ? 16.703 -11.867 -4.867 1 75.81 351 ARG B C 1
ATOM 5663 O O . ARG B 1 351 ? 16.297 -12.266 -3.773 1 75.81 351 ARG B O 1
ATOM 5670 N N . GLN B 1 352 ? 16.5 -10.633 -5.309 1 77.56 352 GLN B N 1
ATOM 5671 C CA . GLN B 1 352 ? 15.781 -9.68 -4.477 1 77.56 352 GLN B CA 1
ATOM 5672 C C . GLN B 1 352 ? 14.359 -10.141 -4.203 1 77.56 352 GLN B C 1
ATOM 5674 O O . GLN B 1 352 ? 13.82 -9.922 -3.115 1 77.56 352 GLN B O 1
ATOM 5679 N N . VAL B 1 353 ? 13.805 -10.758 -5.215 1 83.81 353 VAL B N 1
ATOM 5680 C CA . VAL B 1 353 ? 12.453 -11.281 -5.047 1 83.81 353 VAL B CA 1
ATOM 5681 C C . VAL B 1 353 ? 12.484 -12.539 -4.184 1 83.81 353 VAL B C 1
ATOM 5683 O O . VAL B 1 353 ? 11.727 -12.656 -3.217 1 83.81 353 VAL B O 1
ATOM 5686 N N . ILE B 1 354 ? 13.406 -13.398 -4.461 1 84.06 354 ILE B N 1
ATOM 5687 C CA . ILE B 1 354 ? 13.516 -14.664 -3.746 1 84.06 354 ILE B CA 1
ATOM 5688 C C . ILE B 1 354 ? 13.82 -14.406 -2.273 1 84.06 354 ILE B C 1
ATOM 5690 O O . ILE B 1 354 ? 13.234 -15.031 -1.391 1 84.06 354 ILE B O 1
ATOM 5694 N N . SER B 1 355 ? 14.688 -13.477 -2.023 1 83.06 355 SER B N 1
ATOM 5695 C CA . SER B 1 355 ? 15.047 -13.156 -0.646 1 83.06 355 SER B CA 1
ATOM 5696 C C . SER B 1 355 ? 13.844 -12.656 0.14 1 83.06 355 SER B C 1
ATOM 5698 O O . SER B 1 355 ? 13.695 -12.961 1.325 1 83.06 355 SER B O 1
ATOM 5700 N N . GLN B 1 356 ? 13.008 -11.883 -0.499 1 85.69 356 GLN B N 1
ATOM 5701 C CA . GLN B 1 356 ? 11.797 -11.398 0.149 1 85.69 356 GLN B CA 1
ATOM 5702 C C . GLN B 1 356 ? 10.875 -12.555 0.525 1 85.69 356 GLN B C 1
ATOM 5704 O O . GLN B 1 356 ? 10.328 -12.586 1.632 1 85.69 356 GLN B O 1
ATOM 5709 N N . LEU B 1 357 ? 10.742 -13.469 -0.399 1 84.88 357 LEU B N 1
ATOM 5710 C CA . LEU B 1 357 ? 9.852 -14.602 -0.172 1 84.88 357 LEU B CA 1
ATOM 5711 C C . LEU B 1 357 ? 10.406 -15.516 0.917 1 84.88 357 LEU B C 1
ATOM 5713 O O . LEU B 1 357 ? 9.648 -16.031 1.749 1 84.88 357 LEU B O 1
ATOM 5717 N N . GLN B 1 358 ? 11.656 -15.625 0.912 1 82.94 358 GLN B N 1
ATOM 5718 C CA . GLN B 1 358 ? 12.305 -16.453 1.919 1 82.94 358 GLN B CA 1
ATOM 5719 C C . GLN B 1 358 ? 12.219 -15.82 3.301 1 82.94 358 GLN B C 1
ATOM 5721 O O . GLN B 1 358 ? 11.984 -16.516 4.297 1 82.94 358 GLN B O 1
ATOM 5726 N N . ALA B 1 359 ? 12.43 -14.547 3.344 1 79.44 359 ALA B N 1
ATOM 5727 C CA . ALA B 1 359 ? 12.352 -13.828 4.613 1 79.44 359 ALA B CA 1
ATOM 5728 C C . ALA B 1 359 ? 10.945 -13.914 5.203 1 79.44 359 ALA B C 1
ATOM 5730 O O . ALA B 1 359 ? 10.781 -13.914 6.426 1 79.44 359 ALA B O 1
ATOM 5731 N N . LEU B 1 360 ? 9.977 -13.891 4.398 1 79.81 360 LEU B N 1
ATOM 5732 C CA . LEU B 1 360 ? 8.602 -14.008 4.852 1 79.81 360 LEU B CA 1
ATOM 5733 C C . LEU B 1 360 ? 8.359 -15.359 5.512 1 79.81 360 LEU B C 1
ATOM 5735 O O . LEU B 1 360 ? 7.637 -15.453 6.508 1 79.81 360 LEU B O 1
ATOM 5739 N N . GLY B 1 361 ? 8.93 -16.344 4.941 1 77.31 361 GLY B N 1
ATOM 5740 C CA . GLY B 1 361 ? 8.719 -17.703 5.434 1 77.31 361 GLY B CA 1
ATOM 5741 C C . GLY B 1 361 ? 7.453 -18.344 4.898 1 77.31 361 GLY B C 1
ATOM 5742 O O . GLY B 1 361 ? 6.551 -17.656 4.43 1 77.31 361 GLY B O 1
ATOM 5743 N N . GLY B 1 362 ? 7.395 -19.641 4.918 1 81.5 362 GLY B N 1
ATOM 5744 C CA . GLY B 1 362 ? 6.199 -20.391 4.547 1 81.5 362 GLY B CA 1
ATOM 5745 C C . GLY B 1 362 ? 6.098 -20.641 3.057 1 81.5 362 GLY B C 1
ATOM 5746 O O . GLY B 1 362 ? 5.07 -21.109 2.572 1 81.5 362 GLY B O 1
ATOM 5747 N N . TYR B 1 363 ? 7.086 -20.203 2.307 1 85.31 363 TYR B N 1
ATOM 5748 C CA . TYR B 1 363 ? 7.102 -20.438 0.867 1 85.31 363 TYR B CA 1
ATOM 5749 C C . TYR B 1 363 ? 8.312 -21.266 0.463 1 85.31 363 TYR B C 1
ATOM 5751 O O . TYR B 1 363 ? 9.445 -20.938 0.848 1 85.31 363 TYR B O 1
ATOM 5759 N N . ASP B 1 364 ? 8.055 -22.312 -0.161 1 90.06 364 ASP B N 1
ATOM 5760 C CA . ASP B 1 364 ? 9.102 -23 -0.909 1 90.06 364 ASP B CA 1
ATOM 5761 C C . ASP B 1 364 ? 9.312 -22.359 -2.279 1 90.06 364 ASP B C 1
ATOM 5763 O O . ASP B 1 364 ? 8.43 -22.422 -3.137 1 90.06 364 ASP B O 1
ATOM 5767 N N . THR B 1 365 ? 10.531 -21.844 -2.488 1 89.44 365 THR B N 1
ATOM 5768 C CA . THR B 1 365 ? 10.773 -21.047 -3.686 1 89.44 365 THR B CA 1
ATOM 5769 C C . THR B 1 365 ? 11.57 -21.844 -4.715 1 89.44 365 THR B C 1
ATOM 5771 O O . THR B 1 365 ? 12.109 -21.281 -5.668 1 89.44 365 THR B O 1
ATOM 5774 N N . SER B 1 366 ? 11.664 -23.125 -4.59 1 87.69 366 SER B N 1
ATOM 5775 C CA . SER B 1 366 ? 12.469 -23.953 -5.469 1 87.69 366 SER B CA 1
ATOM 5776 C C . SER B 1 366 ? 11.945 -23.938 -6.898 1 87.69 366 SER B C 1
ATOM 5778 O O . SER B 1 366 ? 12.711 -24.078 -7.852 1 87.69 366 SER B O 1
ATOM 5780 N N . LEU B 1 367 ? 10.672 -23.703 -7.082 1 87.88 367 LEU B N 1
ATOM 5781 C CA . LEU B 1 367 ? 10.07 -23.734 -8.406 1 87.88 367 LEU B CA 1
ATOM 5782 C C . LEU B 1 367 ? 9.633 -22.328 -8.836 1 87.88 367 LEU B C 1
ATOM 5784 O O . LEU B 1 367 ? 8.945 -22.172 -9.844 1 87.88 367 LEU B O 1
ATOM 5788 N N . THR B 1 368 ? 10.008 -21.344 -8.086 1 90.12 368 THR B N 1
ATOM 5789 C CA . THR B 1 368 ? 9.547 -19.984 -8.367 1 90.12 368 THR B CA 1
ATOM 5790 C C . THR B 1 368 ? 9.992 -19.547 -9.766 1 90.12 368 THR B C 1
ATOM 5792 O O . THR B 1 368 ? 11.164 -19.656 -10.109 1 90.12 368 THR B O 1
ATOM 5795 N N . GLY B 1 369 ? 9.047 -19.141 -10.578 1 87.44 369 GLY B N 1
ATOM 5796 C CA . GLY B 1 369 ? 9.336 -18.641 -11.914 1 87.44 369 GLY B CA 1
ATOM 5797 C C . GLY B 1 369 ? 9.25 -19.719 -12.984 1 87.44 369 GLY B C 1
ATOM 5798 O O . GLY B 1 369 ? 9.234 -19.406 -14.18 1 87.44 369 GLY B O 1
ATOM 5799 N N . GLU B 1 370 ? 9.109 -20.938 -12.617 1 86.69 370 GLU B N 1
ATOM 5800 C CA . GLU B 1 370 ? 9.055 -22.047 -13.578 1 86.69 370 GLU B CA 1
ATOM 5801 C C . GLU B 1 370 ? 7.641 -22.219 -14.125 1 86.69 370 GLU B C 1
ATOM 5803 O O . GLU B 1 370 ? 6.66 -22.078 -13.398 1 86.69 370 GLU B O 1
ATOM 5808 N N . VAL B 1 371 ? 7.625 -22.547 -15.414 1 89.88 371 VAL B N 1
ATOM 5809 C CA . VAL B 1 371 ? 6.348 -22.938 -16 1 89.88 371 VAL B CA 1
ATOM 5810 C C . VAL B 1 371 ? 5.969 -24.344 -15.547 1 89.88 371 VAL B C 1
ATOM 5812 O O . VAL B 1 371 ? 6.707 -25.297 -15.789 1 89.88 371 VAL B O 1
ATOM 5815 N N . VAL B 1 372 ? 4.828 -24.484 -14.953 1 92.44 372 VAL B N 1
ATOM 5816 C CA . VAL B 1 372 ? 4.469 -25.781 -14.375 1 92.44 372 VAL B CA 1
ATOM 5817 C C . VAL B 1 372 ? 3.367 -26.438 -15.203 1 92.44 372 VAL B C 1
ATOM 5819 O O . VAL B 1 372 ? 3.129 -27.641 -15.094 1 92.44 372 VAL B O 1
ATOM 5822 N N . ALA B 1 373 ? 2.709 -25.656 -15.969 1 92.56 373 ALA B N 1
ATOM 5823 C CA . ALA B 1 373 ? 1.677 -26.203 -16.844 1 92.56 373 ALA B CA 1
ATOM 5824 C C . ALA B 1 373 ? 1.342 -25.234 -17.969 1 92.56 373 ALA B C 1
ATOM 5826 O O . ALA B 1 373 ? 1.591 -24.031 -17.844 1 92.56 373 ALA B O 1
ATOM 5827 N N . THR B 1 374 ? 0.896 -25.75 -19.062 1 91.69 374 THR B N 1
ATOM 5828 C CA . THR B 1 374 ? 0.359 -24.984 -20.188 1 91.69 374 THR B CA 1
ATOM 5829 C C . THR B 1 374 ? -1.017 -25.516 -20.594 1 91.69 374 THR B C 1
ATOM 5831 O O . THR B 1 374 ? -1.221 -26.719 -20.688 1 91.69 374 THR B O 1
ATOM 5834 N N . VAL B 1 375 ? -1.949 -24.609 -20.703 1 91.5 375 VAL B N 1
ATOM 5835 C CA . VAL B 1 375 ? -3.301 -24.953 -21.141 1 91.5 375 VAL B CA 1
ATOM 5836 C C . VAL B 1 375 ? -3.564 -24.391 -22.531 1 91.5 375 VAL B C 1
ATOM 5838 O O . VAL B 1 375 ? -3.334 -23.203 -22.781 1 91.5 375 VAL B O 1
ATOM 5841 N N . GLU B 1 376 ? -4.062 -25.281 -23.438 1 90.38 376 GLU B N 1
ATOM 5842 C CA . GLU B 1 376 ? -4.359 -24.859 -24.797 1 90.38 376 GLU B CA 1
ATOM 5843 C C . GLU B 1 376 ? -5.852 -24.609 -24.984 1 90.38 376 GLU B C 1
ATOM 5845 O O . GLU B 1 376 ? -6.68 -25.172 -24.266 1 90.38 376 GLU B O 1
ATOM 5850 N N . ALA B 1 377 ? -6.148 -23.75 -25.938 1 87.94 377 ALA B N 1
ATOM 5851 C CA . ALA B 1 377 ? -7.551 -23.484 -26.25 1 87.94 377 ALA B CA 1
ATOM 5852 C C . ALA B 1 377 ? -8.219 -24.688 -26.891 1 87.94 377 ALA B C 1
ATOM 5854 O O . ALA B 1 377 ? -7.621 -25.375 -27.734 1 87.94 377 ALA B O 1
ATOM 5855 N N . VAL B 1 378 ? -9.312 -25.156 -26.344 1 78 378 VAL B N 1
ATOM 5856 C CA . VAL B 1 378 ? -10.055 -26.25 -26.969 1 78 378 VAL B CA 1
ATOM 5857 C C . VAL B 1 378 ? -10.797 -25.75 -28.203 1 78 378 VAL B C 1
ATOM 5859 O O . VAL B 1 378 ? -11.508 -24.75 -28.141 1 78 378 VAL B O 1
ATOM 5862 N N . SER B 1 379 ? -10.258 -26.031 -29.406 1 63.41 379 SER B N 1
ATOM 5863 C CA . SER B 1 379 ? -10.914 -25.719 -30.672 1 63.41 379 SER B CA 1
ATOM 5864 C C . SER B 1 379 ? -12.305 -26.344 -30.734 1 63.41 379 SER B C 1
ATOM 5866 O O . SER B 1 379 ? -12.508 -27.484 -30.312 1 63.41 379 SER B O 1
ATOM 5868 N N . ASN B 1 380 ? -13.391 -25.656 -30.547 1 51.88 380 ASN B N 1
ATOM 5869 C CA . ASN B 1 380 ? -14.656 -26.203 -31.031 1 51.88 380 ASN B CA 1
ATOM 5870 C C . ASN B 1 380 ? -14.492 -26.844 -32.406 1 51.88 380 ASN B C 1
ATOM 5872 O O . ASN B 1 380 ? -14.219 -26.141 -33.406 1 51.88 380 ASN B O 1
ATOM 5876 N N . GLY B 1 381 ? -13.891 -27.938 -32.719 1 43.97 381 GLY B N 1
ATOM 5877 C CA . GLY B 1 381 ? -14.117 -28.625 -33.969 1 43.97 381 GLY B CA 1
ATOM 5878 C C . GLY B 1 381 ? -15.539 -28.516 -34.469 1 43.97 381 GLY B C 1
ATOM 5879 O O . GLY B 1 381 ? -16.484 -28.469 -33.688 1 43.97 381 GLY B O 1
ATOM 5880 N N . LYS B 1 382 ? -15.805 -28.047 -35.812 1 39.81 382 LYS B N 1
ATOM 5881 C CA . LYS B 1 382 ? -16.969 -28.141 -36.688 1 39.81 382 LYS B CA 1
ATOM 5882 C C . LYS B 1 382 ? -17.562 -29.547 -36.656 1 39.81 382 LYS B C 1
ATOM 5884 O O . LYS B 1 382 ? -16.875 -30.516 -36.969 1 39.81 382 LYS B O 1
ATOM 5889 N N . HIS B 1 383 ? -18.391 -29.922 -35.812 1 33.31 383 HIS B N 1
ATOM 5890 C CA . HIS B 1 383 ? -19.344 -30.859 -36.406 1 33.31 383 HIS B CA 1
ATOM 5891 C C . HIS B 1 383 ? -19.828 -30.406 -37.781 1 33.31 383 HIS B C 1
ATOM 5893 O O . HIS B 1 383 ? -20.547 -29.406 -37.875 1 33.31 383 HIS B O 1
ATOM 5899 N N . ASN B 1 384 ? -18.875 -30.125 -38.812 1 23.48 384 ASN B N 1
ATOM 5900 C CA . ASN B 1 384 ? -19.5 -30.688 -40 1 23.48 384 ASN B CA 1
ATOM 5901 C C . ASN B 1 384 ? -19.484 -32.219 -40 1 23.48 384 ASN B C 1
ATOM 5903 O O . ASN B 1 384 ? -18.484 -32.812 -39.625 1 23.48 384 ASN B O 1
#

Radius of gyration: 27.49 Å; Cα contacts (8 Å, |Δi|>4): 1645; chains: 2; bounding box: 69×79×78 Å

Foldseek 3Di:
DQDWQKDFCLVLLCVLLVHDLCRLCVLLVHDSVVSVCVNVSVDDDDPSSLVSSCVSSVHHSLLTMDIDGDDDDDDAAEPDDDDPDDDFDWDWDQDPNGIYTYTQFQCSVDDDDDDDDQFDWDDDPPDPDIDTDGPDDCVLVLQEAEEEEFDPLVVLLQVLLCVSVVSHHYHYDYDAQLRQLLCVLVVNGFKYKYWAADPVVRDTPVVSNCVNNQAFKKFKAFLFKFFKFKWFAPPLVQPDAALVSQLDPPAAAAEEDPRHRQNVLSVVRCVVVPHDCVSGHNSPRYDYGQSRRLVCRLVVVGGMGMHTPLSCVRHVTDGHTDDITTIIMMGTSVSCPRPSNVSSLSCQPPPSSVVSVVSSDRTHCPRTSHTDDIDDHDPPPPPD/DQDWQKDFCLVLLCVLLPHDLCRLCVLLVHDSVVSVCVNVSVDDDDPSSLVSSCVSSVHHSLLTMDIDGDDDDDDAAEPDDDDPDDPFDWDWDQDPNGIYTYTQFQCSVDDDDDDDDQFDWDDDPPDPDIDTDGPDDCVLVLQEAEEEEFDPLVVLLQVLLCVSVVSHHYHYDYDAQLRQLLCVLVVNGFKYKYWAADPVVRDTPVVSNCVRNQAFKKFKAFLFKFFKFKWFAPPLVQPDAALVSQLDPPAAAAEEDPRHRQNVLSVVRCVVVPHDCVSGHNSPRYDYGQLRRLVCRLVVVGGMYMHTPLSCVRHVTDGHTDDITTIIMMGTSVSCPRPSNVSSLSCQPPPSSVVSVVSSDRTHCPRTSPTDDIDDHDPPPPPD

pLDDT: mean 87.35, std 10.2, range [23.3, 98.06]

Solvent-accessible surface area (backbone atoms only — not comparable to full-atom values): 40131 Å² total; per-residue (Å²): 124,84,68,64,43,80,45,67,42,52,56,48,56,37,50,72,72,70,38,54,59,59,55,50,12,60,64,34,72,51,50,45,66,54,46,52,33,44,57,70,54,74,44,82,71,51,72,68,54,40,49,31,47,16,58,60,68,70,50,51,51,73,63,37,39,50,73,44,62,81,62,60,72,43,74,23,32,56,63,51,91,69,75,76,74,47,75,34,42,19,40,61,32,59,41,91,89,36,44,32,29,41,66,38,46,47,70,60,24,38,40,78,32,40,61,69,51,40,18,38,26,44,46,53,89,87,53,86,44,28,44,27,42,39,50,51,71,65,77,54,37,74,22,29,31,35,36,23,22,65,59,56,63,55,39,32,43,44,53,45,34,28,69,75,35,68,68,44,37,68,49,75,41,82,26,44,30,54,57,10,45,50,37,37,66,72,50,64,32,56,33,16,28,34,47,39,76,38,80,89,78,70,39,64,44,54,71,57,48,50,66,72,36,41,75,42,38,31,37,31,30,26,62,25,36,30,35,32,23,38,35,26,37,67,86,36,86,81,66,70,82,51,78,72,49,48,44,39,88,93,37,35,31,43,27,50,44,92,64,28,44,53,33,52,50,51,53,50,53,32,52,74,68,69,46,61,67,84,54,26,41,37,57,83,40,66,36,86,51,56,65,48,40,50,50,36,21,71,73,59,80,18,52,25,27,59,32,43,44,32,57,22,53,38,57,62,34,33,72,43,84,75,45,78,40,60,33,30,36,39,31,44,56,83,46,59,74,36,64,33,45,40,58,49,59,53,35,46,68,32,64,58,35,44,48,49,46,52,71,53,36,48,46,46,61,89,50,32,43,36,74,77,47,73,45,69,46,59,73,81,72,72,87,118,125,84,69,65,45,79,44,68,42,51,56,48,55,37,50,71,72,70,39,56,58,58,55,49,11,60,64,36,72,50,49,46,66,54,46,53,34,43,57,70,54,75,44,83,71,51,70,67,55,39,48,31,46,16,58,58,68,71,50,52,52,73,64,38,40,48,74,46,63,81,62,61,73,43,74,19,31,58,62,51,92,69,73,77,74,48,75,34,43,19,40,62,31,59,40,91,89,34,44,32,29,40,65,38,46,46,72,59,24,38,41,77,32,38,60,68,51,39,20,38,27,44,45,54,89,87,50,88,44,30,45,26,41,40,52,50,71,64,79,53,37,73,23,29,32,36,36,24,22,65,59,54,64,54,39,32,44,43,52,44,34,29,68,76,34,68,68,46,36,70,48,75,41,83,25,45,30,53,57,11,46,50,37,37,67,73,50,65,32,56,33,16,29,34,48,40,75,39,79,90,77,71,40,64,44,54,72,58,49,51,65,71,36,40,78,41,38,31,37,32,28,28,62,24,37,32,36,32,22,39,35,26,36,67,87,36,85,83,66,69,82,52,78,72,49,48,44,39,89,92,37,34,32,43,26,50,45,91,62,27,44,53,32,53,50,52,53,49,53,33,52,74,68,70,48,61,67,83,53,25,42,36,58,81,40,66,38,88,51,55,65,47,40,48,49,34,20,70,72,59,80,19,53,26,26,60,33,42,40,32,56,21,53,39,56,62,33,33,72,42,84,73,47,78,42,59,32,30,34,39,30,42,55,82,44,58,73,38,64,32,46,40,58,50,60,54,34,46,69,33,64,58,36,45,47,48,47,53,71,53,36,47,44,44,61,88,50,31,43,37,74,77,46,76,46,70,47,57,74,80,72,72,87,117